Protein AF-0000000083111214 (afdb_homodimer)

Solvent-accessible surface area (backbone atoms only — not comparable to full-atom values): 25577 Å² total; per-residue (Å²): 134,80,73,69,68,67,66,70,57,69,57,51,60,75,56,68,65,39,29,54,58,8,50,50,30,29,51,54,11,47,46,36,38,42,39,71,36,53,19,35,80,72,70,47,32,38,42,74,66,43,68,67,61,85,46,68,21,47,41,64,55,24,32,45,29,10,50,40,15,25,51,12,10,51,34,22,47,66,33,65,41,59,69,46,32,44,50,14,15,49,37,17,28,53,20,11,46,39,28,40,38,34,76,52,44,19,65,70,70,68,45,49,68,75,55,51,69,62,45,96,43,62,60,53,36,24,49,48,48,28,61,64,21,31,46,42,10,47,51,36,19,27,53,15,21,25,48,39,29,47,55,52,54,51,52,54,48,57,58,55,67,68,46,66,60,63,63,69,64,58,52,71,76,74,68,75,79,72,79,72,78,72,76,73,75,82,78,73,79,78,69,76,79,70,82,77,78,83,72,79,77,82,82,81,77,82,77,80,77,79,82,82,82,85,82,84,85,84,81,80,79,82,77,78,82,76,81,74,126,135,80,74,70,68,67,67,71,57,68,56,51,59,74,56,67,64,40,30,54,57,9,50,50,31,29,53,54,11,47,46,37,38,41,39,72,35,54,18,33,80,72,69,49,31,37,40,74,66,43,68,67,60,84,47,70,21,47,42,63,54,24,31,44,30,9,49,39,14,25,51,12,10,52,34,22,47,67,33,63,41,60,70,46,33,46,48,13,15,50,36,18,28,52,21,12,47,40,28,41,38,33,77,54,44,19,65,68,70,68,45,51,67,74,55,50,69,61,44,97,42,62,60,54,35,25,50,48,49,28,61,64,21,29,45,43,10,46,51,36,20,27,54,16,22,25,47,38,30,47,55,52,54,51,52,54,49,57,58,56,65,68,46,64,60,63,61,69,63,59,51,70,78,74,67,75,79,70,78,72,78,72,76,75,76,81,78,75,78,79,71,77,80,71,82,77,80,82,71,80,75,79,79,78,76,79,74,77,76,78,79,80,78,79,81,79,84,82,81,78,78,80,77,78,77,77,80,81,126

Sequence (458 aa):
MRNEYDRAGGLRMPRSRGAISGVLLVILGAWGALIPFVGPRFDFAYTPDRDWAWTSARGWLEVLPGAATVVGGLLLIVAANRATAVLGGWLAVLAGAWFVVGEQVAPLLGIGSAGDPVAATERKRAVLEVSYFSGLGALIIFVGGVVLARTAVRLARDVQSVEPAYAAGSMPTVEPYRDSVVEAPEVSSSALTKPRAPGTEPKRGWRRQRAGANAGSGAAYLRWPHPQRMRNEYDRAGGLRMPRSRGAISGVLLVILGAWGALIPFVGPRFDFAYTPDRDWAWTSARGWLEVLPGAATVVGGLLLIVAANRATAVLGGWLAVLAGAWFVVGEQVAPLLGIGSAGDPVAATERKRAVLEVSYFSGLGALIIFVGGVVLARTAVRLARDVQSVEPAYAAGSMPTVEPYRDSVVEAPEVSSSALTKPRAPGTEPKRGWRRQRAGANAGSGAAYLRWPHPQR

pLDDT: mean 71.59, std 25.48, range [24.69, 98.62]

Structure (mmCIF, N/CA/C/O backbone):
data_AF-0000000083111214-model_v1
#
loop_
_entity.id
_entity.type
_entity.pdbx_description
1 polymer 'Uncharacterized protein'
#
loop_
_atom_site.group_PDB
_atom_site.id
_atom_site.type_symbol
_atom_site.label_atom_id
_atom_site.label_alt_id
_atom_site.label_comp_id
_atom_site.label_asym_id
_atom_site.label_entity_id
_atom_site.label_seq_id
_atom_site.pdbx_PDB_ins_code
_atom_site.Cartn_x
_atom_site.Cartn_y
_atom_site.Cartn_z
_atom_site.occupancy
_atom_site.B_iso_or_equiv
_atom_site.auth_seq_id
_atom_site.auth_comp_id
_atom_site.auth_asym_id
_atom_site.auth_atom_id
_atom_site.pdbx_PDB_model_num
ATOM 1 N N . MET A 1 1 ? -21.953 46.312 7.082 1 28.69 1 MET A N 1
ATOM 2 C CA . MET A 1 1 ? -22.141 45.125 6.234 1 28.69 1 MET A CA 1
ATOM 3 C C . MET A 1 1 ? -20.844 44.344 6.133 1 28.69 1 MET A C 1
ATOM 5 O O . MET A 1 1 ? -19.906 44.75 5.445 1 28.69 1 MET A O 1
ATOM 9 N N . ARG A 1 2 ? -20.344 43.781 7.297 1 36.78 2 ARG A N 1
ATOM 10 C CA . ARG A 1 2 ? -19.172 42.938 7.465 1 36.78 2 ARG A CA 1
ATOM 11 C C . ARG A 1 2 ? -19.219 41.719 6.551 1 36.78 2 ARG A C 1
ATOM 13 O O . ARG A 1 2 ? -20.266 41.062 6.43 1 36.78 2 ARG A O 1
ATOM 20 N N . ASN A 1 3 ? -18.438 41.75 5.41 1 32.97 3 ASN A N 1
ATOM 21 C CA . ASN A 1 3 ? -18.281 40.719 4.371 1 32.97 3 ASN A CA 1
ATOM 22 C C . ASN A 1 3 ? -18.234 39.312 4.961 1 32.97 3 ASN A C 1
ATOM 24 O O . ASN A 1 3 ? -17.344 39 5.754 1 32.97 3 ASN A O 1
ATOM 28 N N . GLU A 1 4 ? -19.422 38.688 5.215 1 38.03 4 GLU A N 1
ATOM 29 C CA . GLU A 1 4 ? -19.688 37.25 5.441 1 38.03 4 GLU A CA 1
ATOM 30 C C . GLU A 1 4 ? -18.781 36.375 4.586 1 38.03 4 GLU A C 1
ATOM 32 O O . GLU A 1 4 ? -18.859 35.156 4.645 1 38.03 4 GLU A O 1
ATOM 37 N N . TYR A 1 5 ? -18.234 37 3.557 1 38.03 5 TYR A N 1
ATOM 38 C CA . TYR A 1 5 ? -17.438 36.188 2.643 1 38.03 5 TYR A CA 1
ATOM 39 C C . TYR A 1 5 ? -16.219 35.594 3.355 1 38.03 5 TYR A C 1
ATOM 41 O O . TYR A 1 5 ? -15.445 34.844 2.754 1 38.03 5 TYR A O 1
ATOM 49 N N . ASP A 1 6 ? -15.781 36.188 4.469 1 37.34 6 ASP A N 1
ATOM 50 C CA . ASP A 1 6 ? -14.531 35.688 5.016 1 37.34 6 ASP A CA 1
ATOM 51 C C . ASP A 1 6 ? -14.719 34.312 5.621 1 37.34 6 ASP A C 1
ATOM 53 O O . ASP A 1 6 ? -13.758 33.688 6.098 1 37.34 6 ASP A O 1
ATOM 57 N N . ARG A 1 7 ? -15.914 34 6.078 1 39.41 7 ARG A N 1
ATOM 58 C CA . ARG A 1 7 ? -16.078 32.75 6.812 1 39.41 7 ARG A CA 1
ATOM 59 C C . ARG A 1 7 ? -15.914 31.547 5.891 1 39.41 7 ARG A C 1
ATOM 61 O O . ARG A 1 7 ? -15.594 30.438 6.344 1 39.41 7 ARG A O 1
ATOM 68 N N . ALA A 1 8 ? -16.5 31.625 4.684 1 39.25 8 ALA A N 1
ATOM 69 C CA . ALA A 1 8 ? -16.578 30.453 3.812 1 39.25 8 ALA A CA 1
ATOM 70 C C . ALA A 1 8 ? -15.195 30.047 3.324 1 39.25 8 ALA A C 1
ATOM 72 O O . ALA A 1 8 ? -15.055 29.047 2.609 1 39.25 8 ALA A O 1
ATOM 73 N N . GLY A 1 9 ? -14.281 30.891 3.369 1 36.81 9 GLY A N 1
ATOM 74 C CA . GLY A 1 9 ? -12.922 30.672 2.887 1 36.81 9 GLY A CA 1
ATOM 75 C C . GLY A 1 9 ? -12.188 29.578 3.646 1 36.81 9 GLY A C 1
ATOM 76 O O . GLY A 1 9 ? -10.992 29.375 3.441 1 36.81 9 GLY A O 1
ATOM 77 N N . GLY A 1 10 ? -12.703 29.312 4.781 1 41.03 10 GLY A N 1
ATOM 78 C CA . GLY A 1 10 ? -11.875 28.484 5.637 1 41.03 10 GLY A CA 1
ATOM 79 C C . GLY A 1 10 ? -11.625 27.094 5.062 1 41.03 10 GLY A C 1
ATOM 80 O O . GLY A 1 10 ? -10.773 26.359 5.551 1 41.03 10 GLY A O 1
ATOM 81 N N . LEU A 1 11 ? -12.664 26.594 4.355 1 45.22 11 LEU A N 1
ATOM 82 C CA . LEU A 1 11 ? -12.508 25.219 3.904 1 45.22 11 LEU A CA 1
ATOM 83 C C . LEU A 1 11 ? -11.703 25.156 2.609 1 45.22 11 LEU A C 1
ATOM 85 O O . LEU A 1 11 ? -11.727 24.156 1.903 1 45.22 11 LEU A O 1
ATOM 89 N N . ARG A 1 12 ? -11.289 26.25 2.039 1 45.41 12 ARG A N 1
ATOM 90 C CA . ARG A 1 12 ? -10.562 26.219 0.774 1 45.41 12 ARG A CA 1
ATOM 91 C C . ARG A 1 12 ? -9.188 25.578 0.949 1 45.41 12 ARG A C 1
ATOM 93 O O . ARG A 1 12 ? -8.406 26 1.803 1 45.41 12 ARG A O 1
ATOM 100 N N . MET A 1 13 ? -8.992 24.391 0.796 1 51.94 13 MET A N 1
ATOM 101 C CA . MET A 1 13 ? -7.695 23.734 0.745 1 51.94 13 MET A CA 1
ATOM 102 C C . MET A 1 13 ? -6.789 24.391 -0.288 1 51.94 13 MET A C 1
ATOM 104 O O . MET A 1 13 ? -7.242 24.766 -1.37 1 51.94 13 MET A O 1
ATOM 108 N N . PRO A 1 14 ? -5.652 25.016 0.188 1 52.88 14 PRO A N 1
ATOM 109 C CA . PRO A 1 14 ? -4.758 25.5 -0.864 1 52.88 14 PRO A CA 1
ATOM 110 C C . PRO A 1 14 ? -4.613 24.5 -2.018 1 52.88 14 PRO A C 1
ATOM 112 O O . PRO A 1 14 ? -4.371 23.312 -1.79 1 52.88 14 PRO A O 1
ATOM 115 N N . ARG A 1 15 ? -5.121 24.781 -3.23 1 55.44 15 ARG A N 1
ATOM 116 C CA . ARG A 1 15 ? -5.258 24.062 -4.492 1 55.44 15 ARG A CA 1
ATOM 117 C C . ARG A 1 15 ? -3.945 23.406 -4.891 1 55.44 15 ARG A C 1
ATOM 119 O O . ARG A 1 15 ? -3.945 22.328 -5.496 1 55.44 15 ARG A O 1
ATOM 126 N N . SER A 1 16 ? -2.766 23.875 -4.355 1 59.03 16 SER A N 1
ATOM 127 C CA . SER A 1 16 ? -1.531 23.453 -5.008 1 59.03 16 SER A CA 1
ATOM 128 C C . SER A 1 16 ? -1.095 22.062 -4.523 1 59.03 16 SER A C 1
ATOM 130 O O . SER A 1 16 ? -0.643 21.234 -5.316 1 59.03 16 SER A O 1
ATOM 132 N N . ARG A 1 17 ? -1.31 21.672 -3.371 1 63.59 17 ARG A N 1
ATOM 133 C CA . ARG A 1 17 ? -0.782 20.406 -2.875 1 63.59 17 ARG A CA 1
ATOM 134 C C . ARG A 1 17 ? -1.667 19.25 -3.299 1 63.59 17 ARG A C 1
ATOM 136 O O . ARG A 1 17 ? -1.167 18.203 -3.715 1 63.59 17 ARG A O 1
ATOM 143 N N . GLY A 1 18 ? -2.908 19.562 -3.336 1 73.06 18 GLY A N 1
ATOM 144 C CA . GLY A 1 18 ? -3.809 18.531 -3.844 1 73.06 18 GLY A CA 1
ATOM 145 C C . GLY A 1 18 ? -3.639 18.266 -5.328 1 73.06 18 GLY A C 1
ATOM 146 O O . GLY A 1 18 ? -3.865 17.156 -5.793 1 73.06 18 GLY A O 1
ATOM 147 N N . ALA A 1 19 ? -3.057 19.25 -5.902 1 83.81 19 ALA A N 1
ATOM 148 C CA . ALA A 1 19 ? -2.914 19.141 -7.352 1 83.81 19 ALA A CA 1
ATOM 149 C C . ALA A 1 19 ? -1.782 18.172 -7.715 1 83.81 19 ALA A C 1
ATOM 151 O O . ALA A 1 19 ? -1.917 17.359 -8.633 1 83.81 19 ALA A O 1
ATOM 152 N N . ILE A 1 20 ? -0.778 18.172 -6.961 1 90.38 20 ILE A N 1
ATOM 153 C CA . ILE A 1 20 ? 0.368 17.328 -7.285 1 90.38 20 ILE A CA 1
ATOM 154 C C . ILE A 1 20 ? 0.014 15.859 -7.047 1 90.38 20 ILE A C 1
ATOM 156 O O . ILE A 1 20 ? 0.26 15.008 -7.906 1 90.38 20 ILE A O 1
ATOM 160 N N . SER A 1 21 ? -0.572 15.594 -5.914 1 95.38 21 SER A N 1
ATOM 161 C CA . SER A 1 21 ? -0.977 14.219 -5.641 1 95.38 21 SER A CA 1
ATOM 162 C C . SER A 1 21 ? -2.049 13.75 -6.621 1 95.38 21 SER A C 1
ATOM 164 O O . SER A 1 21 ? -2.07 12.586 -7.016 1 95.38 21 SER A O 1
ATOM 166 N N . GLY A 1 22 ? -2.889 14.688 -6.961 1 96.88 22 GLY A N 1
ATOM 167 C CA . GLY A 1 22 ? -3.914 14.344 -7.93 1 96.88 22 GLY A CA 1
ATOM 168 C C . GLY A 1 22 ? -3.35 14 -9.297 1 96.88 22 GLY A C 1
ATOM 169 O O . GLY A 1 22 ? -3.748 13.008 -9.906 1 96.88 22 GLY A O 1
ATOM 170 N N . VAL A 1 23 ? -2.467 14.766 -9.773 1 97.38 23 VAL A N 1
ATOM 171 C CA . VAL A 1 23 ? -1.84 14.523 -11.07 1 97.38 23 VAL A CA 1
ATOM 172 C C . VAL A 1 23 ? -1.096 13.195 -11.039 1 97.38 23 VAL A C 1
ATOM 174 O O . VAL A 1 23 ? -1.175 12.414 -11.992 1 97.38 23 VAL A O 1
ATOM 177 N N . LEU A 1 24 ? -0.385 13.023 -9.977 1 97.62 24 LEU A N 1
ATOM 178 C CA . LEU A 1 24 ? 0.342 11.766 -9.836 1 97.62 24 LEU A CA 1
ATOM 179 C C . LEU A 1 24 ? -0.609 10.578 -9.898 1 97.62 24 LEU A C 1
ATOM 181 O O . LEU A 1 24 ? -0.33 9.594 -10.586 1 97.62 24 LEU A O 1
ATOM 185 N N . LEU A 1 25 ? -1.688 10.688 -9.219 1 98.38 25 LEU A N 1
ATOM 186 C CA . LEU A 1 25 ? -2.672 9.609 -9.227 1 98.38 25 LEU A CA 1
ATOM 187 C C . LEU A 1 25 ? -3.262 9.422 -10.617 1 98.38 25 LEU A C 1
ATOM 189 O O . LEU A 1 25 ? -3.51 8.289 -11.039 1 98.38 25 LEU A O 1
ATOM 193 N N . VAL A 1 26 ? -3.49 10.469 -11.328 1 98.19 26 VAL A N 1
ATOM 194 C CA . VAL A 1 26 ? -4.012 10.367 -12.688 1 98.19 26 VAL A CA 1
ATOM 195 C C . VAL A 1 26 ? -3.012 9.617 -13.57 1 98.19 26 VAL A C 1
ATOM 197 O O . VAL A 1 26 ? -3.395 8.727 -14.336 1 98.19 26 VAL A O 1
ATOM 200 N N . ILE A 1 27 ? -1.767 9.93 -13.406 1 98.31 27 ILE A N 1
ATOM 201 C CA . ILE A 1 27 ? -0.726 9.289 -14.203 1 98.31 27 ILE A CA 1
ATOM 202 C C . ILE A 1 27 ? -0.635 7.809 -13.836 1 98.31 27 ILE A C 1
ATOM 204 O O . ILE A 1 27 ? -0.599 6.945 -14.719 1 98.31 27 ILE A O 1
ATOM 208 N N . LEU A 1 28 ? -0.587 7.539 -12.578 1 98.31 28 LEU A N 1
ATOM 209 C CA . LEU A 1 28 ? -0.5 6.156 -12.117 1 98.31 28 LEU A CA 1
ATOM 210 C C . LEU A 1 28 ? -1.724 5.359 -12.562 1 98.31 28 LEU A C 1
ATOM 212 O O . LEU A 1 28 ? -1.597 4.215 -13 1 98.31 28 LEU A O 1
ATOM 216 N N . GLY A 1 29 ? -2.936 5.953 -12.359 1 98.62 29 GLY A N 1
ATOM 217 C CA . GLY A 1 29 ? -4.152 5.281 -12.797 1 98.62 29 GLY A CA 1
ATOM 218 C C . GLY A 1 29 ? -4.188 5.02 -14.289 1 98.62 29 GLY A C 1
ATOM 219 O O . GLY A 1 29 ? -4.613 3.949 -14.727 1 98.62 29 GLY A O 1
ATOM 220 N N . ALA A 1 30 ? -3.783 5.984 -15.07 1 97.69 30 ALA A N 1
ATOM 221 C CA . ALA A 1 30 ? -3.719 5.812 -16.516 1 97.69 30 ALA A CA 1
ATOM 222 C C . ALA A 1 30 ? -2.754 4.691 -16.891 1 97.69 30 ALA A C 1
ATOM 224 O O . ALA A 1 30 ? -3.043 3.891 -17.781 1 97.69 30 ALA A O 1
ATOM 225 N N . TRP A 1 31 ? -1.678 4.672 -16.234 1 96.44 31 TRP A N 1
ATOM 226 C CA . TRP A 1 31 ? -0.732 3.582 -16.453 1 96.44 31 TRP A CA 1
ATOM 227 C C . TRP A 1 31 ? -1.396 2.23 -16.219 1 96.44 31 TRP A C 1
ATOM 229 O O . TRP A 1 31 ? -1.302 1.328 -17.047 1 96.44 31 TRP A O 1
ATOM 239 N N . GLY A 1 32 ? -2.061 2.074 -15.125 1 95.81 32 GLY A N 1
ATOM 240 C CA . GLY A 1 32 ? -2.693 0.81 -14.781 1 95.81 32 GLY A CA 1
ATOM 241 C C . GLY A 1 32 ? -3.785 0.406 -15.758 1 95.81 32 GLY A C 1
ATOM 242 O O . GLY A 1 32 ? -3.932 -0.774 -16.078 1 95.81 32 GLY A O 1
ATOM 243 N N . ALA A 1 33 ? -4.52 1.359 -16.219 1 95.69 33 ALA A N 1
ATOM 244 C CA . ALA A 1 33 ? -5.664 1.085 -17.094 1 95.69 33 ALA A CA 1
ATOM 245 C C . ALA A 1 33 ? -5.211 0.807 -18.531 1 95.69 33 ALA A C 1
ATOM 247 O O . ALA A 1 33 ? -5.848 0.039 -19.25 1 95.69 33 ALA A O 1
ATOM 248 N N . LEU A 1 34 ? -4.102 1.351 -18.922 1 92.81 34 LEU A N 1
ATOM 249 C CA . LEU A 1 34 ? -3.76 1.335 -20.344 1 92.81 34 LEU A CA 1
ATOM 250 C C . LEU A 1 34 ? -2.65 0.328 -20.609 1 92.81 34 LEU A C 1
ATOM 252 O O . LEU A 1 34 ? -2.496 -0.132 -21.75 1 92.81 34 LEU A O 1
ATOM 256 N N . ILE A 1 35 ? -1.896 -0.037 -19.641 1 91 35 ILE A N 1
ATOM 257 C CA . ILE A 1 35 ? -0.681 -0.813 -19.859 1 91 35 ILE A CA 1
ATOM 258 C C . ILE A 1 35 ? -1.038 -2.182 -20.438 1 91 35 ILE A C 1
ATOM 260 O O . ILE A 1 35 ? -0.308 -2.719 -21.281 1 91 35 ILE A O 1
ATOM 264 N N . PRO A 1 36 ? -2.121 -2.775 -20.094 1 88.25 36 PRO A N 1
ATOM 265 C CA . PRO A 1 36 ? -2.42 -4.082 -20.672 1 88.25 36 PRO A CA 1
ATOM 266 C C . PRO A 1 36 ? -2.699 -4.004 -22.172 1 88.25 36 PRO A C 1
ATOM 268 O O . PRO A 1 36 ? -2.559 -5.004 -22.891 1 88.25 36 PRO A O 1
ATOM 271 N N . PHE A 1 37 ? -3.033 -2.92 -22.641 1 88.25 37 PHE A N 1
ATOM 272 C CA . PHE A 1 37 ? -3.396 -2.76 -24.047 1 88.25 37 PHE A CA 1
ATOM 273 C C . PHE A 1 37 ? -2.205 -2.279 -24.875 1 88.25 37 PHE A C 1
ATOM 275 O O . PHE A 1 37 ? -2.074 -2.621 -26.047 1 88.25 37 PHE A O 1
ATOM 282 N N . VAL A 1 38 ? -1.33 -1.541 -24.219 1 87.06 38 VAL A N 1
ATOM 283 C CA . VAL A 1 38 ? -0.214 -0.938 -24.938 1 87.06 38 VAL A CA 1
ATOM 284 C C . VAL A 1 38 ? 1.063 -1.729 -24.656 1 87.06 38 VAL A C 1
ATOM 286 O O . VAL A 1 38 ? 2.014 -1.675 -25.453 1 87.06 38 VAL A O 1
ATOM 289 N N . GLY A 1 39 ? 1.109 -2.461 -23.672 1 86.19 39 GLY A N 1
ATOM 290 C CA . GLY A 1 39 ? 2.293 -3.184 -23.234 1 86.19 39 GLY A CA 1
ATOM 291 C C . GLY A 1 39 ? 2.836 -4.129 -24.297 1 86.19 39 GLY A C 1
ATOM 292 O O . GLY A 1 39 ? 4.047 -4.207 -24.5 1 86.19 39 GLY A O 1
ATOM 293 N N . PRO A 1 40 ? 1.984 -4.824 -24.938 1 84.88 40 PRO A N 1
ATOM 294 C CA . PRO A 1 40 ? 2.449 -5.773 -25.953 1 84.88 40 PRO A CA 1
ATOM 295 C C . PRO A 1 40 ? 3.271 -5.105 -27.047 1 84.88 40 PRO A C 1
ATOM 297 O O . PRO A 1 40 ? 4.133 -5.746 -27.656 1 84.88 40 PRO A O 1
ATOM 300 N N . ARG A 1 41 ? 3.109 -3.916 -27.203 1 84.31 41 ARG A N 1
ATOM 301 C CA . ARG A 1 41 ? 3.875 -3.203 -28.219 1 84.31 41 ARG A CA 1
ATOM 302 C C . ARG A 1 41 ? 5.348 -3.125 -27.844 1 84.31 41 ARG A C 1
ATOM 304 O O . ARG A 1 41 ? 6.211 -2.977 -28.703 1 84.31 41 ARG A O 1
ATOM 311 N N . PHE A 1 42 ? 5.68 -3.289 -26.609 1 84.31 42 PHE A N 1
ATOM 312 C CA . PHE A 1 42 ? 7.047 -3.17 -26.125 1 84.31 42 PHE A CA 1
ATOM 313 C C . PHE A 1 42 ? 7.512 -4.473 -25.469 1 84.31 42 PHE A C 1
ATOM 315 O O . PHE A 1 42 ? 8.43 -4.473 -24.656 1 84.31 42 PHE A O 1
ATOM 322 N N . ASP A 1 43 ? 6.777 -5.629 -25.75 1 85.56 43 ASP A N 1
ATOM 323 C CA . ASP A 1 43 ? 7.098 -6.938 -25.188 1 85.56 43 ASP A CA 1
ATOM 324 C C . ASP A 1 43 ? 6.969 -6.918 -23.656 1 85.56 43 ASP A C 1
ATOM 326 O O . ASP A 1 43 ? 7.797 -7.504 -22.953 1 85.56 43 ASP A O 1
ATOM 330 N N . PHE A 1 44 ? 6.16 -6.117 -23.234 1 87.56 44 PHE A N 1
ATOM 331 C CA . PHE A 1 44 ? 5.852 -5.941 -21.828 1 87.56 44 PHE A CA 1
ATOM 332 C C . PHE A 1 44 ? 4.391 -6.273 -21.547 1 87.56 44 PHE A C 1
ATOM 334 O O . PHE A 1 44 ? 3.561 -5.371 -21.406 1 87.56 44 PHE A O 1
ATOM 341 N N . ALA A 1 45 ? 4.109 -7.648 -21.5 1 84.12 45 ALA A N 1
ATOM 342 C CA . ALA A 1 45 ? 2.682 -7.961 -21.531 1 84.12 45 ALA A CA 1
ATOM 343 C C . ALA A 1 45 ? 2.389 -9.258 -20.781 1 84.12 45 ALA A C 1
ATOM 345 O O . ALA A 1 45 ? 3.307 -10.008 -20.438 1 84.12 45 ALA A O 1
ATOM 346 N N . TYR A 1 46 ? 1.153 -9.391 -20.469 1 84.62 46 TYR A N 1
ATOM 347 C CA . TYR A 1 46 ? 0.544 -10.641 -20.031 1 84.62 46 TYR A CA 1
ATOM 348 C C . TYR A 1 46 ? -0.206 -11.305 -21.188 1 84.62 46 TYR A C 1
ATOM 350 O O . TYR A 1 46 ? -0.596 -10.641 -22.141 1 84.62 46 TYR A O 1
ATOM 358 N N . THR A 1 47 ? -0.305 -12.688 -21.078 1 83.94 47 THR A N 1
ATOM 359 C CA . THR A 1 47 ? -1.1 -13.383 -22.078 1 83.94 47 THR A CA 1
ATOM 360 C C . THR A 1 47 ? -2.582 -13.07 -21.906 1 83.94 47 THR A C 1
ATOM 362 O O . THR A 1 47 ? -3.082 -13 -20.781 1 83.94 4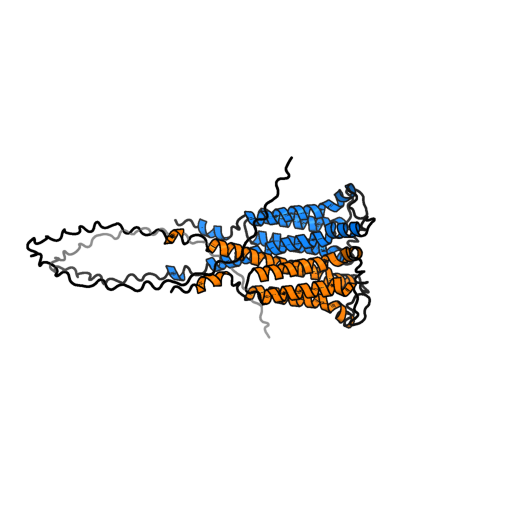7 THR A O 1
ATOM 365 N N . PRO A 1 48 ? -3.332 -12.773 -22.938 1 76.38 48 PRO A N 1
ATOM 366 C CA . PRO A 1 48 ? -2.912 -12.766 -24.344 1 76.38 48 PRO A CA 1
ATOM 367 C C . PRO A 1 48 ? -2.09 -11.539 -24.703 1 76.38 48 PRO A C 1
ATOM 369 O O . PRO A 1 48 ? -2.418 -10.422 -24.281 1 76.38 48 PRO A O 1
ATOM 372 N N . ASP A 1 49 ? -1.085 -11.75 -25.391 1 78.81 49 ASP A N 1
ATOM 373 C CA . ASP A 1 49 ? -0.143 -10.68 -25.688 1 78.81 49 ASP A CA 1
ATOM 374 C C . ASP A 1 49 ? -0.473 -10.023 -27.031 1 78.81 49 ASP A C 1
ATOM 376 O O . ASP A 1 49 ? 0.392 -9.906 -27.906 1 78.81 49 ASP A O 1
ATOM 380 N N . ARG A 1 50 ? -1.713 -9.797 -27.219 1 81.94 50 ARG A N 1
ATOM 381 C CA . ARG A 1 50 ? -2.188 -9.117 -28.422 1 81.94 50 ARG A CA 1
ATOM 382 C C . ARG A 1 50 ? -2.6 -7.68 -28.109 1 81.94 50 ARG A C 1
ATOM 384 O O . ARG A 1 50 ? -3.197 -7.414 -27.062 1 81.94 50 ARG A O 1
ATOM 391 N N . ASP A 1 51 ? -2.279 -6.965 -28.984 1 81.25 51 ASP A N 1
ATOM 392 C CA . ASP A 1 51 ? -2.594 -5.551 -28.812 1 81.25 51 ASP A CA 1
ATOM 393 C C . ASP A 1 51 ? -4.102 -5.336 -28.672 1 81.25 51 ASP A C 1
ATOM 395 O O . ASP A 1 51 ? -4.887 -5.934 -29.422 1 81.25 51 ASP A O 1
ATOM 399 N N . TRP A 1 52 ? -4.445 -4.547 -27.703 1 80.44 52 TRP A N 1
ATOM 400 C CA . TRP A 1 52 ? -5.797 -4.035 -27.5 1 80.44 52 TRP A CA 1
ATOM 401 C C . TRP A 1 52 ? -6.781 -5.176 -27.266 1 80.44 52 TRP A C 1
ATOM 403 O O . TRP A 1 52 ? -7.973 -5.043 -27.547 1 80.44 52 TRP A O 1
ATOM 413 N N . ALA A 1 53 ? -6.328 -6.227 -26.766 1 83.06 53 ALA A N 1
ATOM 414 C CA . ALA A 1 53 ? -7.215 -7.34 -26.438 1 83.06 53 ALA A CA 1
ATOM 415 C C . ALA A 1 53 ? -7.945 -7.094 -25.125 1 83.06 53 ALA A C 1
ATOM 417 O O . ALA A 1 53 ? -7.316 -6.82 -24.094 1 83.06 53 ALA A O 1
ATOM 418 N N . TRP A 1 54 ? -9.266 -7.172 -25.234 1 87.19 54 TRP A N 1
ATOM 419 C CA . TRP A 1 54 ? -10.094 -7.016 -24.031 1 87.19 54 TRP A CA 1
ATOM 420 C C . TRP A 1 54 ? -10.461 -8.375 -23.438 1 87.19 54 TRP A C 1
ATOM 422 O O . TRP A 1 54 ? -10.812 -9.305 -24.172 1 87.19 54 TRP A O 1
ATOM 432 N N . THR A 1 55 ? -10.211 -8.5 -22.141 1 84.5 55 THR A N 1
ATOM 433 C CA . THR A 1 55 ? -10.742 -9.617 -21.359 1 84.5 55 THR A CA 1
ATOM 434 C C . THR A 1 55 ? -11.453 -9.125 -20.109 1 84.5 55 THR A C 1
ATOM 436 O O . THR A 1 55 ? -11.203 -8.008 -19.641 1 84.5 55 THR A O 1
ATOM 439 N N . SER A 1 56 ? -12.359 -9.93 -19.625 1 87.94 56 SER A N 1
ATOM 440 C CA . SER A 1 56 ? -13.055 -9.562 -18.406 1 87.94 56 SER A CA 1
ATOM 441 C C . SER A 1 56 ? -12.078 -9.367 -17.25 1 87.94 56 SER A C 1
ATOM 443 O O . SER A 1 56 ? -12.273 -8.477 -16.406 1 87.94 56 SER A O 1
ATOM 445 N N . ALA A 1 57 ? -11.117 -10.156 -17.234 1 89 57 ALA A N 1
ATOM 446 C CA . ALA A 1 57 ? -10.117 -10.047 -16.188 1 89 57 ALA A CA 1
ATOM 447 C C . ALA A 1 57 ? -9.375 -8.719 -16.266 1 89 57 ALA A C 1
ATOM 449 O O . ALA A 1 57 ? -9.156 -8.055 -15.25 1 89 57 ALA A O 1
ATOM 450 N N . ARG A 1 58 ? -9.047 -8.281 -17.438 1 89.06 58 ARG A N 1
ATOM 451 C CA . ARG A 1 58 ? -8.383 -6.996 -17.625 1 89.06 58 ARG A CA 1
ATOM 452 C C . ARG A 1 58 ? -9.281 -5.848 -17.203 1 89.06 58 ARG A C 1
ATOM 454 O O . ARG A 1 58 ? -8.812 -4.867 -16.609 1 89.06 58 ARG A O 1
ATOM 461 N N . GLY A 1 59 ? -10.453 -5.969 -17.516 1 92.06 59 GLY A N 1
ATOM 462 C CA . GLY A 1 59 ? -11.422 -4.953 -17.125 1 92.06 59 GLY A CA 1
ATOM 463 C C . GLY A 1 59 ? -11.531 -4.789 -15.625 1 92.06 59 GLY A C 1
ATOM 464 O O . GLY A 1 59 ? -11.445 -3.672 -15.109 1 92.06 59 GLY A O 1
ATOM 465 N N . TRP A 1 60 ? -11.68 -5.859 -14.938 1 92.94 60 TRP A N 1
ATOM 466 C CA . TRP A 1 60 ? -11.93 -5.852 -13.5 1 92.94 60 TRP A CA 1
ATOM 467 C C . TRP A 1 60 ? -10.641 -5.609 -12.727 1 92.94 60 TRP A C 1
ATOM 469 O O . TRP A 1 60 ? -10.648 -4.93 -11.695 1 92.94 60 TRP A O 1
ATOM 479 N N . LEU A 1 61 ? -9.57 -6.152 -13.203 1 93.88 61 LEU A N 1
ATOM 480 C CA . LEU A 1 61 ? -8.352 -6.152 -12.406 1 93.88 61 LEU A CA 1
ATOM 481 C C . LEU A 1 61 ? -7.488 -4.938 -12.742 1 93.88 61 LEU A C 1
ATOM 483 O O . LEU A 1 61 ? -6.668 -4.512 -11.922 1 93.88 61 LEU A O 1
ATOM 487 N N . GLU A 1 62 ? -7.648 -4.348 -13.914 1 95.19 62 GLU A N 1
ATOM 488 C CA . GLU A 1 62 ? -6.742 -3.271 -14.312 1 95.19 62 GLU A CA 1
ATOM 489 C C . GLU A 1 62 ? -7.512 -2.014 -14.703 1 95.19 62 GLU A C 1
ATOM 491 O O . GLU A 1 62 ? -7.324 -0.952 -14.109 1 95.19 62 GLU A O 1
ATOM 496 N N . VAL A 1 63 ? -8.398 -2.121 -15.617 1 94.56 63 VAL A N 1
ATOM 497 C CA . VAL A 1 63 ? -9.086 -0.948 -16.141 1 94.56 63 VAL A CA 1
ATOM 498 C C . VAL A 1 63 ? -9.938 -0.315 -15.047 1 94.56 63 VAL A C 1
ATOM 500 O O . VAL A 1 63 ? -9.93 0.906 -14.875 1 94.56 63 VAL A O 1
ATOM 503 N N . LEU A 1 64 ? -10.656 -1.145 -14.289 1 95.56 64 LEU A N 1
ATOM 504 C CA . LEU A 1 64 ? -11.547 -0.637 -13.258 1 95.56 64 LEU A CA 1
ATOM 505 C C . LEU A 1 64 ? -10.758 0.11 -12.18 1 95.56 64 LEU A C 1
ATOM 507 O O . LEU A 1 64 ? -11.023 1.286 -11.922 1 95.56 64 LEU A O 1
ATOM 511 N N . PRO A 1 65 ? -9.836 -0.551 -11.562 1 97.44 65 PRO A N 1
ATOM 512 C CA . PRO A 1 65 ? -9.094 0.188 -10.539 1 97.44 65 PRO A CA 1
ATOM 513 C C . PRO A 1 65 ? -8.273 1.34 -11.125 1 97.44 65 PRO A C 1
ATOM 515 O O . PRO A 1 65 ? -8.086 2.363 -10.461 1 97.44 65 PRO A O 1
ATOM 518 N N . GLY A 1 66 ? -7.746 1.163 -12.344 1 98.44 66 GLY A N 1
ATOM 519 C CA . GLY A 1 66 ? -7.078 2.277 -12.992 1 98.44 66 GLY A CA 1
ATOM 520 C C . GLY A 1 66 ? -7.98 3.48 -13.195 1 98.44 66 GLY A C 1
ATOM 521 O O . GLY A 1 66 ? -7.602 4.609 -12.859 1 98.44 66 GLY A O 1
ATOM 522 N N . ALA A 1 67 ? -9.109 3.223 -13.727 1 98.19 67 ALA A N 1
ATOM 523 C CA . ALA A 1 67 ? -10.086 4.289 -13.922 1 98.19 67 ALA A CA 1
ATOM 524 C C . ALA A 1 67 ? -10.484 4.926 -12.594 1 98.19 67 ALA A C 1
ATOM 526 O O . ALA A 1 67 ? -10.609 6.148 -12.5 1 98.19 67 ALA A O 1
ATOM 527 N N . ALA A 1 68 ? -10.734 4.102 -11.594 1 98.44 68 ALA A N 1
ATOM 528 C CA . ALA A 1 68 ? -11.078 4.613 -10.266 1 98.44 68 ALA A CA 1
ATOM 529 C C . ALA A 1 68 ? -9.977 5.516 -9.727 1 98.44 68 ALA A C 1
ATOM 531 O O . ALA A 1 68 ? -10.258 6.543 -9.102 1 98.44 68 ALA A O 1
ATOM 532 N N . THR A 1 69 ? -8.742 5.102 -9.938 1 98.56 69 THR A N 1
ATOM 533 C CA . THR A 1 69 ? -7.602 5.902 -9.508 1 98.56 69 THR A CA 1
ATOM 534 C C . THR A 1 69 ? -7.57 7.238 -10.242 1 98.56 69 THR A C 1
ATOM 536 O O . THR A 1 69 ? -7.328 8.281 -9.641 1 98.56 69 THR A O 1
ATOM 539 N N . VAL A 1 70 ? -7.816 7.238 -11.555 1 98.38 70 VAL A N 1
ATOM 540 C CA . VAL A 1 70 ? -7.855 8.461 -12.352 1 98.38 70 VAL A CA 1
ATOM 541 C C . VAL A 1 70 ? -8.945 9.391 -11.82 1 98.38 70 VAL A C 1
ATOM 543 O O . VAL A 1 70 ? -8.711 10.578 -11.617 1 98.38 70 VAL A O 1
ATOM 546 N N . VAL A 1 71 ? -10.109 8.828 -11.586 1 98.19 71 VAL A N 1
ATOM 547 C CA . VAL A 1 71 ? -11.227 9.609 -11.07 1 98.19 71 VAL A CA 1
ATOM 548 C C . VAL A 1 71 ? -10.859 10.211 -9.719 1 98.19 71 VAL A C 1
ATOM 550 O O . VAL A 1 71 ? -11.109 11.391 -9.469 1 98.19 71 VAL A O 1
ATOM 553 N N . GLY A 1 72 ? -10.305 9.375 -8.883 1 98 72 GLY A N 1
ATOM 554 C CA . GLY A 1 72 ? -9.844 9.898 -7.605 1 98 72 GLY A CA 1
ATOM 555 C C . GLY A 1 72 ? -8.859 11.039 -7.75 1 98 72 GLY A C 1
ATOM 556 O O . GLY A 1 72 ? -8.961 12.047 -7.047 1 98 72 GLY A O 1
ATOM 557 N N . GLY A 1 73 ? -7.875 10.867 -8.617 1 98 73 GLY A N 1
ATOM 558 C CA . GLY A 1 73 ? -6.926 11.93 -8.883 1 98 73 GLY A CA 1
ATOM 559 C C . GLY A 1 73 ? -7.582 13.195 -9.406 1 98 73 GLY A C 1
ATOM 560 O O . GLY A 1 73 ? -7.242 14.305 -8.977 1 98 73 GLY A O 1
ATOM 561 N N . LEU A 1 74 ? -8.484 13.047 -10.375 1 97.31 74 LEU A N 1
ATOM 562 C CA . LEU A 1 74 ? -9.195 14.195 -10.93 1 97.31 74 LEU A CA 1
ATOM 563 C C . LEU A 1 74 ? -10 14.914 -9.859 1 97.31 74 LEU A C 1
ATOM 565 O O . LEU A 1 74 ? -10.031 16.141 -9.812 1 97.31 74 LEU A O 1
ATOM 569 N N . LEU A 1 75 ? -10.609 14.172 -8.977 1 96.12 75 LEU A N 1
ATOM 570 C CA . LEU A 1 75 ? -11.352 14.766 -7.867 1 96.12 75 LEU A CA 1
ATOM 571 C C . LEU A 1 75 ? -10.43 15.602 -6.988 1 96.12 75 LEU A C 1
ATOM 573 O O . LEU A 1 75 ? -10.812 16.688 -6.527 1 96.12 75 LEU A O 1
ATOM 577 N N . LEU A 1 76 ? -9.258 15.109 -6.785 1 94.81 76 LEU A N 1
ATOM 578 C CA . LEU A 1 76 ? -8.297 15.836 -5.961 1 94.81 76 LEU A CA 1
ATOM 579 C C . LEU A 1 76 ? -7.859 17.125 -6.645 1 94.81 76 LEU A C 1
ATOM 581 O O . LEU A 1 76 ? -7.664 18.141 -5.984 1 94.81 76 LEU A O 1
ATOM 585 N N . ILE A 1 77 ? -7.68 17.031 -7.938 1 93.94 77 ILE A N 1
ATOM 586 C CA . ILE A 1 77 ? -7.227 18.188 -8.695 1 93.94 77 ILE A CA 1
ATOM 587 C C . ILE A 1 77 ? -8.281 19.281 -8.633 1 93.94 77 ILE A C 1
ATOM 589 O O . ILE A 1 77 ? -7.949 20.469 -8.484 1 93.94 77 ILE A O 1
ATOM 593 N N . VAL A 1 78 ? -9.5 18.969 -8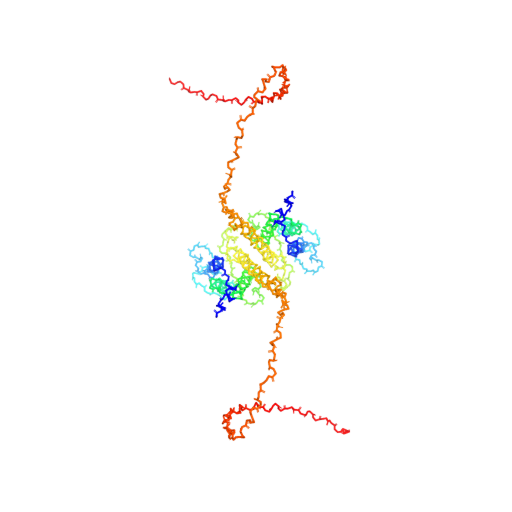.648 1 90.69 78 VAL A N 1
ATOM 594 C CA . VAL A 1 78 ? -10.562 19.969 -8.734 1 90.69 78 VAL A CA 1
ATOM 595 C C . VAL A 1 78 ? -11.156 20.203 -7.348 1 90.69 78 VAL A C 1
ATOM 597 O O . VAL A 1 78 ? -12.102 20.984 -7.199 1 90.69 78 VAL A O 1
ATOM 600 N N . ALA A 1 79 ? -10.609 19.531 -6.402 1 85.5 79 ALA A N 1
ATOM 601 C CA . ALA A 1 79 ? -11.219 19.562 -5.078 1 85.5 79 ALA A CA 1
ATOM 602 C C . ALA A 1 79 ? -11.266 20.969 -4.512 1 85.5 79 ALA A C 1
ATOM 604 O O . ALA A 1 79 ? -10.234 21.641 -4.422 1 85.5 79 ALA A O 1
ATOM 605 N N . ALA A 1 80 ? -12.516 21.406 -4.234 1 79.5 80 ALA A N 1
ATOM 606 C CA . ALA A 1 80 ? -12.727 22.703 -3.605 1 79.5 80 ALA A CA 1
ATOM 607 C C . ALA A 1 80 ? -13.055 22.547 -2.125 1 79.5 80 ALA A C 1
ATOM 609 O O . ALA A 1 80 ? -13.055 23.531 -1.377 1 79.5 80 ALA A O 1
ATOM 610 N N . ASN A 1 81 ? -13.406 21.344 -1.842 1 85.62 81 ASN A N 1
ATOM 611 C CA . ASN A 1 81 ? -13.758 21.094 -0.449 1 85.62 81 ASN A CA 1
ATOM 612 C C . ASN A 1 81 ? -13.125 19.797 0.063 1 85.62 81 ASN A C 1
ATOM 614 O O . ASN A 1 81 ? -12.633 18.984 -0.725 1 85.62 81 ASN A O 1
ATOM 618 N N . ARG A 1 82 ? -13.211 19.594 1.248 1 86.88 82 ARG A N 1
ATOM 619 C CA . ARG A 1 82 ? -12.57 18.5 1.955 1 86.88 82 ARG A CA 1
ATOM 620 C C . ARG A 1 82 ? -13.25 17.172 1.628 1 86.88 82 ARG A C 1
ATOM 622 O O . ARG A 1 82 ? -12.578 16.156 1.469 1 86.88 82 ARG A O 1
ATOM 629 N N . ALA A 1 83 ? -14.508 17.219 1.668 1 90.06 83 ALA A N 1
ATOM 630 C CA . ALA A 1 83 ? -15.258 16 1.408 1 90.06 83 ALA A CA 1
ATOM 631 C C . ALA A 1 83 ? -14.859 15.391 0.066 1 90.06 83 ALA A C 1
ATOM 633 O O . ALA A 1 83 ? -14.695 14.172 -0.048 1 90.06 83 ALA A O 1
ATOM 634 N N . THR A 1 84 ? -14.703 16.25 -0.903 1 92.38 84 THR A N 1
ATOM 635 C CA . THR A 1 84 ? -14.297 15.789 -2.227 1 92.38 84 THR A CA 1
ATOM 636 C C . THR A 1 84 ? -12.875 15.242 -2.191 1 92.38 84 THR A C 1
ATOM 638 O O . THR A 1 84 ? -12.578 14.227 -2.83 1 92.38 84 THR A O 1
ATOM 641 N N . ALA A 1 85 ? -12.031 15.82 -1.478 1 93.31 85 ALA A N 1
ATOM 642 C CA . ALA A 1 85 ? -10.656 15.352 -1.346 1 93.31 85 ALA A CA 1
ATOM 643 C C . ALA A 1 85 ? -10.602 14.016 -0.612 1 93.31 85 ALA A C 1
ATOM 645 O O . ALA A 1 85 ? -9.852 13.117 -1.005 1 93.31 85 ALA A O 1
ATOM 646 N N . VAL A 1 86 ? -11.367 13.938 0.395 1 94.31 86 VAL A N 1
ATOM 647 C CA . VAL A 1 86 ? -11.422 12.695 1.154 1 94.31 86 VAL A CA 1
ATOM 648 C C . VAL A 1 86 ? -11.953 11.57 0.265 1 94.31 86 VAL A C 1
ATOM 650 O O . VAL A 1 86 ? -11.414 10.461 0.268 1 94.31 86 VAL A O 1
ATOM 653 N N . LEU A 1 87 ? -12.93 11.875 -0.495 1 96.12 87 LEU A N 1
ATOM 654 C CA . LEU A 1 87 ? -13.492 10.898 -1.42 1 96.12 87 LEU A CA 1
ATOM 655 C C . LEU A 1 87 ? -12.453 10.453 -2.439 1 96.12 87 LEU A C 1
ATOM 657 O O . LEU A 1 87 ? -12.305 9.258 -2.703 1 96.12 87 LEU A O 1
ATOM 661 N N . GLY A 1 88 ? -11.797 11.453 -2.986 1 97.12 88 GLY A N 1
ATOM 662 C CA . GLY A 1 88 ? -10.734 11.117 -3.922 1 97.12 88 GLY A CA 1
ATOM 663 C C . GLY A 1 88 ? -9.641 10.273 -3.301 1 97.12 88 GLY A C 1
ATOM 664 O O . GLY A 1 88 ? -9.156 9.32 -3.922 1 97.12 88 GLY A O 1
ATOM 665 N N . GLY A 1 89 ? -9.25 10.625 -2.078 1 96.94 89 GLY A N 1
ATOM 666 C CA . GLY A 1 89 ? -8.25 9.844 -1.369 1 96.94 89 GLY A CA 1
ATOM 667 C C . GLY A 1 89 ? -8.68 8.406 -1.124 1 96.94 89 GLY A C 1
ATOM 668 O O . GLY A 1 89 ? -7.902 7.477 -1.348 1 96.94 89 GLY A O 1
ATOM 669 N N . TRP A 1 90 ? -9.875 8.273 -0.696 1 97.69 90 TRP A N 1
ATOM 670 C CA . TRP A 1 90 ? -10.375 6.93 -0.43 1 97.69 90 TRP A CA 1
ATOM 671 C C . TRP A 1 90 ? -10.516 6.137 -1.723 1 97.69 90 TRP A C 1
ATOM 673 O O . TRP A 1 90 ? -10.227 4.934 -1.754 1 97.69 90 TRP A O 1
ATOM 683 N N . LEU A 1 91 ? -10.984 6.746 -2.754 1 98.19 91 LEU A N 1
ATOM 684 C CA . LEU A 1 91 ? -11.078 6.066 -4.039 1 98.19 91 LEU A CA 1
ATOM 685 C C . LEU A 1 91 ? -9.711 5.547 -4.48 1 98.19 91 LEU A C 1
ATOM 687 O O . LEU A 1 91 ? -9.602 4.422 -4.969 1 98.19 91 LEU A O 1
ATOM 691 N N . ALA A 1 92 ? -8.75 6.359 -4.281 1 98.31 92 ALA A N 1
ATOM 692 C CA . ALA A 1 92 ? -7.391 5.957 -4.633 1 98.31 92 ALA A CA 1
ATOM 693 C C . ALA A 1 92 ? -6.922 4.789 -3.771 1 98.31 92 ALA A C 1
ATOM 695 O O . ALA A 1 92 ? -6.398 3.801 -4.289 1 98.31 92 ALA A O 1
ATOM 696 N N . VAL A 1 93 ? -7.105 4.883 -2.494 1 98.25 93 VAL A N 1
ATOM 697 C CA . VAL A 1 93 ? -6.645 3.838 -1.581 1 98.25 93 VAL A CA 1
ATOM 698 C C . VAL A 1 93 ? -7.336 2.52 -1.916 1 98.25 93 VAL A C 1
ATOM 700 O O . VAL A 1 93 ? -6.684 1.475 -2.004 1 98.25 93 VAL A O 1
ATOM 703 N N . LEU A 1 94 ? -8.609 2.525 -2.176 1 98.25 94 LEU A N 1
ATOM 704 C CA . LEU A 1 94 ? -9.367 1.315 -2.484 1 98.25 94 LEU A CA 1
ATOM 705 C C . LEU A 1 94 ? -8.953 0.748 -3.838 1 98.25 94 LEU A C 1
ATOM 707 O O . LEU A 1 94 ? -8.852 -0.47 -4 1 98.25 94 LEU A O 1
ATOM 711 N N . ALA A 1 95 ? -8.805 1.67 -4.758 1 98.62 95 ALA A N 1
ATOM 712 C CA . ALA A 1 95 ? -8.32 1.234 -6.066 1 98.62 95 ALA A CA 1
ATOM 713 C C . ALA A 1 95 ? -6.941 0.598 -5.957 1 98.62 95 ALA A C 1
ATOM 715 O O . ALA A 1 95 ? -6.684 -0.448 -6.559 1 98.62 95 ALA A O 1
ATOM 716 N N . GLY A 1 96 ? -6.039 1.237 -5.254 1 98.62 96 GLY A N 1
ATOM 717 C CA . GLY A 1 96 ?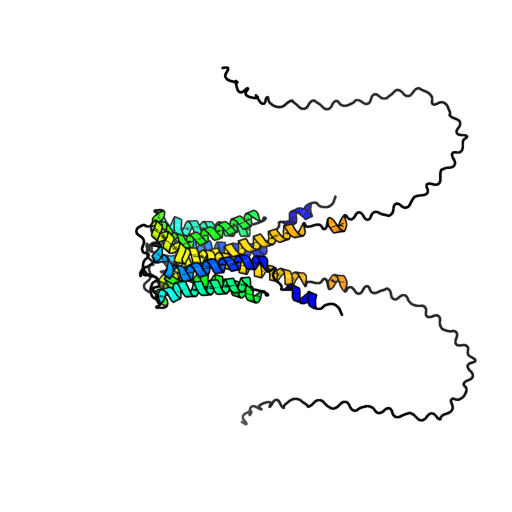 -4.715 0.67 -5.035 1 98.62 96 GLY A CA 1
ATOM 718 C C . GLY A 1 96 ? -4.754 -0.685 -4.355 1 98.62 96 GLY A C 1
ATOM 719 O O . GLY A 1 96 ? -4.012 -1.595 -4.73 1 98.62 96 GLY A O 1
ATOM 720 N N . ALA A 1 97 ? -5.582 -0.782 -3.34 1 97.88 97 ALA A N 1
ATOM 721 C CA . ALA A 1 97 ? -5.754 -2.061 -2.656 1 97.88 97 ALA A CA 1
ATOM 722 C C . ALA A 1 97 ? -6.227 -3.143 -3.623 1 97.88 97 ALA A C 1
ATOM 724 O O . ALA A 1 97 ? -5.797 -4.293 -3.535 1 97.88 97 ALA A O 1
ATOM 725 N N . TRP A 1 98 ? -7.102 -2.744 -4.445 1 97.38 98 TRP A N 1
ATOM 726 C CA . TRP A 1 98 ? -7.59 -3.695 -5.438 1 97.38 98 TRP A CA 1
ATOM 727 C C . TRP A 1 98 ? -6.465 -4.148 -6.359 1 97.38 98 TRP A C 1
ATOM 729 O O . TRP A 1 98 ? -6.379 -5.328 -6.711 1 97.38 98 TRP A O 1
ATOM 739 N N . PHE A 1 99 ? -5.598 -3.26 -6.785 1 97 99 PHE A N 1
ATOM 740 C CA . PHE A 1 99 ? -4.453 -3.633 -7.602 1 97 99 PHE A CA 1
ATOM 741 C C . PHE A 1 99 ? -3.57 -4.637 -6.871 1 97 99 PHE A C 1
ATOM 743 O O . PHE A 1 99 ? -2.994 -5.535 -7.496 1 97 99 PHE A O 1
ATOM 750 N N . VAL A 1 100 ? -3.49 -4.5 -5.609 1 96.38 100 VAL A N 1
ATOM 751 C CA . VAL A 1 100 ? -2.572 -5.305 -4.812 1 96.38 100 VAL A CA 1
ATOM 752 C C . VAL A 1 100 ? -3.186 -6.68 -4.543 1 96.38 100 VAL A C 1
ATOM 754 O O . VAL A 1 100 ? -2.525 -7.707 -4.719 1 96.38 100 VAL A O 1
ATOM 757 N N . VAL A 1 101 ? -4.484 -6.738 -4.207 1 95.5 101 VAL A N 1
ATOM 758 C CA . VAL A 1 101 ? -5.062 -7.996 -3.738 1 95.5 101 VAL A CA 1
ATOM 759 C C . VAL A 1 101 ? -5.934 -8.602 -4.836 1 95.5 101 VAL A C 1
ATOM 761 O O . VAL A 1 101 ? -6.328 -9.766 -4.75 1 95.5 101 VAL A O 1
ATOM 764 N N . GLY A 1 102 ? -6.266 -7.91 -5.852 1 94.06 102 GLY A N 1
ATOM 765 C CA . GLY A 1 102 ? -7.246 -8.312 -6.848 1 94.06 102 GLY A CA 1
ATOM 766 C C . GLY A 1 102 ? -6.945 -9.664 -7.469 1 94.06 102 GLY A C 1
ATOM 767 O O . GLY A 1 102 ? -7.855 -10.469 -7.688 1 94.06 102 GLY A O 1
ATOM 768 N N . GLU A 1 103 ? -5.719 -9.906 -7.742 1 91.94 103 GLU A N 1
ATOM 769 C CA . GLU A 1 103 ? -5.348 -11.172 -8.383 1 91.94 103 GLU A CA 1
ATOM 770 C C . GLU A 1 103 ? -5.633 -12.352 -7.461 1 91.94 103 GLU A C 1
ATOM 772 O O . GLU A 1 103 ? -5.957 -13.445 -7.934 1 91.94 103 GLU A O 1
ATOM 777 N N . GLN A 1 104 ? -5.527 -12.172 -6.227 1 90.44 104 GLN A N 1
ATOM 778 C CA . GLN A 1 104 ? -5.766 -13.242 -5.27 1 90.44 104 GLN A CA 1
ATOM 779 C C . GLN A 1 104 ? -7.258 -13.453 -5.031 1 90.44 104 GLN A C 1
ATOM 781 O O . GLN A 1 104 ? -7.691 -14.57 -4.723 1 90.44 104 GLN A O 1
ATOM 786 N N . VAL A 1 105 ? -7.984 -12.414 -5.25 1 91.25 105 VAL A N 1
ATOM 787 C CA . VAL A 1 105 ? -9.414 -12.461 -4.957 1 91.25 105 VAL A CA 1
ATOM 788 C C . VAL A 1 105 ? -10.188 -12.805 -6.23 1 91.25 105 VAL A C 1
ATOM 790 O O . VAL A 1 105 ? -11.352 -13.211 -6.164 1 91.25 105 VAL A O 1
ATOM 793 N N . ALA A 1 106 ? -9.578 -12.664 -7.336 1 90.25 106 ALA A N 1
ATOM 794 C CA . ALA A 1 106 ? -10.227 -12.812 -8.633 1 90.25 106 ALA A CA 1
ATOM 795 C C . ALA A 1 106 ? -10.898 -14.18 -8.758 1 90.25 106 ALA A C 1
ATOM 797 O O . ALA A 1 106 ? -12.055 -14.273 -9.18 1 90.25 106 ALA A O 1
ATOM 798 N N . PRO A 1 107 ? -10.219 -15.258 -8.414 1 85.44 107 PRO A N 1
ATOM 799 C CA . PRO A 1 107 ? -10.875 -16.562 -8.531 1 85.44 107 PRO A CA 1
ATOM 800 C C . PRO A 1 107 ? -12.133 -16.656 -7.668 1 85.44 107 PRO A C 1
ATOM 802 O O . PRO A 1 107 ? -13.102 -17.328 -8.055 1 85.44 107 PRO A O 1
ATOM 805 N N . LEU A 1 108 ? -12.164 -15.953 -6.582 1 85.56 108 LEU A N 1
ATOM 806 C CA . LEU A 1 108 ? -13.32 -15.961 -5.691 1 85.56 108 LEU A CA 1
ATOM 807 C C . LEU A 1 108 ? -14.516 -15.281 -6.348 1 85.56 108 LEU A C 1
ATOM 809 O O . LEU A 1 108 ? -15.664 -15.656 -6.09 1 85.56 108 LEU A O 1
ATOM 813 N N . LEU A 1 109 ? -14.156 -14.398 -7.195 1 88.31 109 LEU A N 1
ATOM 814 C CA . LEU A 1 109 ? -15.211 -13.594 -7.805 1 88.31 109 LEU A CA 1
ATOM 815 C C . LEU A 1 109 ? -15.555 -14.109 -9.203 1 88.31 109 LEU A C 1
ATOM 817 O O . LEU A 1 109 ? -16.438 -13.57 -9.867 1 88.31 109 LEU A O 1
ATOM 821 N N . GLY A 1 110 ? -14.883 -15.148 -9.664 1 86.69 110 GLY A N 1
ATOM 822 C CA . GLY A 1 110 ? -15.125 -15.711 -10.977 1 86.69 110 GLY A CA 1
ATOM 823 C C . GLY A 1 110 ? -14.664 -14.812 -12.109 1 86.69 110 GLY A C 1
ATOM 824 O O . GLY A 1 110 ? -15.219 -14.852 -13.211 1 86.69 110 GLY A O 1
ATOM 825 N N . ILE A 1 111 ? -13.773 -13.883 -11.898 1 84.12 111 ILE A N 1
ATOM 826 C CA . ILE A 1 111 ? -13.273 -12.906 -12.867 1 84.12 111 ILE A CA 1
ATOM 827 C C . ILE A 1 111 ? -12.219 -13.555 -13.758 1 84.12 111 ILE A C 1
ATOM 829 O O . ILE A 1 111 ? -11.977 -13.109 -14.875 1 84.12 111 ILE A O 1
ATOM 833 N N . GLY A 1 112 ? -11.773 -14.633 -13.352 1 78.75 112 GLY A N 1
ATOM 834 C CA . GLY A 1 112 ? -10.688 -15.25 -14.086 1 78.75 112 GLY A CA 1
ATOM 835 C C . GLY A 1 112 ? -9.32 -14.734 -13.672 1 78.75 112 GLY A C 1
ATOM 836 O O . GLY A 1 112 ? -9.203 -14.008 -12.688 1 78.75 112 GLY A O 1
ATOM 837 N N . SER A 1 113 ? -8.258 -15.148 -14.453 1 81.94 113 SER A N 1
ATOM 838 C CA . SER A 1 113 ? -6.883 -14.773 -14.133 1 81.94 113 SER A CA 1
ATOM 839 C C . SER A 1 113 ? -6.371 -13.68 -15.07 1 81.94 113 SER A C 1
ATOM 841 O O . SER A 1 113 ? -6.902 -13.5 -16.172 1 81.94 113 SER A O 1
ATOM 843 N N . ALA A 1 114 ? -5.488 -12.789 -14.578 1 79.88 114 ALA A N 1
ATOM 844 C CA . ALA A 1 114 ? -4.875 -11.742 -15.391 1 79.88 114 ALA A CA 1
ATOM 845 C C . ALA A 1 114 ? -4.09 -12.344 -16.562 1 79.88 114 ALA A C 1
ATOM 847 O O . ALA A 1 114 ? -3.773 -11.648 -17.531 1 79.88 114 ALA A O 1
ATOM 848 N N . GLY A 1 115 ? -3.904 -13.602 -16.562 1 81.31 115 GLY A N 1
ATOM 849 C CA . GLY A 1 115 ? -3.049 -14.258 -17.531 1 81.31 115 GLY A CA 1
ATOM 850 C C . GLY A 1 115 ? -1.647 -14.516 -17.016 1 81.31 115 GLY A C 1
ATOM 851 O O . GLY A 1 115 ? -1.368 -14.32 -15.836 1 81.31 115 GLY A O 1
ATOM 852 N N . ASP A 1 116 ? -0.77 -15.07 -17.875 1 87 116 ASP A N 1
ATOM 85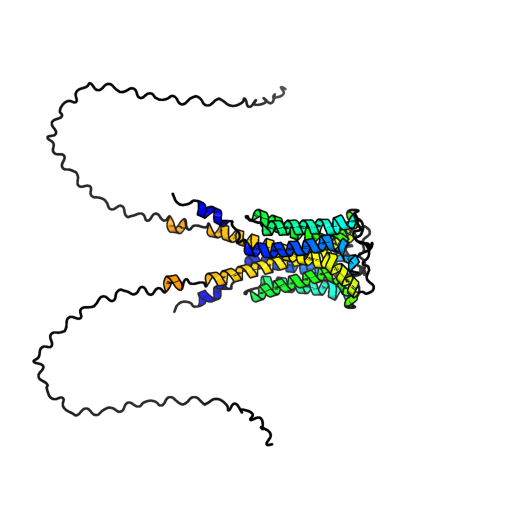3 C CA . ASP A 1 116 ? 0.617 -15.367 -17.531 1 87 116 ASP A CA 1
ATOM 854 C C . ASP A 1 116 ? 1.558 -14.289 -18.062 1 87 116 ASP A C 1
ATOM 856 O O . ASP A 1 116 ? 1.4 -13.828 -19.188 1 87 116 ASP A O 1
ATOM 860 N N . PRO A 1 117 ? 2.434 -13.844 -17.141 1 87.31 117 PRO A N 1
ATOM 861 C CA . PRO A 1 117 ? 3.408 -12.875 -17.656 1 87.31 117 PRO A CA 1
ATOM 862 C C . PRO A 1 117 ? 4.266 -13.438 -18.781 1 87.31 117 PRO A C 1
ATOM 864 O O . PRO A 1 117 ? 4.77 -14.562 -18.688 1 87.31 117 PRO A O 1
ATOM 867 N N . VAL A 1 118 ? 4.328 -12.742 -19.875 1 87.62 118 VAL A N 1
ATOM 868 C CA . VAL A 1 118 ? 5.191 -13.109 -20.984 1 87.62 118 VAL A CA 1
ATOM 869 C C . VAL A 1 118 ? 6.633 -12.695 -20.688 1 87.62 118 VAL A C 1
ATOM 871 O O . VAL A 1 118 ? 7.059 -11.602 -21.062 1 87.62 118 VAL A O 1
ATOM 874 N N . ALA A 1 119 ? 7.27 -13.531 -19.859 1 86.56 119 ALA A N 1
ATOM 875 C CA . ALA A 1 119 ? 8.602 -13.188 -19.375 1 86.56 119 ALA A CA 1
ATOM 876 C C . ALA A 1 119 ? 9.57 -14.359 -19.547 1 86.56 119 ALA A C 1
ATOM 878 O O . ALA A 1 119 ? 9.266 -15.477 -19.141 1 86.56 119 ALA A O 1
ATOM 879 N N . ALA A 1 120 ? 10.703 -14.039 -20.219 1 85.5 120 ALA A N 1
ATOM 880 C CA . ALA A 1 120 ? 11.719 -15.055 -20.453 1 85.5 120 ALA A CA 1
ATOM 881 C C . ALA A 1 120 ? 12.641 -15.195 -19.25 1 85.5 120 ALA A C 1
ATOM 883 O O . ALA A 1 120 ? 13.328 -16.203 -19.094 1 85.5 120 ALA A O 1
ATOM 884 N N . THR A 1 121 ? 12.656 -14.164 -18.453 1 87.75 121 THR A N 1
ATOM 885 C CA . THR A 1 121 ? 13.531 -14.172 -17.281 1 87.75 121 THR A CA 1
ATOM 886 C C . THR A 1 121 ? 12.734 -13.875 -16.016 1 87.75 121 THR A C 1
ATOM 888 O O . THR A 1 121 ? 11.641 -13.312 -16.078 1 87.75 121 THR A O 1
ATOM 891 N N . GLU A 1 122 ? 13.383 -14.25 -14.93 1 86.94 122 GLU A N 1
ATOM 892 C CA . GLU A 1 122 ? 12.766 -13.977 -13.641 1 86.94 122 GLU A CA 1
ATOM 893 C C . GLU A 1 122 ? 12.688 -12.477 -13.375 1 86.94 122 GLU A C 1
ATOM 895 O O . GLU A 1 122 ? 11.734 -12 -12.75 1 86.94 122 GLU A O 1
ATOM 900 N N . ARG A 1 123 ? 13.656 -11.766 -13.781 1 89.25 123 ARG A N 1
ATOM 901 C CA . ARG A 1 123 ? 13.68 -10.312 -13.609 1 89.25 123 ARG A CA 1
ATOM 902 C C . ARG A 1 123 ? 12.523 -9.656 -14.352 1 89.25 123 ARG A C 1
ATOM 904 O O . ARG A 1 123 ? 11.82 -8.812 -13.797 1 89.25 123 ARG A O 1
ATOM 911 N N . LYS A 1 124 ? 12.375 -10 -15.531 1 89.75 124 LYS A N 1
ATOM 912 C CA . LYS A 1 124 ? 11.281 -9.445 -16.312 1 89.75 124 LYS A CA 1
ATOM 913 C C . LYS A 1 124 ? 9.93 -9.805 -15.711 1 89.75 124 LYS A C 1
ATOM 915 O O . LYS A 1 124 ? 9.016 -8.984 -15.695 1 89.75 124 LYS A O 1
ATOM 920 N N . ARG A 1 125 ? 9.812 -10.977 -15.281 1 89.25 125 ARG A N 1
ATOM 921 C CA . ARG A 1 125 ? 8.578 -11.414 -14.633 1 89.25 125 ARG A CA 1
ATOM 922 C C . ARG A 1 125 ? 8.273 -10.547 -13.414 1 89.25 125 ARG A C 1
ATOM 924 O O . ARG A 1 125 ? 7.148 -10.078 -13.25 1 89.25 125 ARG A O 1
ATOM 931 N N . ALA A 1 126 ? 9.273 -10.383 -12.656 1 89.12 126 ALA A N 1
ATOM 932 C CA . ALA A 1 126 ? 9.109 -9.578 -11.453 1 89.12 126 ALA A CA 1
ATOM 933 C C . ALA A 1 126 ? 8.742 -8.141 -11.805 1 89.12 126 ALA A C 1
ATOM 935 O O . ALA A 1 126 ? 7.852 -7.551 -11.18 1 89.12 126 ALA A O 1
ATOM 936 N N . VAL A 1 127 ? 9.359 -7.598 -12.758 1 91.56 127 VAL A N 1
ATOM 937 C CA . VAL A 1 127 ? 9.117 -6.211 -13.148 1 91.56 127 VAL A CA 1
ATOM 938 C C . VAL A 1 127 ? 7.691 -6.066 -13.68 1 91.56 127 VAL A C 1
ATOM 940 O O . VAL A 1 127 ? 7.02 -5.07 -13.398 1 91.56 127 VAL A O 1
ATOM 943 N N . LEU A 1 128 ? 7.285 -7.039 -14.43 1 90.81 128 LEU A N 1
ATOM 944 C CA . LEU A 1 128 ? 5.922 -7.016 -14.953 1 90.81 128 LEU A CA 1
ATOM 945 C C . LEU A 1 128 ? 4.906 -7.074 -13.82 1 90.81 128 LEU A C 1
ATOM 947 O O . LEU A 1 128 ? 4 -6.234 -13.75 1 90.81 128 LEU A O 1
ATOM 951 N N . GLU A 1 129 ? 5.105 -7.977 -12.984 1 90.88 129 GLU A N 1
ATOM 952 C CA . GLU A 1 129 ? 4.156 -8.141 -11.883 1 90.88 129 GLU A CA 1
ATOM 953 C C . GLU A 1 129 ? 4.133 -6.91 -10.984 1 90.88 129 GLU A C 1
ATOM 955 O O . GLU A 1 129 ? 3.061 -6.438 -10.602 1 90.88 129 GLU A O 1
ATOM 960 N N . VAL A 1 130 ? 5.242 -6.371 -10.711 1 92 130 VAL A N 1
ATOM 961 C CA . VAL A 1 130 ? 5.367 -5.219 -9.828 1 92 130 VAL A CA 1
ATOM 962 C C . VAL A 1 130 ? 4.805 -3.977 -10.516 1 92 130 VAL A C 1
ATOM 964 O O . VAL A 1 130 ? 4.082 -3.189 -9.898 1 92 130 VAL A O 1
ATOM 967 N N . SER A 1 131 ? 5.02 -3.846 -11.766 1 93.62 131 SER A N 1
ATOM 968 C CA . SER A 1 131 ? 4.617 -2.646 -12.492 1 93.62 131 SER A CA 1
ATOM 969 C C . SER A 1 131 ? 3.135 -2.686 -12.852 1 93.62 131 SER A C 1
ATOM 971 O O . SER A 1 131 ? 2.48 -1.644 -12.914 1 93.62 131 SER A O 1
ATOM 973 N N . TYR A 1 132 ? 2.633 -3.875 -13.07 1 92.81 132 TYR A N 1
ATOM 974 C CA . TYR A 1 132 ? 1.245 -4.023 -13.5 1 92.81 132 TYR A CA 1
ATOM 975 C C . TYR A 1 132 ? 0.3 -3.992 -12.305 1 92.81 132 TYR A C 1
ATOM 977 O O . TYR A 1 132 ? -0.828 -3.502 -12.406 1 92.81 132 TYR A O 1
ATOM 985 N N . PHE A 1 133 ? 0.732 -4.523 -11.18 1 94.5 133 PHE A N 1
ATOM 986 C CA . PHE A 1 133 ? -0.249 -4.758 -10.125 1 94.5 133 PHE A CA 1
ATOM 987 C C . PHE A 1 133 ? 0.295 -4.32 -8.773 1 94.5 133 PHE A C 1
ATOM 989 O O . PHE A 1 133 ? 0.066 -3.189 -8.344 1 94.5 133 PHE A O 1
ATOM 996 N N . SER A 1 134 ? 1.189 -5.184 -8.164 1 95.12 134 SER A N 1
ATOM 997 C CA . SER A 1 134 ? 1.546 -5.059 -6.75 1 95.12 134 SER A CA 1
ATOM 998 C C . SER A 1 134 ? 2.248 -3.734 -6.477 1 95.12 134 SER A C 1
ATOM 1000 O O . SER A 1 134 ? 1.857 -2.996 -5.566 1 95.12 134 SER A O 1
ATOM 1002 N N . GLY A 1 135 ? 3.32 -3.496 -7.281 1 96.62 135 GLY A N 1
ATOM 1003 C CA . GLY A 1 135 ? 4.043 -2.25 -7.082 1 96.62 135 GLY A CA 1
ATOM 1004 C C . GLY A 1 135 ? 3.211 -1.021 -7.391 1 96.62 135 GLY A C 1
ATOM 1005 O O . GLY A 1 135 ? 3.285 -0.019 -6.676 1 96.62 135 GLY A O 1
ATOM 1006 N N . LEU A 1 136 ? 2.477 -1.102 -8.484 1 96.75 136 LEU A N 1
ATOM 1007 C CA . LEU A 1 136 ? 1.579 -0.013 -8.852 1 96.75 136 LEU A CA 1
ATOM 1008 C C . LEU A 1 136 ? 0.571 0.262 -7.742 1 96.75 136 LEU A C 1
ATOM 1010 O O . LEU A 1 136 ? 0.399 1.409 -7.324 1 96.75 136 LEU A O 1
ATOM 1014 N N . GLY A 1 137 ? -0.078 -0.773 -7.297 1 98.44 137 GLY A N 1
ATOM 1015 C CA . GLY A 1 137 ? -1.053 -0.625 -6.227 1 98.44 137 GLY A CA 1
ATOM 1016 C C . GLY A 1 137 ? -0.457 -0.063 -4.949 1 98.44 137 GLY A C 1
ATOM 1017 O O . GLY A 1 137 ? -1.054 0.804 -4.309 1 98.44 137 GLY A O 1
ATOM 1018 N N . ALA A 1 138 ? 0.685 -0.557 -4.594 1 97.88 138 ALA A N 1
ATOM 1019 C CA . ALA A 1 138 ? 1.369 -0.087 -3.395 1 97.88 138 ALA A CA 1
ATOM 1020 C C . ALA A 1 138 ? 1.622 1.416 -3.459 1 97.88 138 ALA A C 1
ATOM 1022 O O . ALA A 1 138 ? 1.385 2.135 -2.486 1 97.88 138 ALA A O 1
ATOM 1023 N N . LEU A 1 139 ? 2.102 1.883 -4.613 1 97.81 139 LEU A N 1
ATOM 1024 C CA . LEU A 1 139 ? 2.373 3.305 -4.797 1 97.81 139 LEU A CA 1
ATOM 1025 C C . LEU A 1 139 ? 1.09 4.121 -4.691 1 97.81 139 LEU A C 1
ATOM 1027 O O . LEU A 1 139 ? 1.075 5.184 -4.066 1 97.81 139 LEU A O 1
ATOM 1031 N N . ILE A 1 140 ? 0.077 3.617 -5.262 1 98.62 140 ILE A N 1
ATOM 1032 C CA . ILE A 1 140 ? -1.207 4.309 -5.242 1 98.62 140 ILE A CA 1
ATOM 1033 C C . ILE A 1 140 ? -1.735 4.379 -3.812 1 98.62 140 ILE A C 1
ATOM 1035 O O . ILE A 1 140 ? -2.232 5.418 -3.377 1 98.62 140 ILE A O 1
ATOM 1039 N N . ILE A 1 141 ? -1.653 3.332 -3.066 1 98.44 141 ILE A N 1
ATOM 1040 C CA . ILE A 1 141 ? -2.072 3.305 -1.67 1 98.44 141 ILE A CA 1
ATOM 1041 C C . ILE A 1 141 ? -1.264 4.324 -0.869 1 98.44 141 ILE A C 1
ATOM 1043 O O . ILE A 1 141 ? -1.816 5.059 -0.047 1 98.44 141 ILE A O 1
ATOM 1047 N N . PHE A 1 142 ? 0.019 4.344 -1.145 1 98.44 142 PHE A N 1
ATOM 1048 C CA . PHE A 1 142 ? 0.9 5.277 -0.452 1 98.44 142 PHE A CA 1
ATOM 1049 C C . PHE A 1 142 ? 0.47 6.719 -0.703 1 98.44 142 PHE A C 1
ATOM 1051 O O . PHE A 1 142 ? 0.265 7.484 0.241 1 98.44 142 PHE A O 1
ATOM 1058 N N . VAL A 1 143 ? 0.247 7.082 -1.941 1 97.75 143 VAL A N 1
ATOM 1059 C CA . VAL A 1 143 ? -0.153 8.438 -2.312 1 97.75 143 VAL A CA 1
ATOM 1060 C C . VAL A 1 143 ? -1.533 8.742 -1.737 1 97.75 143 VAL A C 1
ATOM 1062 O O . VAL A 1 143 ? -1.755 9.82 -1.182 1 97.75 143 VAL A O 1
ATOM 1065 N N . GLY A 1 144 ? -2.459 7.766 -1.893 1 97.5 144 GLY A N 1
ATOM 1066 C CA . GLY A 1 144 ? -3.783 7.945 -1.319 1 97.5 144 GLY A CA 1
ATOM 1067 C C . GLY A 1 144 ? -3.76 8.164 0.182 1 97.5 144 GLY A C 1
ATOM 1068 O O . GLY A 1 144 ? -4.484 9.008 0.704 1 97.5 144 GLY A O 1
ATOM 1069 N N . GLY A 1 145 ? -2.965 7.371 0.903 1 96.44 145 GLY A N 1
ATOM 1070 C CA . GLY A 1 145 ? -2.814 7.551 2.338 1 96.44 145 GLY A CA 1
ATOM 1071 C C . GLY A 1 145 ? -2.297 8.93 2.717 1 96.44 145 GLY A C 1
ATOM 1072 O O . GLY A 1 145 ? -2.785 9.539 3.668 1 96.44 145 GLY A O 1
ATOM 1073 N N . VAL A 1 146 ? -1.324 9.359 1.973 1 94.88 146 VAL A N 1
ATOM 1074 C CA . VAL A 1 146 ? -0.757 10.688 2.189 1 94.88 146 VAL A CA 1
ATOM 1075 C C . VAL A 1 146 ? -1.845 11.742 2.025 1 94.88 146 VAL A C 1
ATOM 1077 O O . VAL A 1 146 ? -1.979 12.641 2.863 1 94.88 146 VAL A O 1
ATOM 1080 N N . VAL A 1 147 ? -2.615 11.602 0.999 1 94.69 147 VAL A N 1
ATOM 1081 C CA . VAL A 1 147 ? -3.695 12.539 0.714 1 94.69 147 VAL A CA 1
ATOM 1082 C C . VAL A 1 147 ? -4.695 12.539 1.866 1 94.69 147 VAL A C 1
ATOM 1084 O O . VAL A 1 147 ? -5.078 13.594 2.367 1 94.69 147 VAL A O 1
ATOM 1087 N N . LEU A 1 148 ? -5.094 11.406 2.314 1 94.88 148 LEU A N 1
ATOM 1088 C CA . LEU A 1 148 ? -6.086 11.273 3.379 1 94.88 148 LEU A CA 1
ATOM 1089 C C . LEU A 1 148 ? -5.559 11.859 4.688 1 94.88 148 LEU A C 1
ATOM 1091 O O . LEU A 1 148 ? -6.305 12.508 5.426 1 94.88 148 LEU A O 1
ATOM 1095 N N . ALA A 1 149 ? -4.332 11.648 4.934 1 93.06 149 ALA A N 1
ATOM 1096 C CA . ALA A 1 149 ? -3.725 12.172 6.156 1 93.06 149 ALA A CA 1
ATOM 1097 C C . ALA A 1 149 ? -3.676 13.703 6.129 1 93.06 149 ALA A C 1
ATOM 1099 O O . ALA A 1 149 ? -3.979 14.352 7.129 1 93.06 149 ALA A O 1
ATOM 1100 N N . ARG A 1 150 ? -3.316 14.219 5.066 1 89.69 150 ARG A N 1
ATOM 1101 C CA . ARG A 1 150 ? -3.234 15.664 4.934 1 89.69 150 ARG A CA 1
ATOM 1102 C C . ARG A 1 150 ? -4.609 16.312 5.09 1 89.69 150 ARG A C 1
ATOM 1104 O O . ARG A 1 150 ? -4.734 17.391 5.672 1 89.69 150 ARG A O 1
ATOM 1111 N N . THR A 1 151 ? -5.531 15.672 4.535 1 87.94 151 THR A N 1
ATOM 1112 C CA . THR A 1 151 ? -6.887 16.203 4.652 1 87.94 151 THR A CA 1
ATOM 1113 C C . THR A 1 151 ? -7.375 16.125 6.098 1 87.94 151 THR A C 1
ATOM 1115 O O . THR A 1 151 ? -8.094 17.016 6.559 1 87.94 151 THR A O 1
ATOM 1118 N N . ALA A 1 152 ? -7.016 15.141 6.805 1 86 152 ALA A N 1
ATOM 1119 C CA . ALA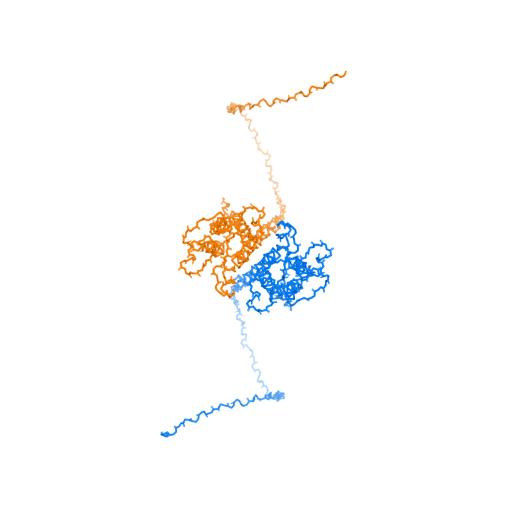 A 1 152 ? -7.402 14.969 8.203 1 86 152 ALA A CA 1
ATOM 1120 C C . ALA A 1 152 ? -6.754 16.031 9.086 1 86 152 ALA A C 1
ATOM 1122 O O . ALA A 1 152 ? -7.387 16.562 10 1 86 152 ALA A O 1
ATOM 1123 N N . VAL A 1 153 ? -5.594 16.406 8.938 1 80.88 153 VAL A N 1
ATOM 1124 C CA . VAL A 1 153 ? -4.867 17.406 9.727 1 80.88 153 VAL A CA 1
ATOM 1125 C C . VAL A 1 153 ? -5.449 18.797 9.469 1 80.88 153 VAL A C 1
ATOM 1127 O O . VAL A 1 153 ? -5.598 19.594 10.406 1 80.88 153 VAL A O 1
ATOM 1130 N N . ARG A 1 154 ? -5.781 18.984 8.32 1 74.75 154 ARG A N 1
ATOM 1131 C CA . ARG A 1 154 ? -6.371 20.281 8 1 74.75 154 ARG A CA 1
ATOM 1132 C C . ARG A 1 154 ? -7.707 20.469 8.711 1 74.75 154 ARG A C 1
ATOM 1134 O O . ARG A 1 154 ? -8.008 21.562 9.195 1 74.75 154 ARG A O 1
ATOM 1141 N N . LEU A 1 155 ? -8.43 19.438 8.805 1 67.19 155 LEU A N 1
ATOM 1142 C CA . LEU A 1 155 ? -9.703 19.484 9.516 1 67.19 155 LEU A CA 1
ATOM 1143 C C . LEU A 1 155 ? -9.492 19.812 10.992 1 67.19 155 LEU A C 1
ATOM 1145 O O . LEU A 1 155 ? -10.219 20.625 11.562 1 67.19 155 LEU A O 1
ATOM 1149 N N . ALA A 1 156 ? -8.547 19.312 11.539 1 67.62 156 ALA A N 1
ATOM 1150 C CA . ALA A 1 156 ? -8.25 19.531 12.953 1 67.62 156 ALA A CA 1
ATOM 1151 C C . ALA A 1 156 ? -7.812 20.969 13.195 1 67.62 156 ALA A C 1
ATOM 1153 O O . ALA A 1 156 ? -8.18 21.578 14.203 1 67.62 156 ALA A O 1
ATOM 1154 N N . ARG A 1 157 ? -7.234 21.547 12.32 1 66.38 157 ARG A N 1
ATOM 1155 C CA . ARG A 1 157 ? -6.77 22.922 12.43 1 66.38 157 ARG A CA 1
ATOM 1156 C C . ARG A 1 157 ? -7.926 23.906 12.281 1 66.38 157 ARG A C 1
ATOM 1158 O O . ARG A 1 157 ? -7.992 24.906 12.992 1 66.38 157 ARG A O 1
ATOM 1165 N N . ASP A 1 158 ? -8.695 23.578 11.336 1 63.28 158 ASP A N 1
ATOM 1166 C CA . ASP A 1 158 ? -9.844 24.453 11.102 1 63.28 158 ASP A CA 1
ATOM 1167 C C . ASP A 1 158 ? -10.789 24.453 12.305 1 63.28 158 ASP A C 1
ATOM 1169 O O . ASP A 1 158 ? -11.352 25.484 12.648 1 63.28 158 ASP A O 1
ATOM 1173 N N . VAL A 1 159 ? -10.883 23.328 12.961 1 60.03 159 VAL A N 1
ATOM 1174 C CA . VAL A 1 159 ? -11.719 23.219 14.156 1 60.03 159 VAL A CA 1
ATOM 1175 C C . VAL A 1 159 ? -11.07 23.984 15.305 1 60.03 159 VAL A C 1
ATOM 1177 O O . VAL A 1 159 ? -11.758 24.672 16.062 1 60.03 159 VAL A O 1
ATOM 1180 N N . GLN A 1 160 ? -9.727 23.953 15.43 1 58.84 160 GLN A N 1
ATOM 1181 C CA . GLN A 1 160 ? -9.008 24.656 16.484 1 58.84 160 GLN A CA 1
ATOM 1182 C C . GLN A 1 160 ? -9.039 26.156 16.281 1 58.84 160 GLN A C 1
ATOM 1184 O O . GLN A 1 160 ? -9.062 26.922 17.25 1 58.84 160 GLN A O 1
ATOM 1189 N N . SER A 1 161 ? -8.945 26.547 15.039 1 53.38 161 SER A N 1
ATOM 1190 C CA . SER A 1 161 ? -8.969 27.984 14.742 1 53.38 161 SER A CA 1
ATOM 1191 C C . SER A 1 161 ? -10.32 28.594 15.086 1 53.38 161 SER A C 1
ATOM 1193 O O . SER A 1 161 ? -10.422 29.797 15.336 1 53.38 161 SER A O 1
ATOM 1195 N N . VAL A 1 162 ? -11.328 27.828 15.117 1 51.75 162 VAL A N 1
ATOM 1196 C CA . VAL A 1 162 ? -12.648 28.312 15.5 1 51.75 162 VAL A CA 1
ATOM 1197 C C . VAL A 1 162 ? -12.758 28.375 17.016 1 51.75 162 VAL A C 1
ATOM 1199 O O . VAL A 1 162 ? -13.727 28.922 17.562 1 51.75 162 VAL A O 1
ATOM 1202 N N . GLU A 1 163 ? -11.789 27.797 17.609 1 51.56 163 GLU A N 1
ATOM 1203 C CA . GLU A 1 163 ? -11.797 27.938 19.062 1 51.56 163 GLU A CA 1
ATOM 1204 C C . GLU A 1 163 ? -11.688 29.406 19.484 1 51.56 163 GLU A C 1
ATOM 1206 O O . GLU A 1 163 ? -11.18 30.234 18.719 1 51.56 163 GLU A O 1
ATOM 1211 N N . PRO A 1 164 ? -11.922 29.969 20.828 1 47.41 164 PRO A N 1
ATOM 1212 C CA . PRO A 1 164 ? -12.609 31.109 21.438 1 47.41 164 PRO A CA 1
ATOM 1213 C C . PRO A 1 164 ? -11.852 32.438 21.25 1 47.41 164 PRO A C 1
ATOM 1215 O O . PRO A 1 164 ? -10.883 32.688 21.969 1 47.41 164 PRO A O 1
ATOM 1218 N N . ALA A 1 165 ? -11.367 32.906 20.109 1 43.06 165 ALA A N 1
ATOM 1219 C CA . ALA A 1 165 ? -11.312 34.344 20.156 1 43.06 165 ALA A CA 1
ATOM 1220 C C . ALA A 1 165 ? -12.539 34.938 20.859 1 43.06 165 ALA A C 1
ATOM 1222 O O . ALA A 1 165 ? -12.578 36.125 21.188 1 43.06 165 ALA A O 1
ATOM 1223 N N . TYR A 1 166 ? -13.602 34.156 20.844 1 45.09 166 TYR A N 1
ATOM 1224 C CA . TYR A 1 166 ? -14.766 34.656 21.562 1 45.09 166 TYR A CA 1
ATOM 1225 C C . TYR A 1 166 ? -14.469 34.812 23.047 1 45.09 166 TYR A C 1
ATOM 1227 O O . TYR A 1 166 ? -15.141 35.562 23.766 1 45.09 166 TYR A O 1
ATOM 1235 N N . ALA A 1 167 ? -13.43 34.094 23.5 1 43.06 167 ALA A N 1
ATOM 1236 C CA . ALA A 1 167 ? -13.117 34.281 24.922 1 43.06 167 ALA A CA 1
ATOM 1237 C C . ALA A 1 167 ? -12.344 35.562 25.141 1 43.06 167 ALA A C 1
ATOM 1239 O O . ALA A 1 167 ? -12.516 36.219 26.172 1 43.06 167 ALA A O 1
ATOM 1240 N N . ALA A 1 168 ? -11.523 35.969 24.266 1 44.06 168 ALA A N 1
ATOM 1241 C CA . ALA A 1 168 ? -10.766 37.188 24.578 1 44.06 168 ALA A CA 1
ATOM 1242 C C . ALA A 1 168 ? -11.562 38.438 24.219 1 44.06 168 ALA A C 1
ATOM 1244 O O . ALA A 1 168 ? -11.445 39.469 24.875 1 44.06 168 ALA A O 1
ATOM 1245 N N . GLY A 1 169 ? -12.305 38.375 23.078 1 42.81 169 GLY A N 1
ATOM 1246 C CA . GLY A 1 169 ? -12.922 39.625 22.688 1 42.81 169 GLY A CA 1
ATOM 1247 C C . GLY A 1 169 ? -14.195 39.938 23.453 1 42.81 169 GLY A C 1
ATOM 1248 O O . GLY A 1 169 ? -14.727 41.031 23.375 1 42.81 169 GLY A O 1
ATOM 1249 N N . SER A 1 170 ? -14.922 38.812 23.672 1 43.53 170 SER A N 1
ATOM 1250 C CA . SER A 1 170 ? -16.203 39.25 24.234 1 43.53 170 SER A CA 1
ATOM 1251 C C . SER A 1 170 ? -16.078 39.531 25.734 1 43.53 170 SER A C 1
ATOM 1253 O O . SER A 1 170 ? -16.922 39.062 26.516 1 43.53 170 SER A O 1
ATOM 1255 N N . MET A 1 171 ? -14.898 39.562 26.281 1 43.53 171 MET A N 1
ATOM 1256 C CA . MET A 1 171 ? -15.125 40.188 27.578 1 43.53 171 MET A CA 1
ATOM 1257 C C . MET A 1 171 ? -15.758 41.562 27.406 1 43.53 171 MET A C 1
ATOM 1259 O O . MET A 1 171 ? -15.188 42.438 26.734 1 43.53 171 MET A O 1
ATOM 1263 N N . PRO A 1 172 ? -17.031 41.75 27.25 1 46.12 172 PRO A N 1
ATOM 1264 C CA . PRO A 1 172 ? -17.547 43.125 27.266 1 46.12 172 PRO A CA 1
ATOM 1265 C C . PRO A 1 172 ? -16.719 44.062 28.156 1 46.12 172 PRO A C 1
ATOM 1267 O O . PRO A 1 172 ? -16.484 43.75 29.328 1 46.12 172 PRO A O 1
ATOM 1270 N N . THR A 1 173 ? -15.688 44.688 27.75 1 46.69 173 THR A N 1
ATOM 1271 C CA . THR A 1 173 ? -15.203 45.781 28.578 1 46.69 173 THR A CA 1
ATOM 1272 C C . THR A 1 173 ? -16.359 46.469 29.297 1 46.69 173 THR A C 1
ATOM 1274 O O . THR A 1 173 ? -17.219 47.094 28.656 1 46.69 173 THR A O 1
ATOM 1277 N N . VAL A 1 174 ? -16.938 45.969 30.391 1 47.47 174 VAL A N 1
ATOM 1278 C CA . VAL A 1 174 ? -17.812 46.75 31.25 1 47.47 174 VAL A CA 1
ATOM 1279 C C . VAL A 1 174 ? -17.25 48.156 31.391 1 47.47 174 VAL A C 1
ATOM 1281 O O . VAL A 1 174 ? -16.172 48.375 31.953 1 47.47 174 VAL A O 1
ATOM 1284 N N . GLU A 1 175 ? -17.391 49.062 30.453 1 50.59 175 GLU A N 1
ATOM 1285 C CA . GLU A 1 175 ? -17.141 50.469 30.75 1 50.59 175 GLU A CA 1
ATOM 1286 C C . GLU A 1 175 ? -17.578 50.844 32.156 1 50.59 175 GLU A C 1
ATOM 1288 O O . GLU A 1 175 ? -18.656 50.438 32.594 1 50.59 175 GLU A O 1
ATOM 1293 N N . PRO A 1 176 ? -16.781 51.125 33.125 1 49.81 176 PRO A N 1
ATOM 1294 C CA . PRO A 1 176 ? -17.281 51.562 34.438 1 49.81 176 PRO A CA 1
ATOM 1295 C C . PRO A 1 176 ? -18.469 52.5 34.312 1 49.81 176 PRO A C 1
ATOM 1297 O O . PRO A 1 176 ? -18.484 53.375 33.438 1 49.81 176 PRO A O 1
ATOM 1300 N N . TYR A 1 177 ? -19.672 52.188 34.594 1 48.16 177 TYR A N 1
ATOM 1301 C CA . TYR A 1 177 ? -20.812 53.062 34.75 1 48.16 177 TYR A CA 1
ATOM 1302 C C . TYR A 1 177 ? -20.391 54.375 35.406 1 48.16 177 TYR A C 1
ATOM 1304 O O . TYR A 1 177 ? -20.031 54.406 36.594 1 48.16 177 TYR A O 1
ATOM 1312 N N . ARG A 1 178 ? -19.656 55.25 34.781 1 45.88 178 ARG A N 1
ATOM 1313 C CA . ARG A 1 178 ? -19.578 56.594 35.344 1 45.88 178 ARG A CA 1
ATOM 1314 C C . ARG A 1 178 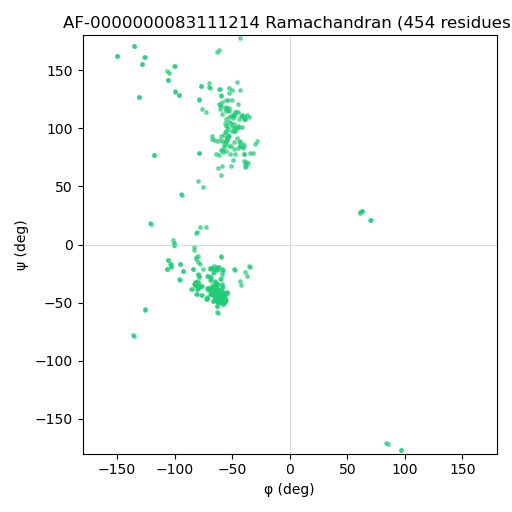? -20.953 57.062 35.844 1 45.88 178 ARG A C 1
ATOM 1316 O O . ARG A 1 178 ? -21.906 57.094 35.062 1 45.88 178 ARG A O 1
ATOM 1323 N N . ASP A 1 179 ? -21.266 57.031 37.125 1 45.31 179 ASP A N 1
ATOM 1324 C CA . ASP A 1 179 ? -22.391 57.688 37.781 1 45.31 179 ASP A CA 1
ATOM 1325 C C . ASP A 1 179 ? -22.594 59.094 37.156 1 45.31 179 ASP A C 1
ATOM 1327 O O . ASP A 1 179 ? -21.75 59.969 37.312 1 45.31 179 ASP A O 1
ATOM 1331 N N . SER A 1 180 ? -22.969 59.281 35.969 1 45.69 180 SER A N 1
ATOM 1332 C CA . SER A 1 180 ? -23.438 60.625 35.562 1 45.69 180 SER A CA 1
ATOM 1333 C C . SER A 1 180 ? -24.312 61.25 36.656 1 45.69 180 SER A C 1
ATOM 1335 O O . SER A 1 180 ? -25.375 60.719 37 1 45.69 180 SER A O 1
ATOM 1337 N N . VAL A 1 181 ? -23.734 61.875 37.688 1 47.25 181 VAL A N 1
ATOM 1338 C CA . VAL A 1 181 ? -24.453 62.844 38.531 1 47.25 181 VAL A CA 1
ATOM 1339 C C . VAL A 1 181 ? -25.391 63.688 37.688 1 47.25 181 VAL A C 1
ATOM 1341 O O . VAL A 1 181 ? -24.953 64.5 36.875 1 47.25 181 VAL A O 1
ATOM 1344 N N . VAL A 1 182 ? -26.438 63.25 37.094 1 46.66 182 VAL A N 1
ATOM 1345 C CA . VAL A 1 182 ? -27.547 64.062 36.562 1 46.66 182 VAL A CA 1
ATOM 1346 C C . VAL A 1 182 ? -27.891 65.125 37.562 1 46.66 182 VAL A C 1
ATOM 1348 O O . VAL A 1 182 ? -28.312 64.875 38.688 1 46.66 182 VAL A O 1
ATOM 1351 N N . GLU A 1 183 ? -27.172 66.25 37.531 1 45.97 183 GLU A N 1
ATOM 1352 C CA . GLU A 1 183 ? -27.625 67.5 38.219 1 45.97 183 GLU A CA 1
ATOM 1353 C C . GLU A 1 183 ? -29.125 67.688 38.062 1 45.97 183 GLU A C 1
ATOM 1355 O O . GLU A 1 183 ? -29.656 67.562 36.938 1 45.97 183 GLU A O 1
ATOM 1360 N N . ALA A 1 184 ? -29.922 67.5 39.094 1 47.03 184 ALA A N 1
ATOM 1361 C CA . ALA A 1 184 ? -31.359 67.688 39.219 1 47.03 184 ALA A CA 1
ATOM 1362 C C . ALA A 1 184 ? -31.781 69.062 38.656 1 47.03 184 ALA A C 1
ATOM 1364 O O . ALA A 1 184 ? -31.156 70.062 39 1 47.03 184 ALA A O 1
ATOM 1365 N N . PRO A 1 185 ? -32.312 69.188 37.438 1 47.47 185 PRO A N 1
ATOM 1366 C CA . PRO A 1 185 ? -32.719 70.5 37 1 47.47 185 PRO A CA 1
ATOM 1367 C C . PRO A 1 185 ? -33.531 71.25 38.062 1 47.47 185 PRO A C 1
ATOM 1369 O O . PRO A 1 185 ? -34.25 70.625 38.844 1 47.47 185 PRO A O 1
ATOM 1372 N N . GLU A 1 186 ? -33.125 72.312 38.656 1 47.34 186 GLU A N 1
ATOM 1373 C CA . GLU A 1 186 ? -33.875 73.188 39.531 1 47.34 186 GLU A CA 1
ATOM 1374 C C . GLU A 1 186 ? -35.25 73.5 39 1 47.34 186 GLU A C 1
ATOM 1376 O O . GLU A 1 186 ? -35.406 74 37.875 1 47.34 186 GLU A O 1
ATOM 1381 N N . VAL A 1 187 ? -36.344 72.688 39.281 1 47.03 187 VAL A N 1
ATOM 1382 C CA . VAL A 1 187 ? -37.75 72.875 38.969 1 47.03 187 VAL A CA 1
ATOM 1383 C C . VAL A 1 187 ? -38.219 74.25 39.438 1 47.03 187 VAL A C 1
ATOM 1385 O O . VAL A 1 187 ? -38.156 74.562 40.625 1 47.03 187 VAL A O 1
ATOM 1388 N N . SER A 1 188 ? -37.906 75.312 38.719 1 42.78 188 SER A N 1
ATOM 1389 C CA . SER A 1 188 ? -38.531 76.625 39.031 1 42.78 188 SER A CA 1
ATOM 1390 C C . SER A 1 188 ? -40.031 76.5 39.188 1 42.78 188 SER A C 1
ATOM 1392 O O . SER A 1 188 ? -40.688 75.812 38.406 1 42.78 188 SER A O 1
ATOM 1394 N N . SER A 1 189 ? -40.656 76.5 40.344 1 43.34 189 SER A N 1
ATOM 1395 C CA . SER A 1 189 ? -42 76.375 40.875 1 43.34 189 SER A CA 1
ATOM 1396 C C . SER A 1 189 ? -43 77.188 40.062 1 43.34 189 SER A C 1
ATOM 1398 O O . SER A 1 189 ? -44.219 77.062 40.25 1 43.34 189 SER A O 1
ATOM 1400 N N . SER A 1 190 ? -42.625 78.312 39.469 1 44.78 190 SER A N 1
ATOM 1401 C CA . SER A 1 190 ? -43.688 79.25 39.188 1 44.78 190 SER A CA 1
ATOM 1402 C C . SER A 1 190 ? -44.469 78.812 37.938 1 44.78 190 SER A C 1
ATOM 1404 O O . SER A 1 190 ? -44.719 79.625 37.062 1 44.78 190 SER A O 1
ATOM 1406 N N . ALA A 1 191 ? -44.375 77.562 37.406 1 43.31 191 ALA A N 1
ATOM 1407 C CA . ALA A 1 191 ? -45.031 77.312 36.125 1 43.31 191 ALA A CA 1
ATOM 1408 C C . ALA A 1 191 ? -46.562 77.5 36.25 1 43.31 191 ALA A C 1
ATOM 1410 O O . ALA A 1 191 ? -47.188 76.812 37.062 1 43.31 191 ALA A O 1
ATOM 1411 N N . LEU A 1 192 ? -47.094 78.625 36.062 1 44.88 192 LEU A N 1
ATOM 1412 C CA . LEU A 1 192 ? -48.5 78.938 36.031 1 44.88 192 LEU A CA 1
ATOM 1413 C C . LEU A 1 192 ? -49.281 78 35.156 1 44.88 192 LEU A C 1
ATOM 1415 O O . LEU A 1 192 ? -48.906 77.75 33.969 1 44.88 192 LEU A O 1
ATOM 1419 N N . THR A 1 193 ? -49.969 76.938 35.656 1 44.47 193 THR A N 1
ATOM 1420 C CA . THR A 1 193 ? -50.812 75.875 35.062 1 44.47 193 THR A CA 1
ATOM 1421 C C . THR A 1 193 ? -51.875 76.5 34.156 1 44.47 193 THR A C 1
ATOM 1423 O O . THR A 1 193 ? -52.812 77.125 34.656 1 44.47 193 THR A O 1
ATOM 1426 N N . LYS A 1 194 ? -51.5 77.062 33.094 1 45.47 194 LYS A N 1
ATOM 1427 C CA . LYS A 1 194 ? -52.625 77.5 32.281 1 45.47 194 LYS A CA 1
ATOM 1428 C C . LYS A 1 194 ? -53.5 76.25 31.906 1 45.47 194 LYS A C 1
ATOM 1430 O O . LYS A 1 194 ? -52.969 75.25 31.5 1 45.47 194 LYS A O 1
ATOM 1435 N N . PRO A 1 195 ? -54.812 76.188 32.312 1 43.44 195 PRO A N 1
ATOM 1436 C CA . PRO A 1 195 ? -55.719 75.062 32.094 1 43.44 195 PRO A CA 1
ATOM 1437 C C . PRO A 1 195 ? -55.844 74.688 30.609 1 43.44 195 PRO A C 1
ATOM 1439 O O . PRO A 1 195 ? -55.938 75.562 29.766 1 43.44 195 PRO A O 1
ATOM 1442 N N . ARG A 1 196 ? -55.188 73.562 30.156 1 42.38 196 ARG A N 1
ATOM 1443 C CA . ARG A 1 196 ? -55.219 73.062 28.781 1 42.38 196 ARG A CA 1
ATOM 1444 C C . ARG A 1 196 ? -56.625 72.938 28.25 1 42.38 196 ARG A C 1
ATOM 1446 O O . ARG A 1 196 ? -57.5 72.375 28.922 1 42.38 196 ARG A O 1
ATOM 1453 N N . ALA A 1 197 ? -57.031 73.812 27.422 1 41.31 197 ALA A N 1
ATOM 1454 C CA . ALA A 1 197 ? -58.312 73.75 26.781 1 41.31 197 ALA A CA 1
ATOM 1455 C C . ALA A 1 197 ? -58.562 72.375 26.156 1 41.31 197 ALA A C 1
ATOM 1457 O O . ALA A 1 197 ? -57.625 71.688 25.75 1 41.31 197 ALA A O 1
ATOM 1458 N N . PRO A 1 198 ? -59.75 71.688 26.328 1 37.47 198 PRO A N 1
ATOM 1459 C CA . PRO A 1 198 ? -60.219 70.312 26.109 1 37.47 198 PRO A CA 1
ATOM 1460 C C . PRO A 1 198 ? -60.062 69.875 24.656 1 37.47 198 PRO A C 1
ATOM 1462 O O . PRO A 1 198 ? -60.25 68.688 24.344 1 37.47 198 PRO A O 1
ATOM 1465 N N . GLY A 1 199 ? -60 70.688 23.656 1 34.16 199 GLY A N 1
ATOM 1466 C CA . GLY A 1 199 ? -60.75 70.312 22.484 1 34.16 199 GLY A CA 1
ATOM 1467 C C . GLY A 1 199 ? -60.094 69.25 21.641 1 34.16 199 GLY A C 1
ATOM 1468 O O . GLY A 1 199 ? -60.594 68.875 20.562 1 34.16 199 GLY A O 1
ATOM 1469 N N . THR A 1 200 ? -58.812 68.938 21.75 1 36 200 THR A N 1
ATOM 1470 C CA . THR A 1 200 ? -58.344 68.5 20.453 1 36 200 THR A CA 1
ATOM 1471 C C . THR A 1 200 ? -58.844 67.062 20.188 1 36 200 THR A C 1
ATOM 1473 O O . THR A 1 200 ? -58.75 66.188 21.047 1 36 200 THR A O 1
ATOM 1476 N N . GLU A 1 201 ? -59.688 66.75 19.172 1 36.78 201 GLU A N 1
ATOM 1477 C CA . GLU A 1 201 ? -60.344 65.562 18.688 1 36.78 201 GLU A CA 1
ATOM 1478 C C . GLU A 1 201 ? -59.312 64.5 18.328 1 36.78 201 GLU A C 1
ATOM 1480 O O . GLU A 1 201 ? -58.25 64.812 17.734 1 36.78 201 GLU A O 1
ATOM 1485 N N . PRO A 1 202 ? -59.219 63.312 19.078 1 40.94 202 PRO A N 1
ATOM 1486 C CA . PRO A 1 202 ? -58.219 62.25 18.859 1 40.94 202 PRO A CA 1
ATOM 1487 C C . PRO A 1 202 ? -58.25 61.719 17.438 1 40.94 202 PRO A C 1
ATOM 1489 O O . PRO A 1 202 ? -59.344 61.406 16.906 1 40.94 202 PRO A O 1
ATOM 1492 N N . LYS A 1 203 ? -57.438 62.156 16.562 1 39.34 203 LYS A N 1
ATOM 1493 C CA . LYS A 1 203 ? -57.406 61.594 15.219 1 39.34 203 LYS A CA 1
ATOM 1494 C C . LYS A 1 203 ? -57.188 60.094 15.273 1 39.34 203 LYS A C 1
ATOM 1496 O O . LYS A 1 203 ? -56.312 59.594 15.984 1 39.34 203 LYS A O 1
ATOM 1501 N N . ARG A 1 204 ? -58.188 59.219 14.836 1 36.91 204 ARG A N 1
ATOM 1502 C CA . ARG A 1 204 ? -58.344 57.75 14.734 1 36.91 204 ARG A CA 1
ATOM 1503 C C . ARG A 1 204 ? -57.344 57.188 13.75 1 36.91 204 ARG A C 1
ATOM 1505 O O . ARG A 1 204 ? -57.375 57.5 12.562 1 36.91 204 ARG A O 1
ATOM 1512 N N . GLY A 1 205 ? -56.094 57 14.031 1 31.89 205 GLY A N 1
ATOM 1513 C CA . GLY A 1 205 ? -55.125 56.406 13.109 1 31.89 205 GLY A CA 1
ATOM 1514 C C . GLY A 1 205 ? -55.562 55.031 12.617 1 31.89 205 GLY A C 1
ATOM 1515 O O . GLY A 1 205 ? -56.125 54.25 13.375 1 31.89 205 GLY A O 1
ATOM 1516 N N . TRP A 1 206 ? -55.812 54.75 11.297 1 37 206 TRP A N 1
ATOM 1517 C CA . TRP A 1 206 ? -56.156 53.594 10.469 1 37 206 TRP A CA 1
ATOM 1518 C C . TRP A 1 206 ? -55.156 52.469 10.641 1 37 206 TRP A C 1
ATOM 1520 O O . TRP A 1 206 ? -53.969 52.656 10.375 1 37 206 TRP A O 1
ATOM 1530 N N . ARG A 1 207 ? -55.156 51.625 11.633 1 34.12 207 ARG A N 1
ATOM 1531 C CA . ARG A 1 207 ? -54.375 50.438 11.773 1 34.12 207 ARG A CA 1
ATOM 1532 C C . ARG A 1 207 ? -54.562 49.5 10.578 1 34.12 207 ARG A C 1
ATOM 1534 O O . ARG A 1 207 ? -55.656 49.031 10.32 1 34.12 207 ARG A O 1
ATOM 1541 N N . ARG A 1 208 ? -53.781 49.594 9.523 1 34 208 ARG A N 1
ATOM 1542 C CA . ARG A 1 208 ? -53.781 48.625 8.414 1 34 208 ARG A CA 1
ATOM 1543 C C . ARG A 1 208 ? -53.656 47.188 8.914 1 34 208 ARG A C 1
ATOM 1545 O O . ARG A 1 208 ? -52.75 46.875 9.695 1 34 208 ARG A O 1
ATOM 1552 N N . GLN A 1 209 ? -54.688 46.406 8.789 1 30.58 209 GLN A N 1
ATOM 1553 C CA . GLN A 1 209 ? -54.938 45 9.07 1 30.58 209 GLN A CA 1
ATOM 1554 C C . GLN A 1 209 ? -53.969 44.125 8.297 1 30.58 209 GLN A C 1
ATOM 1556 O O . GLN A 1 209 ? -53.969 44.125 7.062 1 30.58 209 GLN A O 1
ATOM 1561 N N . ARG A 1 210 ? -52.719 43.906 8.688 1 31.75 210 ARG A N 1
ATOM 1562 C CA . ARG A 1 210 ? -51.844 42.875 8.07 1 31.75 210 ARG A CA 1
ATOM 1563 C C . ARG A 1 210 ? -52.562 41.531 7.969 1 31.75 210 ARG A C 1
ATOM 1565 O O . ARG A 1 210 ? -53.125 41.062 8.953 1 31.75 210 ARG A O 1
ATOM 1572 N N . ALA A 1 211 ? -52.906 41.031 6.773 1 29.73 211 ALA A N 1
ATOM 1573 C CA . ALA A 1 211 ? -53.531 39.812 6.277 1 29.73 211 ALA A CA 1
ATOM 1574 C C . ALA A 1 211 ? -52.844 38.562 6.855 1 29.73 211 ALA A C 1
ATOM 1576 O O . ALA A 1 211 ? -51.625 38.531 7.031 1 29.73 211 ALA A O 1
ATOM 1577 N N . GLY A 1 212 ? -53.562 37.625 7.52 1 27.62 212 GLY A N 1
ATOM 1578 C CA . GLY A 1 212 ? -53.469 36.375 8.242 1 27.62 212 GLY A CA 1
ATOM 1579 C C . GLY A 1 212 ? -52.906 35.25 7.398 1 27.62 212 GLY A C 1
ATOM 1580 O O . GLY A 1 212 ? -53.375 35.031 6.281 1 27.62 212 GLY A O 1
ATOM 1581 N N . ALA A 1 213 ? -51.625 35 7.418 1 28.45 213 ALA A N 1
ATOM 1582 C CA . ALA A 1 213 ? -50.938 33.844 6.836 1 28.45 213 ALA A CA 1
ATOM 1583 C C . ALA A 1 213 ? -51.688 32.531 7.168 1 28.45 213 ALA A C 1
ATOM 1585 O O . ALA A 1 213 ? -52.219 32.375 8.273 1 28.45 213 ALA A O 1
ATOM 1586 N N . ASN A 1 214 ? -52.125 31.766 6.148 1 24.95 214 ASN A N 1
ATOM 1587 C CA . ASN A 1 214 ? -52.812 30.484 5.965 1 24.95 214 ASN A CA 1
ATOM 1588 C C . ASN A 1 214 ? -52.156 29.375 6.789 1 24.95 214 ASN A C 1
ATOM 1590 O O . ASN A 1 214 ? -50.938 29.188 6.742 1 24.95 214 ASN A O 1
ATOM 1594 N N . ALA A 1 215 ? -52.812 28.844 7.836 1 27.34 215 ALA A N 1
ATOM 1595 C CA . ALA A 1 215 ? -52.656 27.766 8.812 1 27.34 215 ALA A CA 1
ATOM 1596 C C . ALA A 1 215 ? -52.406 26.438 8.117 1 27.34 215 ALA A C 1
ATOM 1598 O O . ALA A 1 215 ? -52.938 26.172 7.031 1 27.34 215 ALA A O 1
ATOM 1599 N N . GLY A 1 216 ? -51.281 25.719 8.445 1 25.08 216 GLY A N 1
ATOM 1600 C CA . GLY A 1 216 ? -50.688 24.406 8.219 1 25.08 216 GLY A CA 1
ATOM 1601 C C . GLY A 1 216 ? -51.656 23.266 8.398 1 25.08 216 GLY A C 1
ATOM 1602 O O . GLY A 1 216 ? -52.719 23.438 9.031 1 25.08 216 GLY A O 1
ATOM 1603 N N . SER A 1 217 ? -51.656 22.203 7.578 1 28.81 217 SER A N 1
ATOM 1604 C CA . SER A 1 217 ? -52.281 20.906 7.293 1 28.81 217 SER A CA 1
ATOM 1605 C C . SER A 1 217 ? -52.281 20.016 8.523 1 28.81 217 SER A C 1
ATOM 1607 O O . SER A 1 217 ? -51.406 20.109 9.375 1 28.81 217 SER A O 1
ATOM 1609 N N . GLY A 1 218 ? -53.438 19.297 8.906 1 25.62 218 GLY A N 1
ATOM 1610 C CA . GLY A 1 218 ? -54 18.422 9.922 1 25.62 218 GLY A CA 1
ATOM 1611 C C . GLY A 1 218 ? -53.25 17.125 10.094 1 25.62 218 GLY A C 1
ATOM 1612 O O . GLY A 1 218 ? -53.125 16.344 9.148 1 25.62 218 GLY A O 1
ATOM 1613 N N . ALA A 1 219 ? -52.156 16.984 10.797 1 27.52 219 ALA A N 1
ATOM 1614 C CA . ALA A 1 219 ? -51.5 15.727 11.148 1 27.52 219 ALA A CA 1
ATOM 1615 C C . ALA A 1 219 ? -52.469 14.789 11.867 1 27.52 219 ALA A C 1
ATOM 1617 O O . ALA A 1 219 ? -53.031 15.125 12.922 1 27.52 219 ALA A O 1
ATOM 1618 N N . ALA A 1 220 ? -53.125 13.781 11.188 1 27.11 220 ALA A N 1
ATOM 1619 C CA . ALA A 1 220 ? -54.031 12.695 11.562 1 27.11 220 ALA A CA 1
ATOM 1620 C C . ALA A 1 220 ? -53.406 11.789 12.609 1 27.11 220 ALA A C 1
ATOM 1622 O O . ALA A 1 220 ? -52.344 11.195 12.367 1 27.11 220 ALA A O 1
ATOM 1623 N N . TYR A 1 221 ? -53.438 12.008 13.945 1 28.92 221 TYR A N 1
ATOM 1624 C CA . TYR A 1 221 ? -53.062 11.102 15.023 1 28.92 221 TYR A CA 1
ATOM 1625 C C . TYR A 1 221 ? -53.875 9.812 14.961 1 28.92 221 TYR A C 1
ATOM 1627 O O . TYR A 1 221 ? -55.125 9.844 14.961 1 28.92 221 TYR A O 1
ATOM 1635 N N . LEU A 1 222 ? -53.438 8.766 14.242 1 29.03 222 LEU A N 1
ATOM 1636 C CA . LEU A 1 222 ? -54.031 7.438 14.125 1 29.03 222 LEU A CA 1
ATOM 1637 C C . LEU A 1 222 ? -54.281 6.824 15.5 1 29.03 222 LEU A C 1
ATOM 1639 O O . LEU A 1 222 ? -53.344 6.699 16.297 1 29.03 222 LEU A O 1
ATOM 1643 N N . ARG A 1 223 ? -55.438 6.926 16.156 1 31.25 223 ARG A N 1
ATOM 1644 C CA . ARG A 1 223 ? -56.031 6.328 17.344 1 31.25 223 ARG A CA 1
ATOM 1645 C C . ARG A 1 223 ? -56.031 4.809 17.25 1 31.25 223 ARG A C 1
ATOM 1647 O O . ARG A 1 223 ? -56.688 4.242 16.375 1 31.25 223 ARG A O 1
ATOM 1654 N N . TRP A 1 224 ? -54.969 4.137 17.656 1 36.03 224 TRP A N 1
ATOM 1655 C CA . TRP A 1 224 ? -55 2.682 17.734 1 36.03 224 TRP A CA 1
ATOM 1656 C C . TRP A 1 224 ? -56.094 2.219 18.672 1 36.03 224 TRP A C 1
ATOM 1658 O O . TRP A 1 224 ? -56.281 2.785 19.75 1 36.03 224 TRP A O 1
ATOM 1668 N N . PRO A 1 225 ? -57.062 1.391 18.234 1 38.75 225 PRO A N 1
ATOM 1669 C CA . PRO A 1 225 ? -58.25 0.822 18.859 1 38.75 225 PRO A CA 1
ATOM 1670 C C . PRO A 1 225 ? -57.938 -0.044 20.078 1 38.75 225 PRO A C 1
ATOM 1672 O O . PRO A 1 225 ? -56.938 -0.797 20.062 1 38.75 225 PRO A O 1
ATOM 1675 N N . HIS A 1 226 ? -57.875 0.46 21.297 1 36.22 226 HIS A N 1
ATOM 1676 C CA . HIS A 1 226 ? -57.75 -0.419 22.453 1 36.22 226 HIS A CA 1
ATOM 1677 C C . HIS A 1 226 ? -58.875 -1.436 22.484 1 36.22 226 HIS A C 1
ATOM 1679 O O . HIS A 1 226 ? -60.031 -1.104 22.156 1 36.22 226 HIS A O 1
ATOM 1685 N N . PRO A 1 227 ? -58.625 -2.768 22.531 1 40.16 227 PRO A N 1
ATOM 1686 C CA . PRO A 1 227 ? -59.562 -3.877 22.609 1 40.16 227 PRO A CA 1
ATOM 1687 C C . PRO A 1 227 ? -60.438 -3.822 23.875 1 40.16 227 PRO A C 1
ATOM 1689 O O . PRO A 1 227 ? -60.031 -3.24 24.875 1 40.16 227 PRO A O 1
ATOM 1692 N N . GLN A 1 228 ? -61.719 -3.674 23.797 1 29.23 228 GLN A N 1
ATOM 1693 C CA . GLN A 1 228 ? -62.781 -3.828 24.812 1 29.23 228 GLN A CA 1
ATOM 1694 C C . GLN A 1 228 ? -62.781 -5.25 25.359 1 29.23 228 GLN A C 1
ATOM 1696 O O . GLN A 1 228 ? -63.469 -5.527 26.344 1 29.23 228 GLN A O 1
ATOM 1701 N N . ARG A 1 229 ? -61.844 -5.883 25.969 1 25.5 229 ARG A N 1
ATOM 1702 C CA . ARG A 1 229 ? -62.5 -6.758 26.922 1 25.5 229 ARG A CA 1
ATOM 1703 C C . ARG A 1 229 ? -62.938 -5.98 28.156 1 25.5 229 ARG A C 1
ATOM 1705 O O . ARG A 1 229 ? -62.281 -5.035 28.578 1 25.5 229 ARG A O 1
ATOM 1712 N N . MET B 1 1 ? 16.141 36.969 32.344 1 28.55 1 MET B N 1
ATOM 1713 C CA . MET B 1 1 ? 16.547 35.625 31.938 1 28.55 1 MET B CA 1
ATOM 1714 C C . MET B 1 1 ? 15.367 34.875 31.344 1 28.55 1 MET B C 1
ATOM 1716 O O . MET B 1 1 ? 14.461 34.438 32.062 1 28.55 1 MET B O 1
ATOM 1720 N N . ARG B 1 2 ? 14.82 35.344 30.172 1 36.41 2 ARG B N 1
ATOM 1721 C CA . ARG B 1 2 ? 13.734 34.781 29.375 1 36.41 2 ARG B CA 1
ATOM 1722 C C . ARG B 1 2 ? 14.016 33.344 29 1 36.41 2 ARG B C 1
ATOM 1724 O O . ARG B 1 2 ? 15.133 33 28.609 1 36.41 2 ARG B O 1
ATOM 1731 N N . ASN B 1 3 ? 13.352 32.375 29.734 1 33.16 3 ASN B N 1
ATOM 1732 C CA . ASN B 1 3 ? 13.43 30.922 29.609 1 33.16 3 ASN B CA 1
ATOM 1733 C C . ASN B 1 3 ? 13.477 30.484 28.141 1 33.16 3 ASN B C 1
ATOM 1735 O O . ASN B 1 3 ? 12.555 30.766 27.375 1 3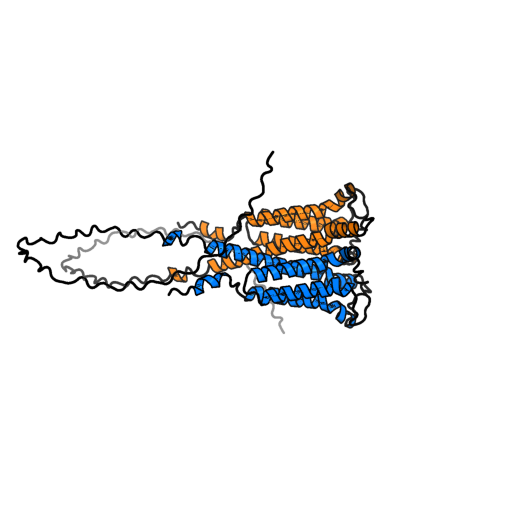3.16 3 ASN B O 1
ATOM 1739 N N . GLU B 1 4 ? 14.711 30.438 27.531 1 38.25 4 GLU B N 1
ATOM 1740 C CA . GLU B 1 4 ? 15.117 29.75 26.297 1 38.25 4 GLU B CA 1
ATOM 1741 C C . GLU B 1 4 ? 14.375 28.438 26.125 1 38.25 4 GLU B C 1
ATOM 1743 O O . GLU B 1 4 ? 14.594 27.719 25.156 1 38.25 4 GLU B O 1
ATOM 1748 N N . TYR B 1 5 ? 13.836 27.969 27.25 1 37.97 5 TYR B N 1
ATOM 1749 C CA . TYR B 1 5 ? 13.203 26.656 27.172 1 37.97 5 TYR B CA 1
ATOM 1750 C C . TYR B 1 5 ? 12.023 26.672 26.219 1 37.97 5 TYR B C 1
ATOM 1752 O O . TYR B 1 5 ? 11.375 25.641 26 1 37.97 5 TYR B O 1
ATOM 1760 N N . ASP B 1 6 ? 11.438 27.844 25.906 1 37.94 6 ASP B N 1
ATOM 1761 C CA . ASP B 1 6 ? 10.227 27.781 25.094 1 37.94 6 ASP B CA 1
ATOM 1762 C C . ASP B 1 6 ? 10.555 27.391 23.656 1 37.94 6 ASP B C 1
ATOM 1764 O O . ASP B 1 6 ? 9.648 27.234 22.828 1 37.94 6 ASP B O 1
ATOM 1768 N N . ARG B 1 7 ? 11.75 27.703 23.203 1 39.75 7 ARG B N 1
ATOM 1769 C CA . ARG B 1 7 ? 12.039 27.484 21.781 1 39.75 7 ARG B CA 1
ATOM 1770 C C . ARG B 1 7 ? 12.094 26 21.453 1 39.75 7 ARG B C 1
ATOM 1772 O O . ARG B 1 7 ? 11.875 25.594 20.312 1 39.75 7 ARG B O 1
ATOM 1779 N N . ALA B 1 8 ? 12.719 25.203 22.344 1 38.88 8 ALA B N 1
ATOM 1780 C CA . ALA B 1 8 ? 13 23.797 22.031 1 38.88 8 ALA B CA 1
ATOM 1781 C C . ALA B 1 8 ? 11.703 22.984 21.953 1 38.88 8 ALA B C 1
ATOM 1783 O O . ALA B 1 8 ? 11.727 21.797 21.625 1 38.88 8 ALA B O 1
ATOM 1784 N N . GLY B 1 9 ? 10.68 23.422 22.5 1 36.91 9 GLY B N 1
ATOM 1785 C CA . GLY B 1 9 ? 9.391 22.75 22.547 1 36.91 9 GLY B CA 1
ATOM 1786 C C . GLY B 1 9 ? 8.742 22.594 21.188 1 36.91 9 GLY B C 1
ATOM 1787 O O . GLY B 1 9 ? 7.602 22.141 21.094 1 36.91 9 GLY B O 1
ATOM 1788 N N . GLY B 1 10 ? 9.203 23.359 20.297 1 41.47 10 GLY B N 1
ATOM 1789 C CA . GLY B 1 10 ? 8.453 23.406 19.047 1 41.47 10 GLY B CA 1
ATOM 1790 C C . GLY B 1 10 ? 8.438 22.062 18.328 1 41.47 10 GLY B C 1
ATOM 1791 O O . GLY B 1 10 ? 7.66 21.875 17.375 1 41.47 10 GLY B O 1
ATOM 1792 N N . LEU B 1 11 ? 9.562 21.344 18.484 1 44.97 11 LEU B N 1
ATOM 1793 C CA . LEU B 1 11 ? 9.625 20.109 17.719 1 44.97 11 LEU B CA 1
ATOM 1794 C C . LEU B 1 11 ? 8.898 18.969 18.438 1 44.97 11 LEU B C 1
ATOM 1796 O O . LEU B 1 11 ? 9.078 17.797 18.109 1 44.97 11 LEU B O 1
ATOM 1800 N N . ARG B 1 12 ? 8.398 19.141 19.641 1 45.41 12 ARG B N 1
ATOM 1801 C CA . ARG B 1 12 ? 7.75 18.062 20.359 1 45.41 12 ARG B CA 1
ATOM 1802 C C . ARG B 1 12 ? 6.449 17.656 19.688 1 45.41 12 ARG B C 1
ATOM 1804 O O . ARG B 1 12 ? 5.586 18.484 19.422 1 45.41 12 ARG B O 1
ATOM 1811 N N . MET B 1 13 ? 6.395 16.75 18.859 1 51.78 13 MET B N 1
ATOM 1812 C CA . MET B 1 13 ? 5.184 16.156 18.312 1 51.78 13 MET B CA 1
ATOM 1813 C C . MET B 1 13 ? 4.262 15.672 19.422 1 51.78 13 MET B C 1
ATOM 1815 O O . MET B 1 13 ? 4.727 15.117 20.422 1 51.78 13 MET B O 1
ATOM 1819 N N . PRO B 1 14 ? 3.045 16.281 19.531 1 52.59 14 PRO B N 1
ATOM 1820 C CA . PRO B 1 14 ? 2.152 15.664 20.516 1 52.59 14 PRO B CA 1
ATOM 1821 C C . PRO B 1 14 ? 2.188 14.133 20.453 1 52.59 14 PRO B C 1
ATOM 1823 O O . PRO B 1 14 ? 2.084 13.555 19.375 1 52.59 14 PRO B O 1
ATOM 1826 N N . ARG B 1 15 ? 2.734 13.43 21.453 1 55.31 15 ARG B N 1
ATOM 1827 C CA . ARG B 1 15 ? 3.025 12.023 21.688 1 55.31 15 ARG B CA 1
ATOM 1828 C C . ARG B 1 15 ? 1.82 11.148 21.344 1 55.31 15 ARG B C 1
ATOM 1830 O O . ARG B 1 15 ? 1.977 10.016 20.891 1 55.31 15 ARG B O 1
ATOM 1837 N N . SER B 1 16 ? 0.561 11.711 21.328 1 58.91 16 SER B N 1
ATOM 1838 C CA . SER B 1 16 ? -0.576 10.797 21.344 1 58.91 16 SER B CA 1
ATOM 1839 C C . SER B 1 16 ? -0.886 10.281 19.938 1 58.91 16 SER B C 1
ATOM 1841 O O . SER B 1 16 ? -1.2 9.102 19.766 1 58.91 16 SER B O 1
ATOM 1843 N N . ARG B 1 17 ? -0.696 10.969 18.906 1 63.44 17 ARG B N 1
ATOM 1844 C CA . ARG B 1 17 ? -1.108 10.516 17.594 1 63.44 17 ARG B CA 1
ATOM 1845 C C . ARG B 1 17 ? -0.077 9.562 16.984 1 63.44 17 ARG B C 1
ATOM 1847 O O . ARG B 1 17 ? -0.434 8.539 16.406 1 63.44 17 ARG B O 1
ATOM 1854 N N . GLY B 1 18 ? 1.109 9.867 17.297 1 72.81 18 GLY B N 1
ATOM 1855 C CA . GLY B 1 18 ? 2.145 8.945 16.875 1 72.81 18 GLY B CA 1
ATOM 1856 C C . GLY B 1 18 ? 2.082 7.605 17.578 1 72.81 18 GLY B C 1
ATOM 1857 O O . GLY B 1 18 ? 2.451 6.578 17.016 1 72.81 18 GLY B O 1
ATOM 1858 N N . ALA B 1 19 ? 1.421 7.695 18.672 1 83.44 19 ALA B N 1
ATOM 1859 C CA . ALA B 1 19 ? 1.369 6.473 19.484 1 83.44 19 ALA B CA 1
ATOM 1860 C C . ALA B 1 19 ? 0.375 5.477 18.891 1 83.44 19 ALA B C 1
ATOM 1862 O O . ALA B 1 19 ? 0.65 4.273 18.844 1 83.44 19 ALA B O 1
ATOM 1863 N N . ILE B 1 20 ? -0.658 5.949 18.359 1 90.44 20 ILE B N 1
ATOM 1864 C CA . ILE B 1 20 ? -1.683 5.043 17.859 1 90.44 20 ILE B CA 1
ATOM 1865 C C . ILE B 1 20 ? -1.182 4.367 16.578 1 90.44 20 ILE B C 1
ATOM 1867 O O . ILE B 1 20 ? -1.281 3.145 16.438 1 90.44 20 ILE B O 1
ATOM 1871 N N . SER B 1 21 ? -0.643 5.152 15.695 1 95.44 21 SER B N 1
ATOM 1872 C CA . SER B 1 21 ? -0.101 4.562 14.477 1 95.44 21 SER B CA 1
ATOM 1873 C C . SER B 1 21 ? 1.068 3.633 14.781 1 95.44 21 SER B C 1
ATOM 1875 O O . SER B 1 21 ? 1.239 2.605 14.117 1 95.44 21 SER B O 1
ATOM 1877 N N . GLY B 1 22 ? 1.825 4.039 15.773 1 96.88 22 GLY B N 1
ATOM 1878 C CA . GLY B 1 22 ? 2.936 3.186 16.172 1 96.88 22 GLY B CA 1
ATOM 1879 C C . GLY B 1 22 ? 2.49 1.849 16.719 1 96.88 22 GLY B C 1
ATOM 1880 O O . GLY B 1 22 ? 3.031 0.804 16.359 1 96.88 22 GLY B O 1
ATOM 1881 N N . VAL B 1 23 ? 1.553 1.863 17.562 1 97.38 23 VAL B N 1
ATOM 1882 C CA . VAL B 1 23 ? 1.03 0.633 18.156 1 97.38 23 VAL B CA 1
ATOM 1883 C C . VAL B 1 23 ? 0.44 -0.252 17.062 1 97.38 23 VAL B C 1
ATOM 1885 O O . VAL B 1 23 ? 0.659 -1.466 17.047 1 97.38 23 VAL B O 1
ATOM 1888 N N . LEU B 1 24 ? -0.308 0.377 16.234 1 97.62 24 LEU B N 1
ATOM 1889 C CA . LEU B 1 24 ? -0.897 -0.369 15.117 1 97.62 24 LEU B CA 1
ATOM 1890 C C . LEU B 1 24 ? 0.183 -1.049 14.289 1 97.62 24 LEU B C 1
ATOM 1892 O O . LEU B 1 24 ? 0.053 -2.223 13.93 1 97.62 24 LEU B O 1
ATOM 1896 N N . LEU B 1 25 ? 1.205 -0.323 14 1 98.44 25 LEU B N 1
ATOM 1897 C CA . LEU B 1 25 ? 2.301 -0.878 13.211 1 98.44 25 LEU B CA 1
ATOM 1898 C C . LEU B 1 25 ? 2.984 -2.018 13.961 1 98.44 25 LEU B C 1
ATOM 1900 O O . LEU B 1 25 ? 3.383 -3.014 13.352 1 98.44 25 LEU B O 1
ATOM 1904 N N . VAL B 1 26 ? 3.129 -1.9 15.242 1 98.25 26 VAL B N 1
ATOM 1905 C CA . VAL B 1 26 ? 3.73 -2.965 16.031 1 98.25 26 VAL B CA 1
ATOM 1906 C C . VAL B 1 26 ? 2.873 -4.223 15.945 1 98.25 26 VAL B C 1
ATOM 1908 O O . VAL B 1 26 ? 3.395 -5.324 15.75 1 98.25 26 VAL B O 1
ATOM 1911 N N . ILE B 1 27 ? 1.596 -4.039 16.031 1 98.25 27 ILE B N 1
ATOM 1912 C CA . ILE B 1 27 ? 0.679 -5.176 15.969 1 98.25 27 ILE B CA 1
ATOM 1913 C C . ILE B 1 27 ? 0.73 -5.812 14.586 1 98.25 27 ILE B C 1
ATOM 1915 O O . ILE B 1 27 ? 0.84 -7.035 14.461 1 98.25 27 ILE B O 1
ATOM 1919 N N . LEU B 1 28 ? 0.638 -5.004 13.594 1 98.31 28 LEU B N 1
ATOM 1920 C CA . LEU B 1 28 ? 0.68 -5.504 12.227 1 98.31 28 LEU B CA 1
ATOM 1921 C C . LEU B 1 28 ? 2.006 -6.203 11.938 1 98.31 28 LEU B C 1
ATOM 1923 O O . LEU B 1 28 ? 2.033 -7.262 11.312 1 98.31 28 LEU B O 1
ATOM 1927 N N . GLY B 1 29 ? 3.127 -5.551 12.328 1 98.62 29 GLY B N 1
ATOM 1928 C CA . GLY B 1 29 ? 4.434 -6.16 12.148 1 98.62 29 GLY B CA 1
ATOM 1929 C C . GLY B 1 29 ? 4.582 -7.484 12.875 1 98.62 29 GLY B C 1
ATOM 1930 O O . GLY B 1 29 ? 5.152 -8.438 12.336 1 98.62 29 GLY B O 1
ATOM 1931 N N . ALA B 1 30 ? 4.125 -7.531 14.094 1 97.69 30 ALA B N 1
ATOM 1932 C CA . ALA B 1 30 ? 4.164 -8.773 14.859 1 97.69 30 ALA B CA 1
ATOM 1933 C C . ALA B 1 30 ? 3.35 -9.867 14.172 1 97.69 30 ALA B C 1
ATOM 1935 O O . ALA B 1 30 ? 3.773 -11.023 14.125 1 97.69 30 ALA B O 1
ATOM 1936 N N . TRP B 1 31 ? 2.234 -9.492 13.695 1 96.44 31 TRP B N 1
ATOM 1937 C CA . TRP B 1 31 ? 1.43 -10.438 12.93 1 96.44 31 TRP B CA 1
ATOM 1938 C C . TRP B 1 31 ? 2.225 -11.008 11.758 1 96.44 31 TRP B C 1
ATOM 1940 O O . TRP B 1 31 ? 2.275 -12.227 11.57 1 96.44 31 TRP B O 1
ATOM 1950 N N . GLY B 1 32 ? 2.854 -10.188 10.992 1 95.88 32 GLY B N 1
ATOM 1951 C CA . GLY B 1 32 ? 3.604 -10.633 9.828 1 95.88 32 GLY B CA 1
ATOM 1952 C C . GLY B 1 32 ? 4.785 -11.516 10.18 1 95.88 32 GLY B C 1
ATOM 1953 O O . GLY B 1 32 ? 5.086 -12.477 9.469 1 95.88 32 GLY B O 1
ATOM 1954 N N . ALA B 1 33 ? 5.426 -11.203 11.25 1 95.75 33 ALA B N 1
ATOM 1955 C CA . ALA B 1 33 ? 6.641 -11.922 11.641 1 95.75 33 ALA B CA 1
ATOM 1956 C C . ALA B 1 33 ? 6.301 -13.258 12.297 1 95.75 33 ALA B C 1
ATOM 1958 O O . ALA B 1 33 ? 7.066 -14.219 12.188 1 95.75 33 ALA B O 1
ATOM 1959 N N . LEU B 1 34 ? 5.16 -13.359 12.898 1 92.94 34 LEU B N 1
ATOM 1960 C CA . LEU B 1 34 ? 4.902 -14.508 13.758 1 92.94 34 LEU B CA 1
ATOM 1961 C C . LEU B 1 34 ? 3.922 -15.477 13.094 1 92.94 34 LEU B C 1
ATOM 1963 O O . LEU B 1 34 ? 3.887 -16.656 13.43 1 92.94 34 LEU B O 1
ATOM 1967 N N . ILE B 1 35 ? 3.16 -15.031 12.164 1 90.88 35 ILE B N 1
ATOM 1968 C CA . ILE B 1 35 ? 2.051 -15.812 11.633 1 90.88 35 ILE B CA 1
ATOM 1969 C C . ILE B 1 35 ? 2.588 -17.062 10.945 1 90.88 35 ILE B C 1
ATOM 1971 O O . ILE B 1 35 ? 1.968 -18.125 11.008 1 90.88 35 ILE B O 1
ATOM 1975 N N . PRO B 1 36 ? 3.699 -17.031 10.312 1 88 36 PRO B N 1
ATOM 1976 C CA . PRO B 1 36 ? 4.172 -18.266 9.672 1 88 36 PRO B CA 1
ATOM 1977 C C . PRO B 1 36 ? 4.523 -19.359 10.68 1 88 36 PRO B C 1
ATOM 1979 O O . PRO B 1 36 ? 4.531 -20.531 10.336 1 88 36 PRO B O 1
ATOM 1982 N N . PHE B 1 37 ? 4.77 -19.016 11.844 1 88.25 37 PHE B N 1
ATOM 1983 C CA . PHE B 1 37 ? 5.191 -19.969 12.859 1 88.25 37 PHE B CA 1
ATOM 1984 C C . PHE B 1 37 ? 3.998 -20.453 13.68 1 88.25 37 PHE B C 1
ATOM 1986 O O . PHE B 1 37 ? 3.971 -21.594 14.133 1 88.25 37 PHE B O 1
ATOM 1993 N N . VAL B 1 38 ? 3.021 -19.578 13.812 1 87 38 VAL B N 1
ATOM 1994 C CA . VAL B 1 38 ? 1.888 -19.906 14.672 1 87 38 VAL B CA 1
ATOM 1995 C C . VAL B 1 38 ? 0.692 -20.312 13.82 1 87 38 VAL B C 1
ATOM 1997 O O . VAL B 1 38 ? -0.214 -21 14.305 1 87 38 VAL B O 1
ATOM 2000 N N . GLY B 1 39 ? 0.667 -20 12.633 1 86.06 39 GLY B N 1
ATOM 2001 C CA . GLY B 1 39 ? -0.451 -20.234 11.742 1 86.06 39 GLY B CA 1
ATOM 2002 C C . GLY B 1 39 ? -0.826 -21.703 11.625 1 86.06 39 GLY B C 1
ATOM 2003 O O . GLY B 1 39 ? -2.01 -22.047 11.633 1 86.06 39 GLY B O 1
ATOM 2004 N N . PRO B 1 40 ? 0.13 -22.547 11.539 1 84.56 40 PRO B N 1
ATOM 2005 C CA . PRO B 1 40 ? -0.169 -23.969 11.406 1 84.56 40 PRO B CA 1
ATOM 2006 C C . PRO B 1 40 ? -0.995 -24.516 12.57 1 84.56 40 PRO B C 1
ATOM 2008 O O . PRO B 1 40 ? -1.74 -25.484 12.406 1 84.56 40 PRO B O 1
ATOM 2011 N N . ARG B 1 41 ? -0.971 -23.891 13.602 1 84.06 41 ARG B N 1
ATOM 2012 C CA . ARG B 1 41 ? -1.751 -24.328 14.758 1 84.06 41 ARG B CA 1
ATOM 2013 C C . ARG B 1 41 ? -3.246 -24.156 14.5 1 84.06 41 ARG B C 1
ATOM 2015 O O . ARG B 1 41 ? -4.062 -24.859 15.109 1 84.06 41 ARG B O 1
ATOM 2022 N N . PHE B 1 42 ? -3.613 -23.328 13.594 1 84.19 42 PHE B N 1
ATOM 2023 C CA . PHE B 1 42 ? -5.016 -23.047 13.312 1 84.19 42 PHE B CA 1
ATOM 2024 C C . PHE B 1 42 ? -5.352 -23.375 11.859 1 84.19 42 PHE B C 1
ATOM 2026 O O . PHE B 1 42 ? -6.312 -22.844 11.305 1 84.19 42 PHE B O 1
ATOM 2033 N N . ASP B 1 43 ? -4.492 -24.219 11.148 1 85.12 43 ASP B N 1
ATOM 2034 C CA . ASP B 1 43 ? -4.691 -24.609 9.758 1 85.12 43 ASP B CA 1
ATOM 2035 C C . ASP B 1 43 ? -4.648 -23.391 8.836 1 85.12 43 ASP B C 1
ATOM 2037 O O . ASP B 1 43 ? -5.445 -23.297 7.898 1 85.12 43 ASP B O 1
ATOM 2041 N N . PHE B 1 44 ? -3.953 -22.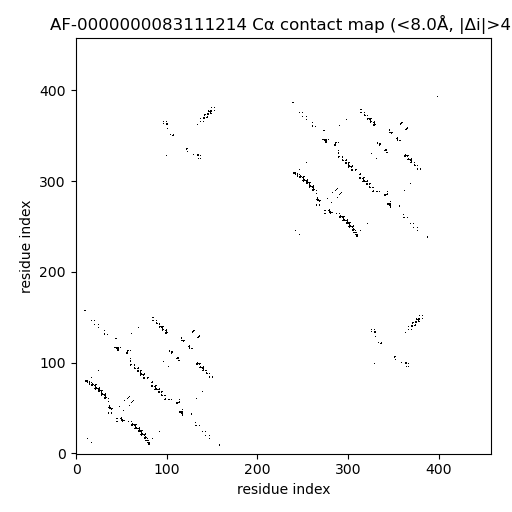484 9.242 1 87.5 44 PHE B N 1
ATOM 2042 C CA . PHE B 1 44 ? -3.746 -21.234 8.516 1 87.5 44 PHE B CA 1
ATOM 2043 C C . PHE B 1 44 ? -2.275 -21.062 8.156 1 87.5 44 PHE B C 1
ATOM 2045 O O . PHE B 1 44 ? -1.558 -20.312 8.82 1 87.5 44 PHE B O 1
ATOM 2052 N N . ALA B 1 45 ? -1.849 -21.844 7.078 1 83.81 45 ALA B N 1
ATOM 2053 C CA . ALA B 1 45 ? -0.397 -21.891 6.93 1 83.81 45 ALA B CA 1
ATOM 2054 C C . ALA B 1 45 ? -0.001 -22.078 5.469 1 83.81 45 ALA B C 1
ATOM 2056 O O . ALA B 1 45 ? -0.845 -22.391 4.625 1 83.81 45 ALA B O 1
ATOM 2057 N N . TYR B 1 46 ? 1.225 -21.766 5.238 1 84.44 46 TYR B N 1
ATOM 2058 C CA . TYR B 1 46 ? 1.943 -22.141 4.023 1 84.44 46 TYR B CA 1
ATOM 2059 C C . TYR B 1 46 ? 2.82 -23.359 4.262 1 84.44 46 TYR B C 1
ATOM 2061 O O . TYR B 1 46 ? 3.184 -23.672 5.402 1 84.44 46 TYR B O 1
ATOM 2069 N N . THR B 1 47 ? 3.061 -24.109 3.117 1 84.19 47 THR B N 1
ATOM 2070 C CA . THR B 1 47 ? 3.982 -25.234 3.242 1 84.19 47 THR B CA 1
ATOM 2071 C C . THR B 1 47 ? 5.41 -24.734 3.455 1 84.19 47 THR B C 1
ATOM 2073 O O . THR B 1 47 ? 5.832 -23.75 2.84 1 84.19 47 THR B O 1
ATOM 2076 N N . PRO B 1 48 ? 6.172 -25.281 4.363 1 76.12 48 PRO B N 1
ATOM 2077 C CA . PRO B 1 48 ? 5.828 -26.422 5.219 1 76.12 48 PRO B CA 1
ATOM 2078 C C . PRO B 1 48 ? 4.895 -26.031 6.363 1 76.12 48 PRO B C 1
ATOM 2080 O O . PRO B 1 48 ? 5.082 -25 6.992 1 76.12 48 PRO B O 1
ATOM 2083 N N . ASP B 1 49 ? 3.951 -26.797 6.59 1 78.69 49 ASP B N 1
ATOM 2084 C CA . ASP B 1 49 ? 2.916 -26.484 7.566 1 78.69 49 ASP B CA 1
ATOM 2085 C C . ASP B 1 49 ? 3.246 -27.078 8.93 1 78.69 49 ASP B C 1
ATOM 2087 O O . ASP B 1 49 ? 2.42 -27.781 9.523 1 78.69 49 ASP B O 1
ATOM 2091 N N . ARG B 1 50 ? 4.453 -26.953 9.281 1 81.81 50 ARG B N 1
ATOM 2092 C CA . ARG B 1 50 ? 4.914 -27.422 10.586 1 81.81 50 ARG B CA 1
ATOM 2093 C C . ARG B 1 50 ? 5.156 -26.25 11.531 1 81.81 50 ARG B C 1
ATOM 2095 O O . ARG B 1 50 ? 5.672 -25.219 11.117 1 81.81 50 ARG B O 1
ATOM 2102 N N . ASP B 1 51 ? 4.812 -26.531 12.625 1 81.19 51 ASP B N 1
ATOM 2103 C CA . ASP B 1 51 ? 4.961 -25.484 13.633 1 81.19 51 ASP B CA 1
ATOM 2104 C C . ASP B 1 51 ? 6.426 -25.078 13.797 1 81.19 51 ASP B C 1
ATOM 2106 O O . ASP B 1 51 ? 7.312 -25.938 13.82 1 81.19 51 ASP B O 1
ATOM 2110 N N . TRP B 1 52 ? 6.637 -23.812 13.828 1 79.94 52 TRP B N 1
ATOM 2111 C CA . TRP B 1 52 ? 7.914 -23.172 14.164 1 79.94 52 TRP B CA 1
ATOM 2112 C C . TRP B 1 52 ? 9 -23.594 13.172 1 79.94 52 TRP B C 1
ATOM 2114 O O . TRP B 1 52 ? 10.18 -23.609 13.516 1 79.94 52 TRP B O 1
ATOM 2124 N N . ALA B 1 53 ? 8.633 -23.906 12.016 1 83 53 ALA B N 1
ATOM 2125 C CA . ALA B 1 53 ? 9.617 -24.234 10.992 1 83 53 ALA B CA 1
ATOM 2126 C C . ALA B 1 53 ? 10.242 -22.984 10.398 1 83 53 ALA B C 1
ATOM 2128 O O . ALA B 1 53 ? 9.531 -22.078 9.945 1 83 53 ALA B O 1
ATOM 2129 N N . TRP B 1 54 ? 11.562 -22.969 10.469 1 87.06 54 TRP B N 1
ATOM 2130 C CA . TRP B 1 54 ? 12.305 -21.844 9.891 1 87.06 54 TRP B CA 1
ATOM 2131 C C . TRP B 1 54 ? 12.789 -22.188 8.484 1 87.06 54 TRP B C 1
ATOM 2133 O O . TRP B 1 54 ? 13.266 -23.297 8.242 1 87.06 54 TRP B O 1
ATOM 2143 N N . THR B 1 55 ? 12.484 -21.281 7.559 1 84.69 55 THR B N 1
ATOM 2144 C CA . THR B 1 55 ? 13.086 -21.297 6.23 1 84.69 55 THR B CA 1
ATOM 2145 C C . THR B 1 55 ? 13.672 -19.938 5.875 1 84.69 55 THR B C 1
ATOM 2147 O O . THR B 1 55 ? 13.273 -18.922 6.445 1 84.69 55 THR B O 1
ATOM 2150 N N . SER B 1 56 ? 14.625 -19.953 5 1 88.06 56 SER B N 1
ATOM 2151 C CA . SER B 1 56 ? 15.211 -18.688 4.562 1 88.06 56 SER B CA 1
ATOM 2152 C C . SER B 1 56 ? 14.156 -17.781 3.941 1 88.06 56 SER B C 1
ATOM 2154 O O . SER B 1 56 ? 14.203 -16.562 4.117 1 88.06 56 SER B O 1
ATOM 2156 N N . ALA B 1 57 ? 13.289 -18.375 3.264 1 89 57 ALA B N 1
ATOM 2157 C CA . ALA B 1 57 ? 12.219 -17.594 2.639 1 89 57 ALA B CA 1
ATOM 2158 C C . ALA B 1 57 ? 11.344 -16.922 3.689 1 89 57 ALA B C 1
ATOM 2160 O O . ALA B 1 57 ? 11 -15.742 3.557 1 89 57 ALA B O 1
ATOM 2161 N N . ARG B 1 58 ? 11.031 -17.609 4.742 1 89.25 58 ARG B N 1
ATOM 2162 C CA . ARG B 1 58 ? 10.242 -17.031 5.828 1 89.25 58 ARG B CA 1
ATOM 2163 C C . ARG B 1 58 ? 10.984 -15.891 6.504 1 89.25 58 ARG B C 1
ATOM 2165 O O . ARG B 1 58 ? 10.383 -14.883 6.875 1 89.25 58 ARG B O 1
ATOM 2172 N N . GLY B 1 59 ? 12.18 -16.078 6.668 1 92.06 59 GLY B N 1
ATOM 2173 C CA . GLY B 1 59 ? 13 -15.039 7.266 1 92.06 59 GLY B CA 1
ATOM 2174 C C . GLY B 1 59 ? 13.016 -13.758 6.465 1 92.06 59 GLY B C 1
ATOM 2175 O O . GLY B 1 59 ? 12.766 -12.68 7.008 1 92.06 59 GLY B O 1
ATOM 2176 N N . TRP B 1 60 ? 13.25 -13.867 5.211 1 93.06 60 TRP B N 1
ATOM 2177 C CA . TRP B 1 60 ? 13.414 -12.711 4.336 1 93.06 60 TRP B CA 1
ATOM 2178 C C . TRP B 1 60 ? 12.07 -12.102 3.969 1 93.06 60 TRP B C 1
ATOM 2180 O O . TRP B 1 60 ? 11.938 -10.883 3.861 1 93.06 60 TRP B O 1
ATOM 2190 N N . LEU B 1 61 ? 11.102 -12.93 3.787 1 93.88 61 LEU B N 1
ATOM 2191 C CA . LEU B 1 61 ? 9.844 -12.438 3.227 1 93.88 61 LEU B CA 1
ATOM 2192 C C . LEU B 1 61 ? 8.867 -12.047 4.332 1 93.88 61 LEU B C 1
ATOM 2194 O O . LEU B 1 61 ? 7.969 -11.234 4.113 1 93.88 61 LEU B O 1
ATOM 2198 N N . GLU B 1 62 ? 9.031 -12.586 5.531 1 95.25 62 GLU B N 1
ATOM 2199 C CA . GLU B 1 62 ? 8.031 -12.328 6.566 1 95.25 62 GLU B CA 1
ATOM 2200 C C . GLU B 1 62 ? 8.68 -11.773 7.832 1 95.25 62 GLU B C 1
ATOM 2202 O O . GLU B 1 62 ? 8.344 -10.68 8.281 1 95.25 62 GLU B O 1
ATOM 2207 N N . VAL B 1 63 ? 9.609 -12.461 8.375 1 94.69 63 VAL B N 1
ATOM 2208 C CA . VAL B 1 63 ? 10.195 -12.078 9.656 1 94.69 63 VAL B CA 1
ATOM 2209 C C . VAL B 1 63 ? 10.914 -10.734 9.508 1 94.69 63 VAL B C 1
ATOM 2211 O O . VAL B 1 63 ? 10.758 -9.844 10.352 1 94.69 63 VAL B O 1
ATOM 2214 N N . LEU B 1 64 ? 11.68 -10.578 8.438 1 95.62 64 LEU B N 1
ATOM 2215 C CA . LEU B 1 64 ? 12.453 -9.359 8.234 1 95.62 64 LEU B CA 1
ATOM 2216 C C . LEU B 1 64 ? 11.539 -8.148 8.102 1 95.62 64 LEU B C 1
ATOM 2218 O O . LEU B 1 64 ? 11.648 -7.188 8.875 1 95.62 64 LEU B O 1
ATOM 2222 N N . PRO B 1 65 ? 10.664 -8.164 7.145 1 97.5 65 PRO B N 1
ATOM 2223 C CA . PRO B 1 65 ? 9.789 -7 7.043 1 97.5 65 PRO B CA 1
ATOM 2224 C C . PRO B 1 65 ? 8.875 -6.836 8.258 1 97.5 65 PRO B C 1
ATOM 2226 O O . PRO B 1 65 ? 8.539 -5.711 8.633 1 97.5 65 PRO B O 1
ATOM 2229 N N . GLY B 1 66 ? 8.438 -7.953 8.852 1 98.44 66 GLY B N 1
ATOM 2230 C CA . GLY B 1 66 ? 7.684 -7.848 10.086 1 98.44 66 GLY B CA 1
ATOM 2231 C C . GLY B 1 66 ? 8.453 -7.16 11.203 1 98.44 66 GLY B C 1
ATOM 2232 O O . GLY B 1 66 ? 7.938 -6.25 11.852 1 98.44 66 GLY B O 1
ATOM 2233 N N . ALA B 1 67 ? 9.641 -7.605 11.398 1 98.19 67 ALA B N 1
ATOM 2234 C CA . ALA B 1 67 ? 10.5 -6.992 12.406 1 98.19 67 ALA B CA 1
ATOM 2235 C C . ALA B 1 67 ? 10.75 -5.52 12.094 1 98.19 67 ALA B C 1
ATOM 2237 O O . ALA B 1 67 ? 10.727 -4.676 12.992 1 98.19 67 ALA B O 1
ATOM 2238 N N . ALA B 1 68 ? 11.047 -5.211 10.836 1 98.44 68 ALA B N 1
ATOM 2239 C CA . ALA B 1 68 ? 11.258 -3.828 10.43 1 98.44 68 ALA B CA 1
ATOM 2240 C C . ALA B 1 68 ? 10.039 -2.969 10.734 1 98.44 68 ALA B C 1
ATOM 2242 O O . ALA B 1 68 ? 10.164 -1.82 11.164 1 98.44 68 ALA B O 1
ATOM 2243 N N . THR B 1 69 ? 8.859 -3.535 10.469 1 98.62 69 THR B N 1
ATOM 2244 C CA . THR B 1 69 ? 7.621 -2.826 10.766 1 98.62 69 THR B CA 1
ATOM 2245 C C . THR B 1 69 ? 7.48 -2.584 12.266 1 98.62 69 THR B C 1
ATOM 2247 O O . THR B 1 69 ? 7.094 -1.493 12.695 1 98.62 69 THR B O 1
ATOM 2250 N N . VAL B 1 70 ? 7.793 -3.58 13.086 1 98.44 70 VAL B N 1
ATOM 2251 C CA . VAL B 1 70 ? 7.734 -3.445 14.539 1 98.44 70 VAL B CA 1
ATOM 2252 C C . VAL B 1 70 ? 8.688 -2.342 14.992 1 98.44 70 VAL B C 1
ATOM 2254 O O . VAL B 1 70 ? 8.312 -1.472 15.781 1 98.44 70 VAL B O 1
ATOM 2257 N N . VAL B 1 71 ? 9.898 -2.377 14.477 1 98.25 71 VAL B N 1
ATOM 2258 C CA . VAL B 1 71 ? 10.891 -1.371 14.828 1 98.25 71 VAL B CA 1
ATOM 2259 C C . VAL B 1 71 ? 10.391 0.015 14.438 1 98.25 71 VAL B C 1
ATOM 2261 O O . VAL B 1 71 ? 10.492 0.965 15.219 1 98.25 71 VAL B O 1
ATOM 2264 N N . GLY B 1 72 ? 9.875 0.09 13.227 1 98.06 72 GLY B N 1
ATOM 2265 C CA . GLY B 1 72 ? 9.289 1.355 12.812 1 98.06 72 GLY B CA 1
ATOM 2266 C C . GLY B 1 72 ? 8.188 1.837 13.742 1 98.06 72 GLY B C 1
ATOM 2267 O O . GLY B 1 72 ? 8.141 3.018 14.094 1 98.06 72 GLY B O 1
ATOM 2268 N N . GLY B 1 73 ? 7.293 0.953 14.094 1 98 73 GLY B N 1
ATOM 2269 C CA . GLY B 1 73 ? 6.242 1.293 15.047 1 98 73 GLY B CA 1
ATOM 2270 C C . GLY B 1 73 ? 6.781 1.738 16.391 1 98 73 GLY B C 1
ATOM 2271 O O . GLY B 1 73 ? 6.293 2.713 16.969 1 98 73 GLY B O 1
ATOM 2272 N N . LEU B 1 74 ? 7.746 0.992 16.922 1 97.38 74 LEU B N 1
ATOM 2273 C CA . LEU B 1 74 ? 8.352 1.342 18.203 1 97.38 74 LEU B CA 1
ATOM 2274 C C . LEU B 1 74 ? 9.016 2.713 18.141 1 97.38 74 LEU B C 1
ATOM 2276 O O . LEU B 1 74 ? 8.906 3.508 19.078 1 97.38 74 LEU B O 1
ATOM 2280 N N . LEU B 1 75 ? 9.648 3.01 17.047 1 96.19 75 LEU B N 1
ATOM 2281 C CA . LEU B 1 75 ? 10.25 4.32 16.859 1 96.19 75 LEU B CA 1
ATOM 2282 C C . LEU B 1 75 ? 9.195 5.422 16.906 1 96.19 75 LEU B C 1
ATOM 2284 O O . LEU B 1 75 ? 9.438 6.488 17.484 1 96.19 75 LEU B O 1
ATOM 2288 N N . LEU B 1 76 ? 8.086 5.148 16.328 1 94.94 76 LEU B N 1
ATOM 2289 C CA . LEU B 1 76 ? 7.012 6.133 16.328 1 94.94 76 LEU B CA 1
ATOM 2290 C C . LEU B 1 76 ? 6.469 6.348 17.734 1 94.94 76 LEU B C 1
ATOM 2292 O O . LEU B 1 76 ? 6.125 7.473 18.109 1 94.94 76 LEU B O 1
ATOM 2296 N N . ILE B 1 77 ? 6.375 5.262 18.469 1 94 77 ILE B N 1
ATOM 2297 C CA . ILE B 1 77 ? 5.84 5.332 19.812 1 94 77 ILE B CA 1
ATOM 2298 C C . ILE B 1 77 ? 6.758 6.18 20.688 1 94 77 ILE B C 1
ATOM 2300 O O . ILE B 1 77 ? 6.289 6.988 21.5 1 94 77 ILE B O 1
ATOM 2304 N N . VAL B 1 78 ? 8.008 6.105 20.516 1 90.69 78 VAL B N 1
ATOM 2305 C CA . VAL B 1 78 ? 8.945 6.773 21.406 1 90.69 78 VAL B CA 1
ATOM 2306 C C . VAL B 1 78 ? 9.445 8.062 20.75 1 90.69 78 VAL B C 1
ATOM 2308 O O . VAL B 1 78 ? 10.297 8.758 21.312 1 90.69 78 VAL B O 1
ATOM 2311 N N . ALA B 1 79 ? 8.898 8.328 19.625 1 85.31 79 ALA B N 1
ATOM 2312 C CA . ALA B 1 79 ? 9.438 9.438 18.844 1 85.31 79 ALA B CA 1
ATOM 2313 C C . ALA B 1 79 ? 9.312 10.758 19.609 1 85.31 79 ALA B C 1
ATOM 2315 O O . ALA B 1 79 ? 8.211 11.141 20.016 1 85.31 79 ALA B O 1
ATOM 2316 N N . ALA B 1 80 ? 10.5 11.375 19.828 1 79.62 80 ALA B N 1
ATOM 2317 C CA . ALA B 1 80 ? 10.547 12.688 20.469 1 79.62 80 ALA B CA 1
ATOM 2318 C C . ALA B 1 80 ? 10.82 13.789 19.438 1 79.62 80 ALA B C 1
ATOM 2320 O O . ALA B 1 80 ? 10.672 14.969 19.75 1 79.62 80 ALA B O 1
ATOM 2321 N N . ASN B 1 81 ? 11.273 13.305 18.344 1 85.62 81 ASN B N 1
ATOM 2322 C CA . ASN B 1 81 ? 11.57 14.273 17.297 1 85.62 81 ASN B CA 1
ATOM 2323 C C . ASN B 1 81 ? 11.055 13.805 15.945 1 85.62 81 ASN B C 1
ATOM 2325 O O . ASN B 1 81 ? 10.68 12.641 15.781 1 85.62 81 ASN B O 1
ATOM 2329 N N . ARG B 1 82 ? 11.102 14.625 15.062 1 87 82 ARG B N 1
ATOM 2330 C CA . ARG B 1 82 ? 10.547 14.43 13.727 1 87 82 ARG B CA 1
ATOM 2331 C C . ARG B 1 82 ? 11.375 13.438 12.922 1 87 82 ARG B C 1
ATOM 2333 O O . ARG B 1 82 ? 10.836 12.609 12.188 1 87 82 ARG B O 1
ATOM 2340 N N . ALA B 1 83 ? 12.617 13.633 13.008 1 90.12 83 ALA B N 1
ATOM 2341 C CA . ALA B 1 83 ? 13.508 12.75 12.25 1 90.12 83 ALA B CA 1
ATOM 2342 C C . ALA B 1 83 ? 13.25 11.289 12.586 1 90.12 83 ALA B C 1
ATOM 2344 O O . ALA B 1 83 ? 13.234 10.43 11.703 1 90.12 83 ALA B O 1
ATOM 2345 N N . THR B 1 84 ? 13.055 11.047 13.859 1 92.56 84 THR B N 1
ATOM 2346 C CA . THR B 1 84 ? 12.773 9.688 14.305 1 92.56 84 THR B CA 1
ATOM 2347 C C . THR B 1 84 ? 11.422 9.211 13.773 1 92.56 84 THR B C 1
ATOM 2349 O O . THR B 1 84 ? 11.273 8.062 13.359 1 92.56 84 THR B O 1
ATOM 2352 N N . ALA B 1 85 ? 10.477 10.031 13.734 1 93.38 85 ALA B N 1
ATOM 2353 C CA . ALA B 1 85 ? 9.156 9.695 13.219 1 93.38 85 ALA B CA 1
ATOM 2354 C C . ALA B 1 85 ? 9.211 9.438 11.711 1 93.38 85 ALA B C 1
ATOM 2356 O O . ALA B 1 85 ? 8.586 8.5 11.219 1 93.38 85 ALA B O 1
ATOM 2357 N N . VAL B 1 86 ? 9.922 10.266 11.055 1 94.38 86 VAL B N 1
ATOM 2358 C CA . VAL B 1 86 ? 10.078 10.094 9.617 1 94.38 86 VAL B CA 1
ATOM 2359 C C . VAL B 1 86 ? 10.773 8.766 9.328 1 94.38 86 VAL B C 1
ATOM 2361 O O . VAL B 1 86 ? 10.359 8.023 8.43 1 94.38 86 VAL B O 1
ATOM 2364 N N . LEU B 1 87 ? 11.758 8.469 10.086 1 96.19 87 LEU B N 1
ATOM 2365 C CA . LEU B 1 87 ? 12.477 7.207 9.93 1 96.19 87 LEU B CA 1
ATOM 2366 C C . LEU B 1 87 ? 11.547 6.02 10.164 1 96.19 87 LEU B C 1
ATOM 2368 O O . LEU B 1 87 ? 11.547 5.062 9.391 1 96.19 87 LEU B O 1
ATOM 2372 N N . GLY B 1 88 ? 10.812 6.141 11.25 1 97.19 88 GLY B N 1
ATOM 2373 C CA . GLY B 1 88 ? 9.852 5.086 11.516 1 97.19 88 GLY B CA 1
ATOM 2374 C C . GLY B 1 88 ? 8.82 4.926 10.414 1 97.19 88 GLY B C 1
ATOM 2375 O O . GLY B 1 88 ? 8.477 3.805 10.039 1 97.19 88 GLY B O 1
ATOM 2376 N N . GLY B 1 89 ? 8.328 6.051 9.906 1 97 89 GLY B N 1
ATOM 2377 C CA . GLY B 1 89 ? 7.379 6.012 8.805 1 97 89 GLY B CA 1
ATOM 2378 C C . GLY B 1 89 ? 7.949 5.367 7.551 1 97 89 GLY B C 1
ATOM 2379 O O . GLY B 1 89 ? 7.297 4.531 6.926 1 97 89 GLY B O 1
ATOM 2380 N N . TRP B 1 90 ? 9.133 5.762 7.242 1 97.75 90 TRP B N 1
ATOM 2381 C CA . TRP B 1 90 ? 9.766 5.195 6.055 1 97.75 90 TRP B CA 1
ATOM 2382 C C . TRP B 1 90 ? 10.062 3.713 6.25 1 97.75 90 TRP B C 1
ATOM 2384 O O . TRP B 1 90 ? 9.914 2.918 5.316 1 97.75 90 TRP B O 1
ATOM 2394 N N . LEU B 1 91 ? 10.516 3.342 7.402 1 98.25 91 LEU B N 1
ATOM 2395 C CA . LEU B 1 91 ? 10.75 1.931 7.68 1 98.25 91 LEU B CA 1
ATOM 2396 C C . LEU B 1 91 ? 9.477 1.114 7.48 1 98.25 91 LEU B C 1
ATOM 2398 O O . LEU B 1 91 ? 9.523 0.026 6.902 1 98.25 91 LEU B O 1
ATOM 2402 N N . ALA B 1 92 ? 8.422 1.651 7.926 1 98.38 92 ALA B N 1
ATOM 2403 C CA . ALA B 1 92 ? 7.137 0.977 7.762 1 98.38 92 ALA B CA 1
ATOM 2404 C C . ALA B 1 92 ? 6.754 0.877 6.289 1 98.38 92 ALA B C 1
ATOM 2406 O O . ALA B 1 92 ? 6.371 -0.194 5.812 1 98.38 92 ALA B O 1
ATOM 2407 N N . VAL B 1 93 ? 6.852 1.953 5.574 1 98.31 93 VAL B N 1
ATOM 2408 C CA . VAL B 1 93 ? 6.461 1.973 4.168 1 98.31 93 VAL B CA 1
ATOM 2409 C C . VAL B 1 93 ? 7.312 0.976 3.383 1 98.31 93 VAL B C 1
ATOM 2411 O O . VAL B 1 93 ? 6.785 0.194 2.588 1 98.31 93 VAL B O 1
ATOM 2414 N N . LEU B 1 94 ? 8.586 0.913 3.611 1 98.31 94 LEU B N 1
ATOM 2415 C CA . LEU B 1 94 ? 9.492 0.012 2.9 1 98.31 94 LEU B CA 1
ATOM 2416 C C . LEU B 1 94 ? 9.219 -1.44 3.279 1 98.31 94 LEU B C 1
ATOM 2418 O O . LEU B 1 94 ? 9.25 -2.328 2.424 1 98.31 94 LEU B O 1
ATOM 2422 N N . ALA B 1 95 ? 9.016 -1.603 4.562 1 98.62 95 ALA B N 1
ATOM 2423 C CA . ALA B 1 95 ? 8.656 -2.945 5.016 1 98.62 95 ALA B CA 1
ATOM 2424 C C . ALA B 1 95 ? 7.352 -3.406 4.379 1 98.62 95 ALA B C 1
ATOM 2426 O O . ALA B 1 95 ? 7.242 -4.547 3.924 1 98.62 95 ALA B O 1
ATOM 2427 N N . GLY B 1 96 ? 6.344 -2.564 4.391 1 98.62 96 GLY B N 1
ATOM 2428 C CA . GLY B 1 96 ? 5.086 -2.891 3.742 1 98.62 96 GLY B CA 1
ATOM 2429 C C . GLY B 1 96 ? 5.234 -3.188 2.262 1 98.62 96 GLY B C 1
ATOM 2430 O O . GLY B 1 96 ? 4.617 -4.121 1.746 1 98.62 96 GLY B O 1
ATOM 2431 N N . ALA B 1 97 ? 6.012 -2.369 1.598 1 97.94 97 ALA B N 1
ATOM 2432 C CA . ALA B 1 97 ? 6.289 -2.604 0.183 1 97.94 97 ALA B CA 1
ATOM 2433 C C . ALA B 1 97 ? 6.926 -3.973 -0.032 1 97.94 97 ALA B C 1
ATOM 2435 O O . ALA B 1 97 ? 6.625 -4.66 -1.01 1 97.94 97 ALA B O 1
ATOM 2436 N N . TRP B 1 98 ? 7.793 -4.27 0.838 1 97.44 98 TRP B N 1
ATOM 2437 C CA . TRP B 1 98 ? 8.438 -5.574 0.742 1 97.44 98 TRP B CA 1
ATOM 2438 C C . TRP B 1 98 ? 7.422 -6.699 0.901 1 97.44 98 TRP B C 1
ATOM 2440 O O . TRP B 1 98 ? 7.488 -7.707 0.194 1 97.44 98 TRP B O 1
ATOM 2450 N N . PHE B 1 99 ? 6.488 -6.578 1.818 1 97.06 99 PHE B N 1
ATOM 2451 C CA . PHE B 1 99 ? 5.438 -7.578 1.977 1 97.06 99 PHE B CA 1
ATOM 2452 C C . PHE B 1 99 ? 4.633 -7.727 0.69 1 97.06 99 PHE B C 1
ATOM 2454 O O . PHE B 1 99 ? 4.191 -8.828 0.351 1 97.06 99 PHE B O 1
ATOM 2461 N N . VAL B 1 100 ? 4.465 -6.66 0.004 1 96.44 100 VAL B N 1
ATOM 2462 C CA . VAL B 1 100 ? 3.604 -6.641 -1.173 1 96.44 100 VAL B CA 1
ATOM 2463 C C . VAL B 1 100 ? 4.352 -7.211 -2.375 1 96.44 100 VAL B C 1
ATOM 2465 O O . VAL B 1 100 ? 3.822 -8.055 -3.1 1 96.44 100 VAL B O 1
ATOM 2468 N N . VAL B 1 101 ? 5.637 -6.84 -2.559 1 95.56 101 VAL B N 1
ATOM 2469 C CA . VAL B 1 101 ? 6.328 -7.188 -3.797 1 95.56 101 VAL B CA 1
ATOM 2470 C C . VAL B 1 101 ? 7.316 -8.32 -3.537 1 95.56 101 VAL B C 1
ATOM 2472 O O . VAL B 1 101 ? 7.836 -8.93 -4.477 1 95.56 101 VAL B O 1
ATOM 2475 N N . GLY B 1 102 ? 7.621 -8.648 -2.348 1 94.12 102 GLY B N 1
ATOM 2476 C CA . GLY B 1 102 ? 8.688 -9.57 -1.984 1 94.12 102 GLY B CA 1
ATOM 2477 C C . GLY B 1 102 ? 8.578 -10.914 -2.672 1 94.12 102 GLY B C 1
ATOM 2478 O O . GLY B 1 102 ? 9.578 -11.484 -3.109 1 94.12 102 GLY B O 1
ATOM 2479 N N . GLU B 1 103 ? 7.395 -11.414 -2.756 1 92.06 103 GLU B N 1
ATOM 2480 C CA . GLU B 1 103 ? 7.203 -12.727 -3.361 1 92.06 103 GLU B CA 1
ATOM 2481 C C . GLU B 1 103 ? 7.566 -12.711 -4.844 1 92.06 103 GLU B C 1
ATOM 2483 O O . GLU B 1 103 ? 8.039 -13.711 -5.383 1 92.06 103 GLU B O 1
ATOM 2488 N N . GLN B 1 104 ? 7.371 -11.648 -5.469 1 90.5 104 GLN B N 1
ATOM 2489 C CA . GLN B 1 104 ? 7.672 -11.531 -6.895 1 90.5 104 GLN B CA 1
ATOM 2490 C C . GLN B 1 104 ? 9.164 -11.312 -7.125 1 90.5 104 GLN B C 1
ATOM 2492 O O . GLN B 1 104 ? 9.703 -11.711 -8.164 1 90.5 104 GLN B O 1
ATOM 2497 N N . VAL B 1 105 ? 9.781 -10.758 -6.137 1 91.38 105 VAL B N 1
ATOM 2498 C CA . VAL B 1 105 ? 11.188 -10.398 -6.281 1 91.38 105 VAL B CA 1
ATOM 2499 C C . VAL B 1 105 ? 12.062 -11.516 -5.715 1 91.38 105 VAL B C 1
ATOM 2501 O O . VAL B 1 105 ? 13.258 -11.594 -6.02 1 91.38 105 VAL B O 1
ATOM 2504 N N . ALA B 1 106 ? 11.508 -12.367 -4.949 1 90.31 106 ALA B N 1
ATOM 2505 C CA . ALA B 1 106 ? 12.234 -13.406 -4.223 1 90.31 106 ALA B CA 1
ATOM 2506 C C . ALA B 1 106 ? 13.062 -14.266 -5.172 1 90.31 106 ALA B C 1
ATOM 2508 O O . ALA B 1 106 ? 14.242 -14.523 -4.922 1 90.31 106 ALA B O 1
ATOM 2509 N N . PRO B 1 107 ? 12.484 -14.734 -6.262 1 85.5 107 PRO B N 1
ATOM 2510 C CA . PRO B 1 107 ? 13.281 -15.555 -7.176 1 85.5 107 PRO B CA 1
ATOM 2511 C C . PRO B 1 107 ? 14.492 -14.805 -7.73 1 85.5 107 PRO B C 1
ATOM 2513 O O . PRO B 1 107 ? 15.547 -15.406 -7.961 1 85.5 107 PRO B O 1
ATOM 2516 N N . LEU B 1 108 ? 14.375 -13.516 -7.848 1 85.44 108 LEU B N 1
ATOM 2517 C CA . LEU B 1 108 ? 15.477 -12.703 -8.359 1 85.44 108 LEU B CA 1
ATOM 2518 C C . LEU B 1 108 ? 16.625 -12.656 -7.355 1 85.44 108 LEU B C 1
ATOM 2520 O O . LEU B 1 108 ? 17.797 -12.555 -7.746 1 85.44 108 LEU B O 1
ATOM 2524 N N . LEU B 1 109 ? 16.234 -12.805 -6.152 1 88.44 109 LEU B N 1
ATOM 2525 C CA . LEU B 1 109 ? 17.219 -12.664 -5.094 1 88.44 109 LEU B CA 1
ATOM 2526 C C . LEU B 1 109 ? 17.688 -14.031 -4.605 1 88.44 109 LEU B C 1
ATOM 2528 O O . LEU B 1 109 ? 18.562 -14.117 -3.73 1 88.44 109 LEU B O 1
ATOM 2532 N N . GLY B 1 110 ? 17.172 -15.109 -5.156 1 86.75 110 GLY B N 1
ATOM 2533 C CA . GLY B 1 110 ? 17.547 -16.453 -4.758 1 86.75 110 GLY B CA 1
ATOM 2534 C C . GLY B 1 110 ? 17.047 -16.828 -3.375 1 86.75 110 GLY B C 1
ATOM 2535 O O . GLY B 1 110 ? 17.672 -17.641 -2.686 1 86.75 110 GLY B O 1
ATOM 2536 N N . ILE B 1 111 ? 16.047 -16.203 -2.834 1 84.5 111 ILE B N 1
ATOM 2537 C CA . ILE B 1 111 ? 15.5 -16.406 -1.496 1 84.5 111 ILE B CA 1
ATOM 2538 C C . ILE B 1 111 ? 14.555 -17.609 -1.5 1 84.5 111 ILE B C 1
ATOM 2540 O O . ILE B 1 111 ? 14.32 -18.219 -0.457 1 84.5 111 ILE B O 1
ATOM 2544 N N . GLY B 1 112 ? 14.234 -18.031 -2.605 1 79.06 112 GLY B N 1
ATOM 2545 C CA . GLY B 1 112 ? 13.25 -19.094 -2.682 1 79.06 112 GLY B CA 1
ATOM 2546 C C . GLY B 1 112 ? 11.82 -18.594 -2.621 1 79.06 112 GLY B C 1
ATOM 2547 O O . GLY B 1 112 ? 11.57 -17.391 -2.703 1 79.06 112 GLY B O 1
ATOM 2548 N N . SER B 1 113 ? 10.852 -19.578 -2.484 1 82 113 SER B N 1
ATOM 2549 C CA . SER B 1 113 ? 9.43 -19.234 -2.469 1 82 113 SER B CA 1
ATOM 2550 C C . SER B 1 113 ? 8.852 -19.359 -1.064 1 82 113 SER B C 1
ATOM 2552 O O . SER B 1 113 ? 9.414 -20.047 -0.209 1 82 113 SER B O 1
ATOM 2554 N N . ALA B 1 114 ? 7.844 -18.531 -0.731 1 79.94 114 ALA B N 1
ATOM 2555 C CA . ALA B 1 114 ? 7.156 -18.594 0.557 1 79.94 114 ALA B CA 1
ATOM 2556 C C . ALA B 1 114 ? 6.512 -19.969 0.763 1 79.94 114 ALA B C 1
ATOM 2558 O O . ALA B 1 114 ? 6.172 -20.328 1.89 1 79.94 114 ALA B O 1
ATOM 2559 N N . GLY B 1 115 ? 6.473 -20.75 -0.232 1 81.62 115 GLY B N 1
ATOM 2560 C CA . GLY B 1 115 ? 5.758 -22.016 -0.185 1 81.62 115 GLY B CA 1
ATOM 2561 C C . GLY B 1 115 ? 4.363 -21.938 -0.777 1 81.62 115 GLY B C 1
ATOM 2562 O O . GLY B 1 115 ? 3.996 -20.922 -1.375 1 81.62 115 GLY B O 1
ATOM 2563 N N . ASP B 1 116 ? 3.607 -23.047 -0.722 1 87.12 116 ASP B N 1
ATOM 2564 C CA . ASP B 1 116 ? 2.244 -23.109 -1.238 1 87.12 116 ASP B CA 1
ATOM 2565 C C . ASP B 1 116 ? 1.222 -22.969 -0.112 1 87.12 116 ASP B C 1
ATOM 2567 O O . ASP B 1 116 ? 1.391 -23.547 0.963 1 87.12 116 ASP B O 1
ATOM 2571 N N . PRO B 1 117 ? 0.257 -22.078 -0.379 1 87.25 117 PRO B N 1
ATOM 2572 C CA . PRO B 1 117 ? -0.788 -21.984 0.644 1 87.25 117 PRO B CA 1
ATOM 2573 C C . PRO B 1 117 ? -1.512 -23.312 0.87 1 87.25 117 PRO B C 1
ATOM 2575 O O . PRO B 1 117 ? -1.896 -23.984 -0.092 1 87.25 117 PRO B O 1
ATOM 2578 N N . VAL B 1 118 ? -1.599 -23.734 2.086 1 87.62 118 VAL B N 1
ATOM 2579 C CA . VAL B 1 118 ? -2.355 -24.922 2.445 1 87.62 118 VAL B CA 1
ATOM 2580 C C . VAL B 1 118 ? -3.846 -24.594 2.504 1 87.62 118 VAL B C 1
ATOM 2582 O O . VAL B 1 118 ? -4.371 -24.266 3.568 1 87.62 118 VAL B O 1
ATOM 2585 N N . ALA B 1 119 ? -4.434 -24.531 1.3 1 86.62 119 ALA B N 1
ATOM 2586 C CA . ALA B 1 119 ? -5.824 -24.109 1.2 1 86.62 119 ALA B CA 1
ATOM 2587 C C . ALA B 1 119 ? -6.637 -25.078 0.339 1 86.62 119 ALA B C 1
ATOM 2589 O O . ALA B 1 119 ? -6.23 -25.406 -0.776 1 86.62 119 ALA B O 1
ATOM 2590 N N . ALA B 1 120 ? -7.758 -25.531 0.945 1 85.81 120 ALA B N 1
ATOM 2591 C CA . ALA B 1 120 ? -8.641 -26.453 0.237 1 85.81 120 ALA B CA 1
ATOM 2592 C C . ALA B 1 120 ? -9.602 -25.688 -0.678 1 85.81 120 ALA B C 1
ATOM 2594 O O . ALA B 1 120 ? -10.18 -26.266 -1.6 1 85.81 120 ALA B O 1
ATOM 2595 N N . THR B 1 121 ? -9.781 -24.438 -0.366 1 87.81 121 THR B N 1
ATOM 2596 C CA . THR B 1 121 ? -10.711 -23.625 -1.146 1 87.81 121 THR B CA 1
ATOM 2597 C C . THR B 1 121 ? -10.023 -22.359 -1.668 1 87.81 121 THR B C 1
ATOM 2599 O O . THR B 1 121 ? -9 -21.938 -1.133 1 87.81 121 THR B O 1
ATOM 2602 N N . GLU B 1 122 ? -10.68 -21.828 -2.652 1 87.06 122 GLU B N 1
ATOM 2603 C CA . GLU B 1 122 ? -10.156 -20.578 -3.211 1 87.06 122 GLU B CA 1
ATOM 2604 C C . GLU B 1 122 ? -10.258 -19.438 -2.203 1 87.06 122 GLU B C 1
ATOM 2606 O O . GLU B 1 122 ? -9.406 -18.547 -2.176 1 87.06 122 GLU B O 1
ATOM 2611 N N . ARG B 1 123 ? -11.297 -19.406 -1.457 1 89.38 123 ARG B N 1
ATOM 2612 C CA . ARG B 1 123 ? -11.484 -18.391 -0.437 1 89.38 123 ARG B CA 1
ATOM 2613 C C . ARG B 1 123 ? -10.367 -18.438 0.603 1 89.38 123 ARG B C 1
ATOM 2615 O O . ARG B 1 123 ? -9.797 -17.406 0.956 1 89.38 123 ARG B O 1
ATOM 2622 N N . LYS B 1 124 ? -10.125 -19.547 1.071 1 89.75 124 LYS B N 1
ATOM 2623 C CA . LYS B 1 124 ? -9.062 -19.703 2.059 1 89.75 124 LYS B CA 1
ATOM 2624 C C . LYS B 1 124 ? -7.707 -19.312 1.472 1 89.75 124 LYS B C 1
ATOM 2626 O O . LYS B 1 124 ? -6.887 -18.688 2.148 1 89.75 124 LYS B O 1
ATOM 2631 N N . ARG B 1 125 ? -7.477 -19.688 0.3 1 89.19 125 ARG B N 1
ATOM 2632 C CA . ARG B 1 125 ? -6.242 -19.312 -0.38 1 89.19 125 ARG B CA 1
ATOM 2633 C C . ARG B 1 125 ? -6.098 -17.797 -0.456 1 89.19 125 ARG B C 1
ATOM 2635 O O . ARG B 1 125 ? -5.039 -17.25 -0.131 1 89.19 125 ARG B O 1
ATOM 2642 N N . ALA B 1 126 ? -7.152 -17.203 -0.849 1 89.12 126 ALA B N 1
ATOM 2643 C CA . ALA B 1 126 ? -7.141 -15.75 -0.966 1 89.12 126 ALA B CA 1
ATOM 2644 C C . ALA B 1 126 ? -6.91 -15.094 0.391 1 89.12 126 ALA B C 1
ATOM 2646 O O . ALA B 1 126 ? -6.125 -14.148 0.505 1 89.12 126 ALA B O 1
ATOM 2647 N N . VAL B 1 127 ? -7.543 -15.57 1.374 1 91.56 127 VAL B N 1
ATOM 2648 C CA . VAL B 1 127 ? -7.43 -14.992 2.709 1 91.56 127 VAL B CA 1
ATOM 2649 C C . VAL B 1 127 ? -6.004 -15.156 3.227 1 91.56 127 VAL B C 1
ATOM 2651 O O . VAL B 1 127 ? -5.457 -14.258 3.865 1 91.56 127 VAL B O 1
ATOM 2654 N N . LEU B 1 128 ? -5.449 -16.312 2.969 1 90.75 128 LEU B N 1
ATOM 2655 C CA . LEU B 1 128 ? -4.07 -16.547 3.385 1 90.75 128 LEU B CA 1
ATOM 2656 C C . LEU B 1 128 ? -3.117 -15.594 2.684 1 90.75 128 LEU B C 1
ATOM 2658 O O . LEU B 1 128 ? -2.316 -14.922 3.336 1 90.75 128 LEU B O 1
ATOM 2662 N N . GLU B 1 129 ? -3.256 -15.508 1.446 1 90.81 129 GLU B N 1
ATOM 2663 C CA . GLU B 1 129 ? -2.355 -14.656 0.68 1 90.81 129 GLU B CA 1
ATOM 2664 C C . GLU B 1 129 ? -2.516 -13.188 1.077 1 90.81 129 GLU B C 1
ATOM 2666 O O . GLU B 1 129 ? -1.526 -12.477 1.258 1 90.81 129 GLU B O 1
ATOM 2671 N N . VAL B 1 130 ? -3.689 -12.766 1.266 1 92 130 VAL B N 1
ATOM 2672 C CA . VAL B 1 130 ? -3.99 -11.383 1.601 1 92 130 VAL B CA 1
ATOM 2673 C C . VAL B 1 130 ? -3.533 -11.086 3.027 1 92 130 VAL B C 1
ATOM 2675 O O . VAL B 1 130 ? -2.936 -10.039 3.287 1 92 130 VAL B O 1
ATOM 2678 N N . SER B 1 131 ? -3.709 -11.992 3.898 1 93.62 131 SER B N 1
ATOM 2679 C CA . SER B 1 131 ? -3.404 -11.773 5.309 1 93.62 131 SER B CA 1
ATOM 2680 C C . SER B 1 131 ? -1.909 -11.906 5.582 1 93.62 131 SER B C 1
ATOM 2682 O O . SER B 1 131 ? -1.37 -11.234 6.461 1 93.62 131 SER B O 1
ATOM 2684 N N . TYR B 1 132 ? -1.268 -12.766 4.824 1 92.88 132 TYR B N 1
ATOM 2685 C CA . TYR B 1 132 ? 0.147 -13.039 5.051 1 92.88 132 TYR B CA 1
ATOM 2686 C C . TYR B 1 132 ? 1.021 -11.984 4.383 1 92.88 132 TYR B C 1
ATOM 2688 O O . TYR B 1 132 ? 2.092 -11.648 4.887 1 92.88 132 TYR B O 1
ATOM 2696 N N . PHE B 1 133 ? 0.586 -11.492 3.238 1 94.62 133 PHE B N 1
ATOM 2697 C CA . PHE B 1 133 ? 1.53 -10.711 2.449 1 94.62 133 PHE B CA 1
ATOM 2698 C C . PHE B 1 133 ? 0.87 -9.445 1.917 1 94.62 133 PHE B C 1
ATOM 2700 O O . PHE B 1 133 ? 0.939 -8.383 2.549 1 94.62 133 PHE B O 1
ATOM 2707 N N . SER B 1 134 ? 0.052 -9.594 0.81 1 95.19 134 SER B N 1
ATOM 2708 C CA . SER B 1 134 ? -0.392 -8.453 0.009 1 95.19 134 SER B CA 1
ATOM 2709 C C . SER B 1 134 ? -1.252 -7.5 0.832 1 95.19 134 SER B C 1
ATOM 2711 O O . SER B 1 134 ? -0.997 -6.293 0.861 1 95.19 134 SER B O 1
ATOM 2713 N N . GLY B 1 135 ? -2.303 -8.094 1.465 1 96.69 135 GLY B N 1
ATOM 2714 C CA . GLY B 1 135 ? -3.172 -7.25 2.271 1 96.69 135 GLY B CA 1
ATOM 2715 C C . GLY B 1 135 ? -2.467 -6.645 3.471 1 96.69 135 GLY B C 1
ATOM 2716 O O . GLY B 1 135 ? -2.689 -5.477 3.803 1 96.69 135 GLY B O 1
ATOM 2717 N N . LEU B 1 136 ? -1.677 -7.461 4.125 1 96.81 136 LEU B N 1
ATOM 2718 C CA . LEU B 1 136 ? -0.885 -6.98 5.254 1 96.81 136 LEU B CA 1
ATOM 2719 C C . LEU B 1 136 ? 0.025 -5.832 4.828 1 96.81 136 LEU B C 1
ATOM 2721 O O . LEU B 1 136 ? 0.046 -4.781 5.469 1 96.81 136 LEU B O 1
ATOM 2725 N N . GLY B 1 137 ? 0.76 -6.051 3.783 1 98.5 137 GLY B N 1
ATOM 2726 C CA . GLY B 1 137 ? 1.653 -5.016 3.283 1 98.5 137 GLY B CA 1
ATOM 2727 C C . GLY B 1 137 ? 0.931 -3.74 2.893 1 98.5 137 GLY B C 1
ATOM 2728 O O . GLY B 1 137 ? 1.393 -2.641 3.201 1 98.5 137 GLY B O 1
ATOM 2729 N N . ALA B 1 138 ? -0.164 -3.9 2.223 1 97.88 138 ALA B N 1
ATOM 2730 C CA . ALA B 1 138 ? -0.96 -2.75 1.802 1 97.88 138 ALA B CA 1
ATOM 2731 C C . ALA B 1 138 ? -1.376 -1.902 3 1 97.88 138 ALA B C 1
ATOM 2733 O O . ALA B 1 138 ? -1.274 -0.673 2.963 1 97.88 138 ALA B O 1
ATOM 2734 N N . LEU B 1 139 ? -1.834 -2.568 4.055 1 97.88 139 LEU B N 1
ATOM 2735 C CA . LEU B 1 139 ? -2.252 -1.866 5.266 1 97.88 139 LEU B CA 1
ATOM 2736 C C . LEU B 1 139 ? -1.076 -1.137 5.902 1 97.88 139 LEU B C 1
ATOM 2738 O O . LEU B 1 139 ? -1.215 0.006 6.348 1 97.88 139 LEU B O 1
ATOM 2742 N N . ILE B 1 140 ? 0.015 -1.772 5.918 1 98.62 140 ILE B N 1
ATOM 2743 C CA . ILE B 1 140 ? 1.21 -1.188 6.516 1 98.62 140 ILE B CA 1
ATOM 2744 C C . ILE B 1 140 ? 1.651 0.028 5.703 1 98.62 140 ILE B C 1
ATOM 2746 O O . ILE B 1 140 ? 2.006 1.064 6.27 1 98.62 140 ILE B O 1
ATOM 2750 N N . ILE B 1 141 ? 1.648 -0.047 4.418 1 98.44 141 ILE B N 1
ATOM 2751 C CA . ILE B 1 141 ? 1.992 1.072 3.547 1 98.44 141 ILE B CA 1
ATOM 2752 C C . ILE B 1 141 ? 1.032 2.232 3.795 1 98.44 141 ILE B C 1
ATOM 2754 O O . ILE B 1 141 ? 1.455 3.389 3.885 1 98.44 141 ILE B O 1
ATOM 2758 N N . PHE B 1 142 ? -0.225 1.889 3.918 1 98.44 142 PHE B N 1
ATOM 2759 C CA . PHE B 1 142 ? -1.24 2.904 4.164 1 98.44 142 PHE B CA 1
ATOM 2760 C C . PHE B 1 142 ? -0.961 3.645 5.469 1 98.44 142 PHE B C 1
ATOM 2762 O O . PHE B 1 142 ? -0.891 4.875 5.484 1 98.44 142 PHE B O 1
ATOM 2769 N N . VAL B 1 143 ? -0.724 2.934 6.535 1 97.75 143 VAL B N 1
ATOM 2770 C CA . VAL B 1 143 ? -0.459 3.523 7.844 1 97.75 143 VAL B CA 1
ATOM 2771 C C . VAL B 1 143 ? 0.846 4.312 7.801 1 97.75 143 VAL B C 1
ATOM 2773 O O . VAL B 1 143 ? 0.917 5.438 8.305 1 97.75 143 VAL B O 1
ATOM 2776 N N . GLY B 1 144 ? 1.882 3.688 7.195 1 97.56 144 GLY B N 1
ATOM 2777 C CA . GLY B 1 144 ? 3.146 4.391 7.051 1 97.56 144 GLY B CA 1
ATOM 2778 C C . GLY B 1 144 ? 3.021 5.691 6.281 1 97.56 144 GLY B C 1
ATOM 2779 O O . GLY B 1 144 ? 3.621 6.699 6.652 1 97.56 144 GLY B O 1
ATOM 2780 N N . GLY B 1 145 ? 2.285 5.68 5.164 1 96.56 145 GLY B N 1
ATOM 2781 C CA . GLY B 1 145 ? 2.039 6.891 4.398 1 96.56 145 GLY B CA 1
ATOM 2782 C C . GLY B 1 145 ? 1.354 7.977 5.207 1 96.56 145 GLY B C 1
ATOM 2783 O O . GLY B 1 145 ? 1.722 9.148 5.117 1 96.56 145 GLY B O 1
ATOM 2784 N N . VAL B 1 146 ? 0.384 7.566 5.965 1 94.94 146 VAL B N 1
ATOM 2785 C CA . VAL B 1 146 ? -0.338 8.492 6.832 1 94.94 146 VAL B CA 1
ATOM 2786 C C . VAL B 1 146 ? 0.631 9.133 7.82 1 94.94 146 VAL B C 1
ATOM 2788 O O . VAL B 1 146 ? 0.622 10.352 8 1 94.94 146 VAL B O 1
ATOM 2791 N N . VAL B 1 147 ? 1.459 8.328 8.383 1 94.81 147 VAL B N 1
ATOM 2792 C CA . VAL B 1 147 ? 2.441 8.805 9.352 1 94.81 147 VAL B CA 1
ATOM 2793 C C . VAL B 1 147 ? 3.375 9.812 8.688 1 94.81 147 VAL B C 1
ATOM 2795 O O . VAL B 1 147 ? 3.605 10.898 9.219 1 94.81 147 VAL B O 1
ATOM 2798 N N . LEU B 1 148 ? 3.875 9.5 7.547 1 95.06 148 LEU B N 1
ATOM 2799 C CA . LEU B 1 148 ? 4.82 10.352 6.84 1 95.06 148 LEU B CA 1
ATOM 2800 C C . LEU B 1 148 ? 4.164 11.68 6.453 1 95.06 148 LEU B C 1
ATOM 2802 O O . LEU B 1 148 ? 4.793 12.734 6.543 1 95.06 148 LEU B O 1
ATOM 2806 N N . ALA B 1 149 ? 2.953 11.609 6.062 1 93.12 149 ALA B N 1
ATOM 2807 C CA . ALA B 1 149 ? 2.23 12.82 5.676 1 93.12 149 ALA B CA 1
ATOM 2808 C C . ALA B 1 149 ? 2.008 13.727 6.879 1 93.12 149 ALA B C 1
ATOM 2810 O O . ALA B 1 149 ? 2.188 14.945 6.789 1 93.12 149 ALA B O 1
ATOM 2811 N N . ARG B 1 150 ? 1.652 13.18 7.93 1 89.94 150 ARG B N 1
ATOM 2812 C CA . ARG B 1 150 ? 1.411 13.961 9.141 1 89.94 150 ARG B CA 1
ATOM 2813 C C . ARG B 1 150 ? 2.693 14.625 9.625 1 89.94 150 ARG B C 1
ATOM 2815 O O . ARG B 1 150 ? 2.666 15.758 10.109 1 89.94 150 ARG B O 1
ATOM 2822 N N . THR B 1 151 ? 3.705 13.906 9.523 1 88.12 151 THR B N 1
ATOM 2823 C CA . THR B 1 151 ? 4.984 14.469 9.945 1 88.12 151 THR B CA 1
ATOM 2824 C C . THR B 1 151 ? 5.406 15.609 9.023 1 88.12 151 THR B C 1
ATOM 2826 O O . THR B 1 151 ? 5.992 16.594 9.469 1 88.12 151 THR B O 1
ATOM 2829 N N . ALA B 1 152 ? 5.137 15.508 7.777 1 86.19 152 ALA B N 1
ATOM 2830 C CA . ALA B 1 152 ? 5.48 16.531 6.797 1 86.19 152 ALA B CA 1
ATOM 2831 C C . ALA B 1 152 ? 4.668 17.812 7.031 1 86.19 152 ALA B C 1
ATOM 2833 O O . ALA B 1 152 ? 5.195 18.922 6.902 1 86.19 152 ALA B O 1
ATOM 2834 N N . VAL B 1 153 ? 3.482 17.797 7.34 1 81.44 153 VAL B N 1
ATOM 2835 C CA . VAL B 1 153 ? 2.609 18.938 7.574 1 81.44 153 VAL B CA 1
ATOM 2836 C C . VAL B 1 153 ? 3.045 19.672 8.844 1 81.44 153 VAL B C 1
ATOM 2838 O O . VAL B 1 153 ? 3.061 20.906 8.883 1 81.44 153 VAL B O 1
ATOM 2841 N N . ARG B 1 154 ? 3.41 18.938 9.742 1 75.75 154 ARG B N 1
ATOM 2842 C CA . ARG B 1 154 ? 3.865 19.562 10.984 1 75.75 154 ARG B CA 1
ATOM 2843 C C . ARG B 1 154 ? 5.141 20.375 10.758 1 75.75 154 ARG B C 1
ATOM 2845 O O . ARG B 1 154 ? 5.297 21.453 11.312 1 75.75 154 ARG B O 1
ATOM 2852 N N . LEU B 1 155 ? 5.965 19.859 9.93 1 67.81 155 LEU B N 1
ATOM 2853 C CA . LEU B 1 155 ? 7.191 20.578 9.594 1 67.81 155 LEU B CA 1
ATOM 2854 C C . LEU B 1 155 ? 6.879 21.906 8.906 1 67.81 155 LEU B C 1
ATOM 2856 O O . LEU B 1 155 ? 7.477 22.938 9.227 1 67.81 155 LEU B O 1
ATOM 2860 N N . ALA B 1 156 ? 5.961 21.922 8.109 1 68.38 156 ALA B N 1
ATOM 2861 C CA . ALA B 1 156 ? 5.578 23.125 7.379 1 68.38 156 ALA B CA 1
ATOM 2862 C C . ALA B 1 156 ? 4.969 24.156 8.312 1 68.38 156 ALA B C 1
ATOM 2864 O O . ALA B 1 156 ? 5.219 25.359 8.172 1 68.38 156 ALA B O 1
ATOM 2865 N N . ARG B 1 157 ? 4.367 23.781 9.281 1 66.94 157 ARG B N 1
ATOM 2866 C CA . ARG B 1 157 ? 3.744 24.672 10.25 1 66.94 157 ARG B CA 1
ATOM 2867 C C . ARG B 1 157 ? 4.789 25.281 11.18 1 66.94 157 ARG B C 1
ATOM 2869 O O . ARG B 1 157 ? 4.707 26.469 11.508 1 66.94 157 ARG B O 1
ATOM 2876 N N . ASP B 1 158 ? 5.637 24.438 11.57 1 64.12 158 ASP B N 1
ATOM 2877 C CA . ASP B 1 158 ? 6.688 24.922 12.453 1 64.12 158 ASP B CA 1
ATOM 2878 C C . ASP B 1 158 ? 7.566 25.953 11.758 1 64.12 158 ASP B C 1
ATOM 2880 O O . ASP B 1 158 ? 7.996 26.922 12.383 1 64.12 158 ASP B O 1
ATOM 2884 N N . VAL B 1 159 ? 7.762 25.781 10.477 1 60.84 159 VAL B N 1
ATOM 2885 C CA . VAL B 1 159 ? 8.547 26.734 9.695 1 60.84 159 VAL B CA 1
ATOM 2886 C C . VAL B 1 159 ? 7.77 28.031 9.523 1 60.84 159 VAL B C 1
ATOM 2888 O O . VAL B 1 159 ? 8.336 29.125 9.617 1 60.84 159 VAL B O 1
ATOM 2891 N N . GLN B 1 160 ? 6.434 27.969 9.336 1 59.69 160 GLN B N 1
ATOM 2892 C CA . GLN B 1 160 ? 5.586 29.156 9.156 1 59.69 160 GLN B CA 1
ATOM 2893 C C . GLN B 1 160 ? 5.457 29.938 10.461 1 59.69 160 GLN B C 1
ATOM 2895 O O . GLN B 1 160 ? 5.34 31.156 10.445 1 59.69 160 GLN B O 1
ATOM 2900 N N . SER B 1 161 ? 5.379 29.203 11.539 1 54.22 161 SER B N 1
ATOM 2901 C CA . SER B 1 161 ? 5.246 29.859 12.828 1 54.22 161 SER B CA 1
ATOM 2902 C C . SER B 1 161 ? 6.504 30.656 13.18 1 54.22 161 SER B C 1
ATOM 2904 O O . SER B 1 161 ? 6.445 31.609 13.961 1 54.22 161 SER B O 1
ATOM 2906 N N . VAL B 1 162 ? 7.559 30.281 12.641 1 51.88 162 VAL B N 1
ATOM 2907 C CA . VAL B 1 162 ? 8.797 31.016 12.867 1 51.88 162 VAL B CA 1
ATOM 2908 C C . VAL B 1 162 ? 8.836 32.25 11.977 1 51.88 162 VAL B C 1
ATOM 2910 O O . VAL B 1 162 ? 9.711 33.125 12.133 1 51.88 162 VAL B O 1
ATOM 2913 N N . GLU B 1 163 ? 7.91 32.25 11.109 1 51.81 163 GLU B N 1
ATOM 2914 C CA . GLU B 1 163 ? 7.84 33.469 10.312 1 51.81 163 GLU B CA 1
ATOM 2915 C C . GLU B 1 163 ? 7.523 34.688 11.18 1 51.81 163 GLU B C 1
ATOM 2917 O O . GLU B 1 163 ? 6.93 34.562 12.25 1 51.81 163 GLU B O 1
ATOM 2922 N N . PRO B 1 164 ? 7.641 36.125 10.828 1 47.75 164 PRO B N 1
ATOM 2923 C CA . PRO B 1 164 ? 8.172 37.344 11.406 1 47.75 164 PRO B CA 1
ATOM 2924 C C . PRO B 1 164 ? 7.238 37.969 12.453 1 47.75 164 PRO B C 1
ATOM 2926 O O . PRO B 1 164 ? 6.211 38.562 12.109 1 47.75 164 PRO B O 1
ATOM 2929 N N . ALA B 1 165 ? 6.734 37.344 13.539 1 43.5 165 ALA B N 1
ATOM 2930 C CA . ALA B 1 165 ? 6.527 38.281 14.633 1 43.5 165 ALA B CA 1
ATOM 2931 C C . ALA B 1 165 ? 7.645 39.344 14.68 1 43.5 165 ALA B C 1
ATOM 2933 O O . ALA B 1 165 ? 7.523 40.344 15.359 1 43.5 165 ALA B O 1
ATOM 2934 N N . TYR B 1 166 ? 8.789 38.938 14.18 1 45.72 166 TYR B N 1
ATOM 2935 C CA . TYR B 1 166 ? 9.836 39.969 14.148 1 45.72 166 TYR B CA 1
ATOM 2936 C C . TYR B 1 166 ? 9.422 41.156 13.273 1 45.72 166 TYR B C 1
ATOM 2938 O O . TYR B 1 166 ? 9.93 42.25 13.445 1 45.72 166 TYR B O 1
ATOM 2946 N N . ALA B 1 167 ? 8.43 40.875 12.391 1 43.69 167 ALA B N 1
ATOM 2947 C CA . ALA B 1 167 ? 8.008 42.031 11.602 1 43.69 167 ALA B CA 1
ATOM 2948 C C . ALA B 1 167 ? 7.066 42.938 12.406 1 43.69 167 ALA B C 1
ATOM 2950 O O . ALA B 1 167 ? 7.109 44.156 12.281 1 43.69 167 ALA B O 1
ATOM 2951 N N . ALA B 1 168 ? 6.262 42.406 13.195 1 44.91 168 ALA B N 1
ATOM 2952 C CA . ALA B 1 168 ? 5.328 43.312 13.867 1 44.91 168 ALA B CA 1
ATOM 2953 C C . ALA B 1 168 ? 5.953 43.906 15.117 1 44.91 168 ALA B C 1
ATOM 2955 O O . ALA B 1 168 ? 5.668 45.062 15.469 1 44.91 168 ALA B O 1
ATOM 2956 N N . GLY B 1 169 ? 6.738 43.125 15.883 1 43.41 169 GLY B N 1
ATOM 2957 C CA . GLY B 1 169 ? 7.215 43.688 17.125 1 43.41 169 GLY B CA 1
ATOM 2958 C C . GLY B 1 169 ? 8.406 44.594 16.953 1 43.41 169 GLY B C 1
ATOM 2959 O O . GLY B 1 169 ? 8.805 45.281 17.891 1 43.41 169 GLY B O 1
ATOM 2960 N N . SER B 1 170 ? 9.258 44.156 16.031 1 43.69 170 SER B N 1
ATOM 2961 C CA . SER B 1 170 ? 10.445 45 16.047 1 43.69 170 SER B CA 1
ATOM 2962 C C . SER B 1 170 ? 10.203 46.281 15.281 1 43.69 170 SER B C 1
ATOM 2964 O O . SER B 1 170 ? 11.055 46.719 14.5 1 43.69 170 SER B O 1
ATOM 2966 N N . MET B 1 171 ? 8.969 46.562 14.922 1 43.72 171 MET B N 1
ATOM 2967 C CA . MET B 1 171 ? 9.031 48 14.586 1 43.72 171 MET B CA 1
ATOM 2968 C C . MET B 1 171 ? 9.492 48.812 15.789 1 43.72 171 MET B C 1
ATOM 2970 O O . MET B 1 171 ? 8.852 48.781 16.844 1 43.72 171 MET B O 1
ATOM 2974 N N . PRO B 1 172 ? 10.766 48.938 16.141 1 46.12 172 PRO B N 1
ATOM 2975 C CA . PRO B 1 172 ? 11.094 49.906 17.188 1 46.12 172 PRO B CA 1
ATOM 2976 C C . PRO B 1 172 ? 10.125 51.062 17.25 1 46.12 172 PRO B C 1
ATOM 2978 O O . PRO B 1 172 ? 9.883 51.719 16.234 1 46.12 172 PRO B O 1
ATOM 2981 N N . THR B 1 173 ? 9.047 51.062 17.953 1 47.56 173 THR B N 1
ATOM 2982 C CA . THR B 1 173 ? 8.398 52.344 18.203 1 47.56 173 THR B CA 1
ATOM 2983 C C . THR B 1 173 ? 9.438 53.469 18.344 1 47.56 173 THR B C 1
ATOM 2985 O O . THR B 1 173 ? 10.234 53.469 19.281 1 47.56 173 THR B O 1
ATOM 2988 N N . VAL B 1 174 ? 10.023 54.031 17.25 1 48.25 174 VAL B N 1
ATOM 2989 C CA . VAL B 1 174 ? 10.758 55.281 17.359 1 48.25 174 VAL B CA 1
ATOM 2990 C C . VAL B 1 174 ? 10.031 56.25 18.312 1 48.25 174 VAL B C 1
ATOM 2992 O O . VAL B 1 174 ? 8.922 56.688 18 1 48.25 174 VAL B O 1
ATOM 2995 N N . GLU B 1 175 ? 10.094 56.125 19.609 1 51.72 175 GLU B N 1
ATOM 2996 C CA . GLU B 1 175 ? 9.656 57.219 20.469 1 51.72 175 GLU B CA 1
ATOM 2997 C C . GLU B 1 175 ? 10.031 58.562 19.859 1 51.72 175 GLU B C 1
ATOM 2999 O O . GLU B 1 175 ? 11.148 58.75 19.359 1 51.72 175 GLU B O 1
ATOM 3004 N N . PRO B 1 176 ? 9.18 59.406 19.391 1 50.72 176 PRO B N 1
ATOM 3005 C CA . PRO B 1 176 ? 9.602 60.719 18.922 1 50.72 176 PRO B CA 1
ATOM 3006 C C . PRO B 1 176 ? 10.672 61.344 19.812 1 50.72 176 PRO B C 1
ATOM 3008 O O . PRO B 1 176 ? 10.609 61.25 21.031 1 50.72 176 PRO B O 1
ATOM 3011 N N . TYR B 1 177 ? 11.898 61.5 19.438 1 49.25 177 TYR B N 1
ATOM 3012 C CA . TYR B 1 177 ? 12.93 62.281 20.094 1 49.25 177 TYR B CA 1
ATOM 3013 C C . TYR B 1 177 ? 12.359 63.594 20.641 1 49.25 177 TYR B C 1
ATOM 3015 O O . TYR B 1 177 ? 11.961 64.5 19.891 1 49.25 177 TYR B O 1
ATOM 3023 N N . ARG B 1 178 ? 11.578 63.594 21.688 1 47.75 178 ARG B N 1
ATOM 3024 C CA . ARG B 1 178 ? 11.336 64.875 22.344 1 47.75 178 ARG B CA 1
ATOM 3025 C C . ARG B 1 178 ? 12.641 65.688 22.5 1 47.75 178 ARG B C 1
ATOM 3027 O O . ARG B 1 178 ? 13.602 65.188 23.094 1 47.75 178 ARG B O 1
ATOM 3034 N N . ASP B 1 179 ? 12.938 66.688 21.688 1 46.38 179 ASP B N 1
ATOM 3035 C CA . ASP B 1 179 ? 13.984 67.688 21.906 1 46.38 179 ASP B CA 1
ATOM 3036 C C . ASP B 1 179 ? 14.062 68.062 23.375 1 46.38 179 ASP B C 1
ATOM 3038 O O . ASP B 1 179 ? 13.125 68.688 23.906 1 46.38 179 ASP B O 1
ATOM 3042 N N . SER B 1 180 ? 14.5 67.312 24.281 1 46.47 180 SER B N 1
ATOM 3043 C CA . SER B 1 180 ? 14.836 67.875 25.578 1 46.47 180 SER B CA 1
ATOM 3044 C C . SER B 1 180 ? 15.594 69.188 25.438 1 46.47 180 SER B C 1
ATOM 3046 O O . SER B 1 180 ? 16.703 69.188 24.906 1 46.47 180 SER B O 1
ATOM 3048 N N . VAL B 1 181 ? 14.922 70.375 25.266 1 47.59 181 VAL B N 1
ATOM 3049 C CA . VAL B 1 181 ? 15.508 71.625 25.562 1 47.59 181 VAL B CA 1
ATOM 3050 C C . VAL B 1 181 ? 16.359 71.562 26.812 1 47.59 181 VAL B C 1
ATOM 3052 O O . VAL B 1 181 ? 15.828 71.438 27.922 1 47.59 181 VAL B O 1
ATOM 3055 N N . VAL B 1 182 ? 17.453 70.938 26.891 1 47.03 182 VAL B N 1
ATOM 3056 C CA . VAL B 1 182 ? 18.453 71.062 27.938 1 47.03 182 VAL B CA 1
ATOM 3057 C C . VAL B 1 182 ? 18.672 72.562 28.234 1 47.03 182 VAL B C 1
ATOM 3059 O O . VAL B 1 182 ? 19.141 73.312 27.359 1 47.03 182 VAL B O 1
ATOM 3062 N N . GLU B 1 183 ? 17.844 73.188 29.047 1 46.16 183 GLU B N 1
ATOM 3063 C CA . GLU B 1 183 ? 18.203 74.438 29.609 1 46.16 183 GLU B CA 1
ATOM 3064 C C . GLU B 1 183 ? 19.688 74.5 30 1 46.16 183 GLU B C 1
ATOM 3066 O O . GLU B 1 183 ? 20.188 73.625 30.656 1 46.16 183 GLU B O 1
ATOM 3071 N N . ALA B 1 184 ? 20.531 75.25 29.281 1 47.66 184 ALA B N 1
ATOM 3072 C CA . ALA B 1 184 ? 21.953 75.562 29.484 1 47.66 184 ALA B CA 1
ATOM 3073 C C . ALA B 1 184 ? 22.219 75.938 30.953 1 47.66 184 ALA B C 1
ATOM 3075 O O . ALA B 1 184 ? 21.516 76.75 31.531 1 47.66 184 ALA B O 1
ATOM 3076 N N . PRO B 1 185 ? 22.734 75.062 31.797 1 47.47 185 PRO B N 1
ATOM 3077 C CA . PRO B 1 185 ? 23.047 75.5 33.156 1 47.47 185 PRO B CA 1
ATOM 3078 C C . PRO B 1 185 ? 23.812 76.812 33.188 1 47.47 185 PRO B C 1
ATOM 3080 O O . PRO B 1 185 ? 24.594 77.125 32.281 1 47.47 185 PRO B O 1
ATOM 3083 N N . GLU B 1 186 ? 23.328 77.938 33.688 1 47.38 186 GLU B N 1
ATOM 3084 C CA . GLU B 1 186 ? 24.016 79.188 33.969 1 47.38 186 GLU B CA 1
ATOM 3085 C C . GLU B 1 186 ? 25.359 78.938 34.625 1 47.38 186 GLU B C 1
ATOM 3087 O O . GLU B 1 186 ? 25.438 78.25 35.656 1 47.38 186 GLU B O 1
ATOM 3092 N N . VAL B 1 187 ? 26.516 78.75 33.938 1 47.41 187 VAL B N 1
ATOM 3093 C CA . VAL B 1 187 ? 27.906 78.625 34.344 1 47.41 187 VAL B CA 1
ATOM 3094 C C . VAL B 1 187 ? 28.281 79.75 35.281 1 47.41 187 VAL B C 1
ATOM 3096 O O . VAL B 1 187 ? 28.219 80.938 34.875 1 47.41 187 VAL B O 1
ATOM 3099 N N . SER B 1 188 ? 27.859 79.812 36.531 1 42.62 188 SER B N 1
ATOM 3100 C CA . SER B 1 188 ? 28.391 80.75 37.5 1 42.62 188 SER B CA 1
ATOM 3101 C C . SER B 1 188 ? 29.922 80.812 37.438 1 42.62 188 SER B C 1
ATOM 3103 O O . SER B 1 188 ? 30.562 79.75 37.406 1 42.62 188 SER B O 1
ATOM 3105 N N . SER B 1 189 ? 30.641 81.75 36.875 1 43.69 189 SER B N 1
ATOM 3106 C CA . SER B 1 189 ? 32.031 82.125 36.625 1 43.69 189 SER B CA 1
ATOM 3107 C C . SER B 1 189 ? 32.875 81.875 37.875 1 43.69 189 SER B C 1
ATOM 3109 O O . SER B 1 189 ? 34.125 82 37.812 1 43.69 189 SER B O 1
ATOM 3111 N N . SER B 1 190 ? 32.375 82.062 39.094 1 43.88 190 SER B N 1
ATOM 3112 C CA . SER B 1 190 ? 33.344 82.312 40.156 1 43.88 190 SER B CA 1
ATOM 3113 C C . SER B 1 190 ? 34.125 81.062 40.531 1 43.88 190 SER B C 1
ATOM 3115 O O . SER B 1 190 ? 34.156 80.688 41.688 1 43.88 190 SER B O 1
ATOM 3117 N N . ALA B 1 191 ? 34.156 80 39.812 1 43.34 191 ALA B N 1
ATOM 3118 C CA . ALA B 1 191 ? 34.812 78.812 40.375 1 43.34 191 ALA B CA 1
ATOM 3119 C C . ALA B 1 191 ? 36.312 79.062 40.562 1 43.34 191 ALA B C 1
ATOM 3121 O O . ALA B 1 191 ? 37.031 79.312 39.625 1 43.34 191 ALA B O 1
ATOM 3122 N N . LEU B 1 192 ? 36.719 79.562 41.688 1 44.53 192 LEU B N 1
ATOM 3123 C CA . LEU B 1 192 ? 38.094 79.75 42.125 1 44.53 192 LEU B CA 1
ATOM 3124 C C . LEU B 1 192 ? 38.875 78.438 41.938 1 44.53 192 LEU B C 1
ATOM 3126 O O . LEU B 1 192 ? 38.469 77.375 42.375 1 44.53 192 LEU B O 1
ATOM 3130 N N . THR B 1 193 ? 39.719 78.25 40.906 1 44.62 193 THR B N 1
ATOM 3131 C CA . THR B 1 193 ? 40.594 77.125 40.5 1 44.62 193 THR B CA 1
ATOM 3132 C C . THR B 1 193 ? 41.594 76.812 41.625 1 44.62 193 THR B C 1
ATOM 3134 O O . THR B 1 193 ? 42.469 77.625 41.969 1 44.62 193 THR B O 1
ATOM 3137 N N . LYS B 1 194 ? 41.156 76.312 42.75 1 45.69 194 LYS B N 1
ATOM 3138 C CA . LYS B 1 194 ? 42.219 75.875 43.656 1 45.69 194 LYS B CA 1
ATOM 3139 C C . LYS B 1 194 ? 43.188 74.938 42.969 1 45.69 194 LYS B C 1
ATOM 3141 O O . LYS B 1 194 ? 42.781 74 42.281 1 45.69 194 LYS B O 1
ATOM 3146 N N . PRO B 1 195 ? 44.5 75.25 42.812 1 44 195 PRO B N 1
ATOM 3147 C CA . PRO B 1 195 ? 45.531 74.438 42.156 1 44 195 PRO B CA 1
ATOM 3148 C C . PRO B 1 195 ? 45.656 73.062 42.719 1 44 195 PRO B C 1
ATOM 3150 O O . PRO B 1 195 ? 45.594 72.875 43.938 1 44 195 PRO B O 1
ATOM 3153 N N . ARG B 1 196 ? 45.25 72 42.062 1 42.25 196 ARG B N 1
ATOM 3154 C CA . ARG B 1 196 ? 45.312 70.562 42.438 1 42.25 196 ARG B CA 1
ATOM 3155 C C . ARG B 1 196 ? 46.719 70.188 42.812 1 42.25 196 ARG B C 1
ATOM 3157 O O . ARG B 1 196 ? 47.656 70.5 42.094 1 42.25 196 ARG B O 1
ATOM 3164 N N . ALA B 1 197 ? 46.969 69.938 44.031 1 41.94 197 ALA B N 1
ATOM 3165 C CA . ALA B 1 197 ? 48.25 69.438 44.531 1 41.94 197 ALA B CA 1
ATOM 3166 C C . ALA B 1 197 ? 48.688 68.188 43.781 1 41.94 197 ALA B C 1
ATOM 3168 O O . ALA B 1 197 ? 47.875 67.375 43.312 1 41.94 197 ALA B O 1
ATOM 3169 N N . PRO B 1 198 ? 49.969 68 43.219 1 38.44 198 PRO B N 1
ATOM 3170 C CA . PRO B 1 198 ? 50.594 67.062 42.281 1 38.44 198 PRO B CA 1
ATOM 3171 C C . PRO B 1 198 ? 50.531 65.625 42.719 1 38.44 198 PRO B C 1
ATOM 3173 O O . PRO B 1 198 ? 50.844 64.688 41.969 1 38.44 198 PRO B O 1
ATOM 3176 N N . GLY B 1 199 ? 50.438 65.188 43.969 1 34.78 199 GLY B N 1
ATOM 3177 C CA . GLY B 1 199 ? 51.219 64.062 44.438 1 34.78 199 GLY B CA 1
ATOM 3178 C C . GLY B 1 199 ? 50.688 62.75 43.938 1 34.78 199 GLY B C 1
ATOM 3179 O O . GLY B 1 199 ? 51.188 61.688 44.312 1 34.78 199 GLY B O 1
ATOM 3180 N N . THR B 1 200 ? 49.469 62.594 43.531 1 36.31 200 THR B N 1
ATOM 3181 C CA . THR B 1 200 ? 49.062 61.219 43.812 1 36.31 200 THR B CA 1
ATOM 3182 C C . THR B 1 200 ? 49.75 60.25 42.875 1 36.31 200 THR B C 1
ATOM 3184 O O . THR B 1 200 ? 49.781 60.469 41.656 1 36.31 200 THR B O 1
ATOM 3187 N N . GLU B 1 201 ? 50.656 59.344 43.344 1 36.84 201 GLU B N 1
ATOM 3188 C CA . GLU B 1 201 ? 51.469 58.312 42.656 1 36.84 201 GLU B CA 1
ATOM 3189 C C . GLU B 1 201 ? 50.594 57.375 41.844 1 36.84 201 GLU B C 1
ATOM 3191 O O . GLU B 1 201 ? 49.469 57.031 42.25 1 36.84 201 GLU B O 1
ATOM 3196 N N . PRO B 1 202 ? 50.781 57.312 40.5 1 40.88 202 PRO B N 1
ATOM 3197 C CA . PRO B 1 202 ? 50 56.469 39.625 1 40.88 202 PRO B CA 1
ATOM 3198 C C . PRO B 1 202 ? 50 55 40.031 1 40.88 202 PRO B C 1
ATOM 3200 O O . PRO B 1 202 ? 51.062 54.469 40.344 1 40.88 202 PRO B O 1
ATOM 3203 N N . LYS B 1 203 ? 49.062 54.594 40.812 1 39.81 203 LYS B N 1
ATOM 3204 C CA . LYS B 1 203 ? 49.031 53.156 41.125 1 39.81 203 LYS B CA 1
ATOM 3205 C C . LYS B 1 203 ? 49.156 52.344 39.844 1 39.81 203 LYS B C 1
ATOM 3207 O O . LYS B 1 203 ? 48.469 52.562 38.875 1 39.81 203 LYS B O 1
ATOM 3212 N N . ARG B 1 204 ? 50.312 51.625 39.625 1 37.69 204 ARG B N 1
ATOM 3213 C CA . ARG B 1 204 ? 50.719 50.719 38.562 1 37.69 204 ARG B CA 1
ATOM 3214 C C . ARG B 1 204 ? 49.812 49.531 38.5 1 37.69 204 ARG B C 1
ATOM 3216 O O . ARG B 1 204 ? 49.719 48.75 39.469 1 37.69 204 ARG B O 1
ATOM 3223 N N . GLY B 1 205 ? 48.625 49.594 37.969 1 32.56 205 GLY B N 1
ATOM 3224 C CA . GLY B 1 205 ? 47.75 48.438 37.812 1 32.56 205 GLY B CA 1
ATOM 3225 C C . GLY B 1 205 ? 48.469 47.25 37.156 1 32.56 205 GLY B C 1
ATOM 3226 O O . GLY B 1 205 ? 49.219 47.406 36.219 1 32.56 205 GLY B O 1
ATOM 3227 N N . TRP B 1 206 ? 48.781 46.156 37.875 1 37.62 206 TRP B N 1
ATOM 3228 C CA . TRP B 1 206 ? 49.312 44.844 37.531 1 37.62 206 TRP B CA 1
ATOM 3229 C C . TRP B 1 206 ? 48.562 44.25 36.344 1 37.62 206 TRP B C 1
ATOM 3231 O O . TRP B 1 206 ? 47.344 44.094 36.406 1 37.62 206 TRP B O 1
ATOM 3241 N N . ARG B 1 207 ? 48.781 44.625 35.156 1 35.75 207 ARG B N 1
ATOM 3242 C CA . ARG B 1 207 ? 48.281 43.938 33.969 1 35.75 207 ARG B CA 1
ATOM 3243 C C . ARG B 1 207 ? 48.562 42.438 34.062 1 35.75 207 ARG B C 1
ATOM 3245 O O . ARG B 1 207 ? 49.75 42.031 34.094 1 35.75 207 ARG B O 1
ATOM 3252 N N . ARG B 1 208 ? 47.75 41.688 34.75 1 34.34 208 ARG B N 1
ATOM 3253 C CA . ARG B 1 208 ? 47.875 40.25 34.688 1 34.34 208 ARG B CA 1
ATOM 3254 C C . ARG B 1 208 ? 48.031 39.75 33.25 1 34.34 208 ARG B C 1
ATOM 3256 O O . ARG B 1 208 ? 47.188 40.031 32.406 1 34.34 208 ARG B O 1
ATOM 3263 N N . GLN B 1 209 ? 49.219 39.625 32.812 1 31.48 209 GLN B N 1
ATOM 3264 C CA . GLN B 1 209 ? 49.594 39 31.547 1 31.48 209 GLN B CA 1
ATOM 3265 C C . GLN B 1 209 ? 48.906 37.656 31.391 1 31.48 209 GLN B C 1
ATOM 3267 O O . GLN B 1 209 ? 49.031 36.781 32.281 1 31.48 209 GLN B O 1
ATOM 3272 N N . ARG B 1 210 ? 47.656 37.625 30.812 1 32.47 210 ARG B N 1
ATOM 3273 C CA . ARG B 1 210 ? 47.062 36.375 30.359 1 32.47 210 ARG B CA 1
ATOM 3274 C C . ARG B 1 210 ? 48.094 35.469 29.656 1 32.47 210 ARG B C 1
ATOM 3276 O O . ARG B 1 210 ? 48.812 35.938 28.797 1 32.47 210 ARG B O 1
ATOM 3283 N N . ALA B 1 211 ? 48.438 34.406 30.25 1 29.45 211 ALA B N 1
ATOM 3284 C CA . ALA B 1 211 ? 49.281 33.281 29.828 1 29.45 211 ALA B CA 1
ATOM 3285 C C . ALA B 1 211 ? 48.938 32.875 28.391 1 29.45 211 ALA B C 1
ATOM 3287 O O . ALA B 1 211 ? 47.812 33 27.953 1 29.45 211 ALA B O 1
ATOM 3288 N N . GLY B 1 212 ? 49.938 32.688 27.562 1 28.33 212 GLY B N 1
ATOM 3289 C CA . GLY B 1 212 ? 50.281 32.344 26.188 1 28.33 212 GLY B CA 1
ATOM 3290 C C . GLY B 1 212 ? 49.656 31.062 25.734 1 28.33 212 GLY B C 1
ATOM 3291 O O . GLY B 1 212 ? 49.781 30.031 26.406 1 28.33 212 GLY B O 1
ATOM 3292 N N . ALA B 1 213 ? 48.5 31.094 25.125 1 27.98 213 ALA B N 1
ATOM 3293 C CA . ALA B 1 213 ? 47.875 29.984 24.391 1 27.98 213 ALA B CA 1
ATOM 3294 C C . ALA B 1 213 ? 48.875 29.281 23.5 1 27.98 213 ALA B C 1
ATOM 3296 O O . ALA B 1 213 ? 49.656 29.922 22.797 1 27.98 213 ALA B O 1
ATOM 3297 N N . ASN B 1 214 ? 49.281 28.094 23.828 1 24.69 214 ASN B N 1
ATOM 3298 C CA . ASN B 1 214 ? 50.125 27.109 23.156 1 24.69 214 ASN B CA 1
ATOM 3299 C C . ASN B 1 214 ? 49.75 26.953 21.688 1 24.69 214 ASN B C 1
ATOM 3301 O O . ASN B 1 214 ? 48.562 26.875 21.359 1 24.69 214 ASN B O 1
ATOM 3305 N N . ALA B 1 215 ? 50.656 27.344 20.75 1 28.69 215 ALA B N 1
ATOM 3306 C CA . ALA B 1 215 ? 50.812 27.297 19.297 1 28.69 215 ALA B CA 1
ATOM 3307 C C . ALA B 1 215 ? 50.594 25.891 18.75 1 28.69 215 ALA B C 1
ATOM 3309 O O . ALA B 1 215 ? 51.281 24.953 19.141 1 28.69 215 ALA B O 1
ATOM 3310 N N . GLY B 1 216 ? 49.344 25.469 18.484 1 24.8 216 GLY B N 1
ATOM 3311 C CA . GLY B 1 216 ? 49.094 24.188 17.875 1 24.8 216 GLY B CA 1
ATOM 3312 C C . GLY B 1 216 ? 50.031 23.875 16.719 1 24.8 216 GLY B C 1
ATOM 3313 O O . GLY B 1 216 ? 50.75 24.766 16.234 1 24.8 216 GLY B O 1
ATOM 3314 N N . SER B 1 217 ? 49.938 22.672 16.078 1 28.62 217 SER B N 1
ATOM 3315 C CA . SER B 1 217 ? 50.562 21.656 15.227 1 28.62 217 SER B CA 1
ATOM 3316 C C . SER B 1 217 ? 50.719 22.172 13.805 1 28.62 217 SER B C 1
ATOM 3318 O O . SER B 1 217 ? 49.938 23 13.336 1 28.62 217 SER B O 1
ATOM 3320 N N . GLY B 1 218 ? 51.875 21.891 13.148 1 25.89 218 GLY B N 1
ATOM 3321 C CA . GLY B 1 218 ? 52.688 22.156 11.961 1 25.89 218 GLY B CA 1
ATOM 3322 C C . GLY B 1 218 ? 52 21.734 10.672 1 25.89 218 GLY B C 1
ATOM 3323 O O . GLY B 1 218 ? 51.812 20.547 10.43 1 25.89 218 GLY B O 1
ATOM 3324 N N . ALA B 1 219 ? 50.938 22.266 10.203 1 28.44 219 ALA B N 1
ATOM 3325 C CA . ALA B 1 219 ? 50.438 21.828 8.906 1 28.44 219 ALA B CA 1
ATOM 3326 C C . ALA B 1 219 ? 51.469 22 7.816 1 28.44 219 ALA B C 1
ATOM 3328 O O . ALA B 1 219 ? 51.938 23.109 7.547 1 28.44 219 ALA B O 1
ATOM 3329 N N . ALA B 1 220 ? 52.312 20.938 7.461 1 27.08 220 ALA B N 1
ATOM 3330 C CA . ALA B 1 220 ? 53.312 20.734 6.422 1 27.08 220 ALA B CA 1
ATOM 3331 C C . ALA B 1 220 ? 52.75 21.047 5.039 1 27.08 220 ALA B C 1
ATOM 3333 O O . ALA B 1 220 ? 51.75 20.422 4.617 1 27.08 220 ALA B O 1
ATOM 3334 N N . TYR B 1 221 ? 52.719 22.25 4.531 1 29.59 221 TYR B N 1
ATOM 3335 C CA . TYR B 1 221 ? 52.375 22.562 3.146 1 29.59 221 TYR B CA 1
ATOM 3336 C C . TYR B 1 221 ? 53.281 21.797 2.186 1 29.59 221 TYR B C 1
ATOM 3338 O O . TYR B 1 221 ? 54.531 21.906 2.268 1 29.59 221 TYR B O 1
ATOM 3346 N N . LEU B 1 222 ? 52.969 20.578 1.778 1 29.86 222 LEU B N 1
ATOM 3347 C CA . LEU B 1 222 ? 53.625 19.781 0.762 1 29.86 222 LEU B CA 1
ATOM 3348 C C . LEU B 1 222 ? 53.875 20.594 -0.504 1 29.86 222 LEU B C 1
ATOM 3350 O O . LEU B 1 222 ? 52.938 21.156 -1.068 1 29.86 222 LEU B O 1
ATOM 3354 N N . ARG B 1 223 ? 55.062 21.141 -0.716 1 31.56 223 ARG B N 1
ATOM 3355 C CA . ARG B 1 223 ? 55.688 21.828 -1.846 1 31.56 223 ARG B CA 1
ATOM 3356 C C . ARG B 1 223 ? 55.625 20.969 -3.104 1 31.56 223 ARG B C 1
ATOM 3358 O O . ARG B 1 223 ? 56.156 19.844 -3.115 1 31.56 223 ARG B O 1
ATOM 3365 N N . TRP B 1 224 ? 54.594 21.094 -3.922 1 36.66 224 TRP B N 1
ATOM 3366 C CA . TRP B 1 224 ? 54.531 20.469 -5.238 1 36.66 224 TRP B CA 1
ATOM 3367 C C . TRP B 1 224 ? 55.75 20.828 -6.086 1 36.66 224 TRP B C 1
ATOM 3369 O O . TRP B 1 224 ? 56.031 22.016 -6.277 1 36.66 224 TRP B O 1
ATOM 3379 N N . PRO B 1 225 ? 56.719 20.016 -6.184 1 38.53 225 PRO B N 1
ATOM 3380 C CA . PRO B 1 225 ? 57.938 20.172 -6.98 1 38.53 225 PRO B CA 1
ATOM 3381 C C . PRO B 1 225 ? 57.656 20.469 -8.453 1 38.53 225 PRO B C 1
ATOM 3383 O O . PRO B 1 225 ? 56.719 19.906 -9.023 1 38.53 225 PRO B O 1
ATOM 3386 N N . HIS B 1 226 ? 57.625 21.719 -8.898 1 38.56 226 HIS B N 1
ATOM 3387 C CA . HIS B 1 226 ? 57.562 22.062 -10.312 1 38.56 226 HIS B CA 1
ATOM 3388 C C . HIS B 1 226 ? 58.625 21.312 -11.102 1 38.56 226 HIS B C 1
ATOM 3390 O O . HIS B 1 226 ? 59.812 21.359 -10.758 1 38.56 226 HIS B O 1
ATOM 3396 N N . PRO B 1 227 ? 58.312 20.234 -11.734 1 37.41 227 PRO B N 1
ATOM 3397 C CA . PRO B 1 227 ? 59.281 19.531 -12.586 1 37.41 227 PRO B CA 1
ATOM 3398 C C . PRO B 1 227 ? 59.938 20.438 -13.633 1 37.41 227 PRO B C 1
ATOM 3400 O O . PRO B 1 227 ? 59.281 21.344 -14.148 1 37.41 227 PRO B O 1
ATOM 3403 N N . GLN B 1 228 ? 61.188 20.844 -13.469 1 29.64 228 GLN B N 1
ATOM 3404 C CA . GLN B 1 228 ? 62.156 21.531 -14.312 1 29.64 228 GLN B CA 1
ATOM 3405 C C . GLN B 1 228 ? 62.219 20.906 -15.703 1 29.64 228 GLN B C 1
ATOM 3407 O O . GLN B 1 228 ? 62.5 19.703 -15.828 1 29.64 228 GLN B O 1
ATOM 3412 N N . ARG B 1 229 ? 61.594 21.484 -16.641 1 25.05 229 ARG B N 1
ATOM 3413 C CA . ARG B 1 229 ? 62.219 21.359 -17.969 1 25.05 229 ARG B CA 1
ATOM 3414 C C . ARG B 1 229 ? 63.5 22.172 -18.047 1 25.05 229 ARG B C 1
ATOM 3416 O O . ARG B 1 229 ? 63.562 23.281 -17.5 1 25.05 229 ARG B O 1
#

Foldseek 3Di:
DPPPVVVVCLFFDPLPVLLVLLVVLLVLLCCQQCCQQCVLVVLLHFPVSDHPDDALLSCQQGNVLSVLSNCLSVQSNPPRGLVSLLSSLVSQLVSLVSLACVQVCCVVVVSDHRHGTSDPDPVSRVCSSLSNGNVSSVVSNVSSVVSNVVSVVSVVVSVVVPPPVVVVPPPPPPPPPPPPPPPDPPPPPPPDPPPPDPDDDPDPPDPPDDDDDDDDDDPPPPPDDDDDD/DPPPVVVVCLFFDPLPPLLVLLVVLLVLLCCQQCCQQCVLVVLLHFPVSDHPDDALLSCQQGNVLSVLSNVLSVQSNPPRGLVSLLSSLVSQLVSLVSLACVQVCCVVVVSDHRHQTSDPDPVSRVCSSLSNGNVSSVVSNVSSVVSNVVSVVSVVVSVVVPPPVVVVPPPPPPPPPPPPPPPDPPPPPPPPCPPPDPDDPPPPPPPPPDDDDDDDDDPPPPPPPPDDD

Radius of gyration: 40.31 Å; Cα contacts (8 Å, |Δi|>4): 568; chains: 2; bounding box: 125×110×73 Å

Secondary structure (DSSP, 8-state):
---GGGTGGGG---HHHHHHHHHHHHHHHHHHHHHHHHGGGGT--BSS--TT---HHHIIIIIHHHHHHHHHHHHHHH--SHHHHHHHHHHHHHHHHHHHHHHHHHHHHT------B--SSHHHHHHHHIIIIIHHHHHHHHHHHHHHHHHHHHHHHHHHHTS-SHHHHTS-----------------S--------S-------------------------------/---GGGTGGGG---HHHHHHHHHHHHHHHHHHHHHHHHGGGGT--BSS--TT---HHHIIIIIHHHHHHHHHHHHHHS--SHHHHHHHHHHHHHHHHHHHHHHHHHHHHT------B--SSHHHHHHHHIIIIIHHHHHHHHHHHHHHHHHHHHHHHHHHHTS-HHHHHTS-----------------S--------S-------------------------------

Nearest PDB structures (foldseek):
  6wvd-assembly1_A  TM=4.475E-01  e=9.340E-01  Aequorea victoria
  6wvd-assembly1_A  TM=4.811E-01  e=1.261E+00  Aequorea victoria

Organism: NCBI:txid185642